Protein AF-A0A933MT71-F1 (afdb_monomer)

Structure (mmCIF, N/CA/C/O backbone):
data_AF-A0A933MT71-F1
#
_entry.id   AF-A0A933MT71-F1
#
loop_
_atom_site.group_PDB
_atom_site.id
_atom_site.type_symbol
_atom_site.label_atom_id
_atom_site.label_alt_id
_atom_site.label_comp_id
_atom_site.label_asym_id
_atom_site.label_entity_id
_atom_site.label_seq_id
_atom_site.pdbx_PDB_ins_code
_atom_site.Cartn_x
_atom_site.Cartn_y
_atom_site.Cartn_z
_atom_site.occupancy
_atom_site.B_iso_or_equiv
_atom_site.auth_seq_id
_atom_site.auth_comp_id
_atom_site.auth_asym_id
_atom_site.auth_atom_id
_atom_site.pdbx_PDB_model_num
ATOM 1 N N . MET A 1 1 ? 101.163 18.161 12.002 1.00 35.91 1 MET A N 1
ATOM 2 C CA . MET A 1 1 ? 100.565 19.383 11.403 1.00 35.91 1 MET A CA 1
ATOM 3 C C . MET A 1 1 ? 99.036 19.289 11.473 1.00 35.91 1 MET A C 1
ATOM 5 O O . MET A 1 1 ? 98.543 18.298 11.990 1.00 35.91 1 MET A O 1
ATOM 9 N N . LYS A 1 2 ? 98.313 20.329 11.024 1.00 34.84 2 LYS A N 1
ATOM 10 C CA . LYS A 1 2 ? 96.835 20.445 10.909 1.00 34.84 2 LYS A CA 1
ATOM 11 C C . LYS A 1 2 ? 96.166 19.135 10.401 1.00 34.84 2 LYS A C 1
ATOM 13 O O . LYS A 1 2 ? 96.749 18.513 9.524 1.00 34.84 2 LYS A O 1
ATOM 18 N N . LYS A 1 3 ? 94.957 18.722 10.820 1.00 33.81 3 LYS A N 1
ATOM 19 C CA . LYS A 1 3 ? 94.025 19.267 11.836 1.00 33.81 3 LYS A CA 1
ATOM 20 C C . LYS A 1 3 ? 93.025 18.181 12.312 1.00 33.81 3 LYS A C 1
ATOM 22 O O . LYS A 1 3 ? 92.525 17.412 11.502 1.00 33.81 3 LYS A O 1
ATOM 27 N N . ASN A 1 4 ? 92.693 18.218 13.603 1.00 32.16 4 ASN A N 1
ATOM 28 C CA . ASN A 1 4 ? 91.467 17.708 14.259 1.00 32.16 4 ASN A CA 1
ATOM 29 C C . ASN A 1 4 ? 90.178 18.171 13.510 1.00 32.16 4 ASN A C 1
ATOM 31 O O . ASN A 1 4 ? 90.262 19.186 12.820 1.00 32.16 4 ASN A O 1
ATOM 35 N N . PHE A 1 5 ? 88.956 17.611 13.618 1.00 31.38 5 PHE A N 1
ATOM 36 C CA . PHE A 1 5 ? 88.245 16.685 14.551 1.00 31.38 5 PHE A CA 1
ATOM 37 C C . PHE A 1 5 ? 86.868 16.308 13.880 1.00 31.38 5 PHE A C 1
ATOM 39 O O . PHE A 1 5 ? 86.574 16.911 12.853 1.00 31.38 5 PHE A O 1
ATOM 46 N N . PHE A 1 6 ? 85.940 15.425 14.319 1.00 28.47 6 PHE A N 1
ATOM 47 C CA . PHE A 1 6 ? 85.773 14.485 15.457 1.00 28.47 6 PHE A CA 1
ATOM 48 C C . PHE A 1 6 ? 84.629 13.453 15.148 1.00 28.47 6 PHE A C 1
ATOM 50 O O . PHE A 1 6 ? 83.851 13.699 14.239 1.00 28.47 6 PHE A O 1
ATOM 57 N N . LYS A 1 7 ? 84.527 12.358 15.937 1.00 29.45 7 LYS A N 1
ATOM 58 C CA . LYS A 1 7 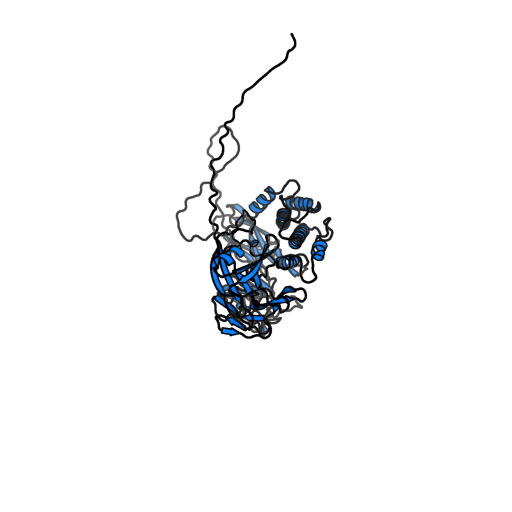? 83.334 11.686 16.567 1.00 29.45 7 LYS A CA 1
ATOM 59 C C . LYS A 1 7 ? 81.909 11.674 15.923 1.00 29.45 7 LYS A C 1
ATOM 61 O O . LYS A 1 7 ? 81.489 12.681 15.383 1.00 29.45 7 LYS A O 1
ATOM 66 N N . LEU A 1 8 ? 81.029 10.663 16.125 1.00 28.62 8 LEU A N 1
ATOM 67 C CA . LEU A 1 8 ? 81.070 9.303 16.745 1.00 28.62 8 LEU A CA 1
ATOM 68 C C . LEU A 1 8 ? 79.691 8.588 16.553 1.00 28.62 8 LEU A C 1
ATOM 70 O O . LEU A 1 8 ? 78.688 9.282 16.638 1.00 28.62 8 LEU A O 1
ATOM 74 N N . SER A 1 9 ? 79.641 7.239 16.504 1.00 27.23 9 SER A N 1
ATOM 75 C CA . SER A 1 9 ? 78.468 6.376 16.859 1.00 27.23 9 SER A CA 1
ATOM 76 C C . SER A 1 9 ? 77.195 6.419 15.969 1.00 27.23 9 SER A C 1
ATOM 78 O O . SER A 1 9 ? 76.917 7.430 15.347 1.00 27.23 9 SER A O 1
ATOM 80 N N . PHE A 1 10 ? 76.341 5.379 15.877 1.00 28.98 10 PHE A N 1
ATOM 81 C CA . PHE A 1 10 ? 76.475 3.935 16.190 1.00 28.98 10 PHE A CA 1
ATOM 82 C C . PHE A 1 10 ? 75.511 3.092 15.309 1.00 28.98 10 PHE A C 1
ATOM 84 O O . PHE A 1 10 ? 74.698 3.633 14.568 1.00 28.98 10 PHE A O 1
ATOM 91 N N . ILE A 1 11 ? 75.622 1.765 15.411 1.00 30.25 11 ILE A N 1
ATOM 92 C CA . ILE A 1 11 ? 74.902 0.707 14.668 1.00 30.25 11 ILE A CA 1
ATOM 93 C C . ILE A 1 11 ? 73.361 0.802 14.737 1.00 30.25 11 ILE A C 1
ATOM 95 O O . ILE A 1 11 ? 72.819 0.899 15.832 1.00 30.25 11 ILE A O 1
ATOM 99 N N . PHE A 1 12 ? 72.674 0.569 13.607 1.00 27.77 12 PHE A N 1
ATOM 100 C CA . PHE A 1 12 ? 71.560 -0.398 13.523 1.00 27.77 12 PHE A CA 1
ATOM 101 C C . PHE A 1 12 ? 71.438 -0.982 12.104 1.00 27.77 12 PHE A C 1
ATOM 103 O O . PHE A 1 12 ? 71.855 -0.350 11.136 1.00 27.77 12 PHE A O 1
ATOM 110 N N . ALA A 1 13 ? 70.925 -2.210 11.984 1.00 28.52 13 ALA A N 1
ATOM 111 C CA . ALA A 1 13 ? 70.846 -2.953 10.724 1.00 28.52 13 ALA A CA 1
ATOM 112 C C . ALA A 1 13 ? 69.396 -3.155 10.263 1.00 28.52 13 ALA A C 1
ATOM 114 O O . ALA A 1 13 ? 68.504 -3.344 11.089 1.00 28.52 13 ALA A O 1
ATOM 115 N N . PHE A 1 14 ? 69.184 -3.211 8.946 1.00 27.33 14 PHE A N 1
ATOM 116 C CA . PHE A 1 14 ? 67.978 -3.787 8.352 1.00 27.33 14 PHE A CA 1
ATOM 117 C C . PHE A 1 14 ? 68.327 -4.508 7.047 1.00 27.33 14 PHE A C 1
ATOM 119 O O . PHE A 1 14 ? 69.147 -4.022 6.268 1.00 27.33 14 PHE A O 1
ATOM 126 N N . VAL A 1 15 ? 67.742 -5.687 6.825 1.00 30.77 15 VAL A N 1
ATOM 127 C CA . VAL A 1 15 ? 68.032 -6.528 5.654 1.00 30.77 15 VAL A CA 1
ATOM 128 C C . VAL A 1 15 ? 67.044 -6.208 4.540 1.00 30.77 15 VAL A C 1
ATOM 130 O O . VAL A 1 15 ? 65.837 -6.345 4.719 1.00 30.77 15 VAL A O 1
ATOM 133 N N . LEU A 1 16 ? 67.561 -5.800 3.381 1.00 30.98 16 LEU A N 1
ATOM 134 C CA . LEU A 1 16 ? 66.755 -5.511 2.199 1.00 30.98 16 LEU A CA 1
ATOM 135 C C . LEU A 1 16 ? 66.522 -6.800 1.392 1.00 30.98 16 LEU A C 1
ATOM 137 O O . LEU A 1 16 ? 67.360 -7.206 0.589 1.00 30.98 16 LEU A O 1
ATOM 141 N N . PHE A 1 17 ? 65.377 -7.447 1.610 1.00 30.03 17 PHE A N 1
ATOM 142 C CA . PHE A 1 17 ? 64.847 -8.450 0.683 1.00 30.03 17 PHE A CA 1
ATOM 143 C C . PHE A 1 17 ? 64.181 -7.722 -0.491 1.00 30.03 17 PHE A C 1
ATOM 145 O O . PHE A 1 17 ? 63.262 -6.934 -0.273 1.00 30.03 17 PHE A O 1
ATOM 152 N N . PHE A 1 18 ? 64.622 -7.980 -1.724 1.00 32.50 18 PHE A N 1
ATOM 153 C CA . PHE A 1 18 ? 64.045 -7.368 -2.924 1.00 32.50 18 PHE A CA 1
ATOM 154 C C . PHE A 1 18 ? 63.363 -8.409 -3.818 1.00 32.50 18 PHE A C 1
ATOM 156 O O . PHE A 1 18 ? 63.950 -9.440 -4.130 1.00 32.50 18 PHE A O 1
ATOM 163 N N . ALA A 1 19 ? 62.141 -8.080 -4.246 1.00 28.78 19 ALA A N 1
ATOM 164 C CA . ALA A 1 19 ? 61.418 -8.640 -5.389 1.00 28.78 19 ALA A CA 1
ATOM 165 C C . ALA A 1 19 ? 61.423 -10.178 -5.559 1.00 28.78 19 ALA A C 1
ATOM 167 O O . ALA A 1 19 ? 62.106 -10.725 -6.423 1.00 28.78 19 ALA A O 1
ATOM 168 N N . ILE A 1 20 ? 60.495 -10.853 -4.871 1.00 34.38 20 ILE A N 1
ATOM 169 C CA . ILE A 1 20 ? 59.746 -11.923 -5.548 1.00 34.38 20 ILE A CA 1
ATOM 170 C C . ILE A 1 20 ? 58.736 -11.218 -6.460 1.00 34.38 20 ILE A C 1
ATOM 172 O O . ILE A 1 20 ? 57.922 -10.429 -5.978 1.00 34.38 20 ILE A O 1
ATOM 176 N N . THR A 1 21 ? 58.777 -11.481 -7.764 1.00 35.03 21 THR A N 1
ATOM 177 C CA . THR A 1 21 ? 57.764 -11.001 -8.712 1.00 35.03 21 THR A CA 1
ATOM 178 C C . THR A 1 21 ? 56.469 -11.784 -8.527 1.00 35.03 21 THR A C 1
ATOM 180 O O . THR A 1 21 ? 56.234 -12.803 -9.176 1.00 35.03 21 THR A O 1
ATOM 183 N N . GLY A 1 22 ? 55.615 -11.307 -7.621 1.00 31.67 22 GLY A N 1
ATOM 184 C CA . GLY A 1 22 ? 54.251 -11.804 -7.502 1.00 31.67 22 GLY A CA 1
ATOM 185 C C . GLY A 1 22 ? 53.495 -11.564 -8.806 1.00 31.67 22 GLY A C 1
ATOM 186 O O . GLY A 1 22 ? 53.215 -10.419 -9.155 1.00 31.67 22 GLY A O 1
ATOM 187 N N . GLN A 1 23 ? 53.156 -12.637 -9.523 1.00 36.47 23 GLN A N 1
ATOM 188 C CA . GLN A 1 23 ? 52.113 -12.562 -10.539 1.00 36.47 23 GLN A CA 1
ATOM 189 C C . GLN A 1 23 ? 50.814 -12.187 -9.825 1.00 36.47 23 GLN A C 1
ATOM 191 O O . GLN A 1 23 ? 50.338 -12.941 -8.975 1.00 36.47 23 GLN A O 1
ATOM 196 N N . ALA A 1 24 ? 50.252 -11.025 -10.160 1.00 34.22 24 ALA A N 1
ATOM 197 C CA . ALA A 1 24 ? 48.894 -10.690 -9.768 1.00 34.22 24 ALA A CA 1
ATOM 198 C C . ALA A 1 24 ? 47.964 -11.709 -10.434 1.00 34.22 24 ALA A C 1
ATOM 200 O O . ALA A 1 24 ? 47.726 -11.665 -11.641 1.00 34.22 24 ALA A O 1
ATOM 201 N N . LYS A 1 25 ? 47.498 -12.681 -9.650 1.00 31.98 25 LYS A N 1
ATOM 202 C CA . LYS A 1 25 ? 46.488 -13.633 -10.089 1.00 31.98 25 LYS A CA 1
ATOM 203 C C . LYS A 1 25 ? 45.174 -12.860 -10.159 1.00 31.98 25 LYS A C 1
ATOM 205 O O . LYS A 1 25 ? 44.552 -12.651 -9.126 1.00 31.98 25 LYS A O 1
ATOM 210 N N . ALA A 1 26 ? 44.814 -12.392 -11.352 1.00 40.19 26 ALA A N 1
ATOM 211 C CA . ALA A 1 26 ? 43.533 -11.738 -11.573 1.00 40.19 26 ALA A CA 1
ATOM 212 C C . ALA A 1 26 ? 42.413 -12.691 -11.134 1.00 40.19 26 ALA A C 1
ATOM 214 O O . ALA A 1 26 ? 42.334 -13.820 -11.633 1.00 40.19 26 ALA A O 1
ATOM 215 N N . ASP A 1 27 ? 41.586 -12.259 -10.182 1.00 41.53 27 ASP A N 1
ATOM 216 C CA . ASP A 1 27 ? 40.350 -12.973 -9.900 1.00 41.53 27 ASP A CA 1
ATOM 217 C C . ASP A 1 27 ? 39.438 -12.836 -11.116 1.00 41.53 27 ASP A C 1
ATOM 219 O O . ASP A 1 27 ? 39.326 -11.780 -11.739 1.00 41.53 27 ASP A O 1
ATOM 223 N N . THR A 1 28 ? 38.849 -13.959 -11.512 1.00 54.00 28 THR A N 1
ATOM 224 C CA . THR A 1 28 ? 38.086 -14.080 -12.757 1.00 54.00 28 THR A CA 1
ATOM 225 C C . THR A 1 28 ? 36.642 -13.670 -12.508 1.00 54.00 28 THR A C 1
ATOM 227 O O . THR A 1 28 ? 35.714 -14.465 -12.654 1.00 54.00 28 THR A O 1
ATOM 230 N N . GLU A 1 29 ? 36.463 -12.410 -12.099 1.00 73.00 29 GLU A N 1
ATOM 231 C CA . GLU A 1 29 ? 35.143 -11.798 -11.989 1.00 73.00 29 GLU A CA 1
ATOM 232 C C . GLU A 1 29 ? 34.413 -11.958 -13.326 1.00 73.00 29 GLU A C 1
ATOM 234 O O . GLU A 1 29 ? 34.903 -11.584 -14.395 1.00 73.00 29 GLU A O 1
ATOM 239 N N . THR A 1 30 ? 33.272 -12.638 -13.246 1.00 90.06 30 THR A N 1
ATOM 240 C CA . THR A 1 30 ? 32.485 -13.082 -14.390 1.00 90.06 30 THR A CA 1
ATOM 241 C C . THR A 1 30 ? 31.032 -12.752 -14.097 1.00 90.06 30 THR A C 1
ATOM 243 O O . THR A 1 30 ? 30.457 -13.293 -13.151 1.00 90.06 30 THR A O 1
ATOM 246 N N . THR A 1 31 ? 30.439 -11.878 -14.901 1.00 94.88 31 THR A N 1
ATOM 247 C CA . THR A 1 31 ? 29.079 -11.376 -14.685 1.00 94.88 31 THR A CA 1
ATOM 248 C C . THR A 1 31 ? 28.129 -11.978 -15.710 1.00 94.88 31 THR A C 1
ATOM 250 O O . THR A 1 31 ? 28.341 -11.847 -16.915 1.00 94.88 31 THR A O 1
ATOM 253 N N . THR A 1 32 ? 27.059 -12.623 -15.247 1.00 97.56 32 THR A N 1
ATOM 254 C CA . THR A 1 32 ? 25.988 -13.117 -16.120 1.00 97.56 32 THR A CA 1
ATOM 255 C C . THR A 1 32 ? 25.010 -11.985 -16.424 1.00 97.56 32 THR A C 1
ATOM 257 O O . THR A 1 32 ? 24.391 -11.443 -15.510 1.00 97.56 32 THR A O 1
ATOM 260 N N . ILE A 1 33 ? 24.849 -11.642 -17.700 1.00 97.69 33 ILE A N 1
ATOM 261 C CA . ILE A 1 33 ? 23.880 -10.643 -18.178 1.00 97.69 33 ILE A CA 1
ATOM 262 C C . ILE A 1 33 ? 23.033 -11.222 -19.312 1.00 97.69 33 ILE A C 1
ATOM 264 O O . ILE A 1 33 ? 23.428 -12.208 -19.939 1.00 97.69 33 ILE A O 1
ATOM 268 N N . ARG A 1 34 ? 21.919 -10.571 -19.659 1.00 97.50 34 ARG A N 1
ATOM 269 C CA . ARG A 1 34 ? 21.278 -10.757 -20.967 1.00 97.50 34 ARG A CA 1
ATOM 270 C C . ARG A 1 34 ? 21.766 -9.682 -21.930 1.00 97.50 34 ARG A C 1
ATOM 272 O O . ARG A 1 34 ? 21.537 -8.498 -21.699 1.00 97.50 34 ARG A O 1
ATOM 279 N N . LEU A 1 35 ? 22.373 -10.104 -23.036 1.00 97.94 35 LEU A N 1
ATOM 280 C CA . LEU A 1 35 ? 22.736 -9.224 -24.142 1.00 97.94 35 LEU A CA 1
ATOM 281 C C . LEU A 1 35 ? 21.719 -9.382 -25.279 1.00 97.94 35 LEU A C 1
ATOM 283 O O . LEU A 1 35 ? 21.374 -10.498 -25.681 1.00 97.94 35 LEU A O 1
ATOM 287 N N . GLN A 1 36 ? 21.253 -8.256 -25.809 1.00 97.94 36 GLN A N 1
ATOM 288 C CA . GLN A 1 36 ? 20.386 -8.170 -26.977 1.00 97.94 36 GLN A CA 1
ATOM 289 C C . GLN A 1 36 ? 20.997 -7.186 -27.979 1.00 97.94 36 GLN A C 1
ATOM 291 O O . GLN A 1 36 ? 21.373 -6.077 -27.615 1.00 97.94 36 GLN A O 1
ATOM 296 N N . ILE A 1 37 ? 21.102 -7.587 -29.244 1.00 97.19 37 ILE A N 1
ATOM 297 C CA . ILE A 1 37 ? 21.612 -6.762 -30.343 1.00 97.19 37 ILE A CA 1
ATOM 298 C C . ILE A 1 37 ? 20.617 -6.891 -31.490 1.00 97.19 37 ILE A C 1
ATOM 300 O O . ILE A 1 37 ? 20.457 -7.977 -32.057 1.00 97.19 37 ILE A O 1
ATOM 304 N N . LYS A 1 38 ? 19.897 -5.807 -31.780 1.00 96.06 38 LYS A N 1
ATOM 305 C CA . LYS A 1 38 ? 18.723 -5.804 -32.658 1.00 96.06 38 LYS A CA 1
ATOM 306 C C . LYS A 1 38 ? 18.765 -4.645 -33.643 1.00 96.06 38 LYS A C 1
ATOM 308 O O . LYS A 1 38 ? 19.341 -3.596 -33.383 1.00 96.06 38 LYS A O 1
ATOM 313 N N . THR A 1 39 ? 18.138 -4.868 -34.780 1.00 93.62 39 THR A N 1
ATOM 314 C CA . THR A 1 39 ? 18.010 -3.930 -35.896 1.00 93.62 39 THR A CA 1
ATOM 315 C C . THR A 1 39 ? 16.532 -3.869 -36.291 1.00 93.62 39 THR A C 1
ATOM 317 O O . THR A 1 39 ? 15.724 -4.644 -35.770 1.00 93.62 39 THR A O 1
ATOM 320 N N . ASN A 1 40 ? 16.150 -2.982 -37.209 1.00 90.50 40 ASN A N 1
ATOM 321 C CA . ASN A 1 40 ? 14.771 -2.914 -37.702 1.00 90.50 40 ASN A CA 1
ATOM 322 C C . ASN A 1 40 ? 14.319 -4.153 -38.509 1.00 90.50 40 ASN A C 1
ATOM 324 O O . ASN A 1 40 ? 13.129 -4.275 -38.794 1.00 90.50 40 ASN A O 1
ATOM 328 N N . ASP A 1 41 ? 15.237 -5.039 -38.912 1.00 90.00 41 ASP A N 1
ATOM 329 C CA . ASP A 1 41 ? 14.970 -6.210 -39.761 1.00 90.00 41 ASP A CA 1
ATOM 330 C C . ASP A 1 41 ? 15.517 -7.547 -39.210 1.00 90.00 41 ASP A C 1
ATOM 332 O O . ASP A 1 41 ? 15.070 -8.613 -39.637 1.00 90.00 41 ASP A O 1
ATOM 336 N N . ALA A 1 42 ? 16.431 -7.523 -38.234 1.00 92.38 42 ALA A N 1
ATOM 337 C CA . ALA A 1 42 ? 17.078 -8.712 -37.675 1.00 92.38 42 ALA A CA 1
ATOM 338 C C . ALA A 1 42 ? 17.374 -8.637 -36.162 1.00 92.38 42 ALA A C 1
ATOM 340 O O . ALA A 1 42 ? 17.628 -7.576 -35.586 1.00 92.38 42 ALA A O 1
ATOM 341 N N . SER A 1 43 ? 17.447 -9.810 -35.521 1.00 95.44 43 SER A N 1
ATOM 342 C CA . SER A 1 43 ? 17.962 -9.986 -34.155 1.00 95.44 43 SER A CA 1
ATOM 343 C C . SER A 1 43 ? 19.321 -10.686 -34.215 1.00 95.44 43 SER A C 1
ATOM 345 O O . SER A 1 43 ? 19.389 -11.906 -34.352 1.00 95.44 43 SER A O 1
ATOM 347 N N . LEU A 1 44 ? 20.403 -9.910 -34.131 1.00 96.25 44 LEU A N 1
ATOM 348 C CA . LEU A 1 44 ? 21.787 -10.376 -34.303 1.00 96.25 44 LEU A CA 1
ATOM 349 C C . LEU A 1 44 ? 22.295 -11.160 -33.082 1.00 96.25 44 LEU A C 1
ATOM 351 O O . LEU A 1 44 ? 23.119 -12.065 -33.211 1.00 96.25 44 LEU A O 1
ATOM 355 N N . TYR A 1 45 ? 21.790 -10.825 -31.892 1.00 97.56 45 TYR A N 1
ATOM 356 C CA . TYR A 1 45 ? 22.081 -11.512 -30.633 1.00 97.56 45 TYR A CA 1
ATOM 357 C C . TYR A 1 45 ? 20.883 -11.360 -29.680 1.00 97.56 45 TYR A C 1
ATOM 359 O O . TYR A 1 45 ? 20.334 -10.268 -29.567 1.00 97.56 45 TYR A O 1
ATOM 367 N N . ASP A 1 46 ? 20.459 -12.424 -28.995 1.00 96.62 46 ASP A N 1
ATOM 368 C CA . ASP A 1 46 ? 19.459 -12.355 -27.912 1.00 96.62 46 ASP A CA 1
ATOM 369 C C . ASP A 1 46 ? 19.583 -13.588 -27.005 1.00 96.62 46 ASP A C 1
ATOM 371 O O . ASP A 1 46 ? 18.990 -14.634 -27.274 1.00 96.62 46 ASP A O 1
ATOM 375 N N . ARG A 1 47 ? 20.430 -13.502 -25.973 1.00 96.75 47 ARG A N 1
ATOM 376 C CA . ARG A 1 47 ? 20.686 -14.594 -25.015 1.00 96.75 47 ARG A CA 1
ATOM 377 C C . ARG A 1 47 ? 21.424 -14.091 -23.779 1.00 96.75 47 ARG A C 1
ATOM 379 O O . ARG A 1 47 ? 21.929 -12.969 -23.747 1.00 96.75 47 ARG A O 1
ATOM 386 N N . GLU A 1 48 ? 21.490 -14.947 -22.772 1.00 97.75 48 GLU A N 1
ATOM 387 C CA . GLU A 1 48 ? 22.383 -14.754 -21.634 1.00 97.75 48 GLU A CA 1
ATOM 388 C C . GLU A 1 48 ? 23.839 -15.023 -22.041 1.00 97.75 48 GLU A C 1
ATOM 390 O O . GLU A 1 48 ? 24.117 -15.887 -22.878 1.00 97.75 48 GLU A O 1
ATOM 395 N N . ILE A 1 49 ? 24.758 -14.253 -21.464 1.00 97.56 49 ILE A N 1
ATOM 396 C CA . ILE A 1 49 ? 26.203 -14.340 -21.677 1.00 97.56 49 ILE A CA 1
ATOM 397 C C . ILE A 1 49 ? 26.918 -14.152 -20.333 1.00 97.56 49 ILE A C 1
ATOM 399 O O . ILE A 1 49 ? 26.564 -13.280 -19.541 1.00 97.56 49 ILE A O 1
ATOM 403 N N . ASN A 1 50 ? 27.929 -14.985 -20.087 1.00 97.12 50 ASN A N 1
ATOM 404 C CA . ASN A 1 50 ? 28.853 -14.837 -18.965 1.00 97.12 50 ASN A CA 1
ATOM 405 C C . ASN A 1 50 ? 30.032 -13.986 -19.434 1.00 97.12 50 ASN A C 1
ATOM 407 O O . ASN A 1 50 ? 30.844 -14.460 -20.226 1.00 97.12 50 ASN A O 1
ATOM 411 N N . VAL A 1 51 ? 30.092 -12.739 -18.977 1.00 97.06 51 VAL A N 1
ATOM 412 C CA . VAL A 1 51 ? 31.078 -11.748 -19.414 1.00 97.06 51 VAL A CA 1
ATOM 413 C C . VAL A 1 51 ? 32.251 -11.742 -18.444 1.00 97.06 51 VAL A C 1
ATOM 415 O O . VAL A 1 51 ? 32.061 -11.489 -17.257 1.00 97.06 51 VAL A O 1
ATOM 418 N N . THR A 1 52 ? 33.460 -12.006 -18.934 1.00 95.50 52 THR A N 1
ATOM 419 C CA . THR A 1 52 ? 34.711 -11.806 -18.181 1.00 95.50 52 THR A CA 1
ATOM 420 C C . THR A 1 52 ? 35.275 -10.409 -18.430 1.00 95.50 52 THR A C 1
ATOM 422 O O . THR A 1 52 ? 34.914 -9.760 -19.413 1.00 95.50 52 THR A O 1
ATOM 425 N N . ALA A 1 53 ? 36.202 -9.949 -17.589 1.00 93.00 53 ALA A N 1
ATOM 426 C CA . ALA A 1 53 ? 36.845 -8.651 -17.786 1.00 93.00 53 ALA A CA 1
ATOM 427 C C . ALA A 1 53 ? 37.619 -8.551 -19.120 1.00 93.00 53 ALA A C 1
ATOM 429 O O . ALA A 1 53 ? 38.212 -9.528 -19.585 1.00 93.00 53 ALA A O 1
ATOM 430 N N . CYS A 1 54 ? 37.628 -7.356 -19.710 1.00 89.88 54 CYS A N 1
ATOM 431 C CA . CYS A 1 54 ? 38.418 -6.972 -20.887 1.00 89.88 54 CYS A CA 1
ATOM 432 C C . CYS A 1 54 ? 39.177 -5.663 -20.600 1.00 89.88 54 CYS A C 1
ATOM 434 O O . CYS A 1 54 ? 39.060 -5.117 -19.504 1.00 89.88 54 CYS A O 1
ATOM 436 N N . VAL A 1 55 ? 40.000 -5.178 -21.536 1.00 85.56 55 VAL A N 1
ATOM 437 C CA . VAL A 1 55 ? 40.811 -3.960 -21.331 1.00 85.56 55 VAL A CA 1
ATOM 438 C C . VAL A 1 55 ? 39.936 -2.712 -21.449 1.00 85.56 55 VAL A C 1
ATOM 440 O O . VAL A 1 55 ? 39.159 -2.588 -22.393 1.00 85.56 55 VAL A O 1
ATOM 443 N N . ASP A 1 56 ? 40.071 -1.776 -20.507 1.00 79.62 56 ASP A N 1
ATOM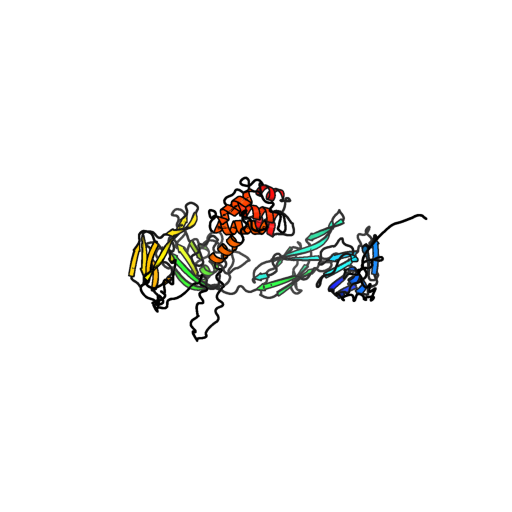 444 C CA . ASP A 1 56 ? 39.143 -0.640 -20.401 1.00 79.62 56 ASP A CA 1
ATOM 445 C C . ASP A 1 56 ? 39.274 0.387 -21.538 1.00 79.62 56 ASP A C 1
ATOM 447 O O . ASP A 1 56 ? 38.320 1.106 -21.826 1.00 79.62 56 ASP A O 1
ATOM 451 N N . SER A 1 57 ? 40.430 0.481 -22.201 1.00 78.50 57 SER A N 1
ATOM 452 C CA . SER A 1 57 ? 40.630 1.330 -23.383 1.00 78.50 57 SER A CA 1
ATOM 453 C C . SER A 1 57 ? 41.824 0.871 -24.228 1.00 78.50 57 SER A C 1
ATOM 455 O O . SER A 1 57 ? 42.589 -0.005 -23.827 1.00 78.50 57 SER A O 1
ATOM 457 N N . LEU A 1 58 ? 42.042 1.523 -25.375 1.00 70.44 58 LEU A N 1
ATOM 458 C CA . LEU A 1 58 ? 43.226 1.321 -26.224 1.00 70.44 58 LEU A CA 1
ATOM 459 C C . LEU A 1 58 ? 44.567 1.661 -25.535 1.00 70.44 58 LEU A C 1
ATOM 461 O O . LEU A 1 58 ? 45.620 1.308 -26.068 1.00 70.44 58 LEU A O 1
ATOM 465 N N . SER A 1 59 ? 44.545 2.358 -24.392 1.00 70.75 59 SER A N 1
ATOM 466 C CA . SER A 1 59 ? 45.734 2.783 -23.636 1.00 70.75 59 SER A CA 1
ATOM 467 C C . SER A 1 59 ? 45.809 2.220 -22.205 1.00 70.75 59 SER A C 1
ATOM 469 O O . SER A 1 59 ? 46.857 2.321 -21.560 1.00 70.75 59 SER A O 1
ATOM 471 N N . ALA A 1 60 ? 44.724 1.619 -21.705 1.00 73.12 60 ALA A N 1
ATOM 472 C CA . ALA A 1 60 ? 44.577 1.249 -20.304 1.00 73.12 60 ALA A CA 1
ATOM 473 C C . ALA A 1 60 ? 45.480 0.083 -19.862 1.00 73.12 60 ALA A C 1
ATOM 475 O O . ALA A 1 60 ? 45.656 -0.919 -20.555 1.00 73.12 60 ALA A O 1
ATOM 476 N N . SER A 1 61 ? 45.978 0.179 -18.627 1.00 71.44 61 SER A N 1
ATOM 477 C CA . SER A 1 61 ? 46.584 -0.935 -17.883 1.00 71.44 61 SER A CA 1
ATOM 478 C C . SER A 1 61 ? 45.593 -1.639 -16.944 1.00 71.44 61 SER A C 1
ATOM 480 O O . SER A 1 61 ? 46.005 -2.452 -16.118 1.00 71.44 61 SER A O 1
ATOM 482 N N . THR A 1 62 ? 44.312 -1.272 -17.009 1.00 79.62 62 THR A N 1
ATOM 483 C CA . THR A 1 62 ? 43.222 -1.778 -16.169 1.00 79.62 62 THR A CA 1
ATOM 484 C C . THR A 1 62 ? 42.230 -2.596 -16.993 1.00 79.62 62 THR A C 1
ATOM 486 O O . THR A 1 62 ? 42.175 -2.499 -18.223 1.00 79.62 62 THR A O 1
ATOM 489 N N . THR A 1 63 ? 41.480 -3.446 -16.294 1.00 87.88 63 THR A N 1
ATOM 490 C CA . THR A 1 63 ? 40.454 -4.308 -16.878 1.00 87.88 63 THR A CA 1
ATOM 491 C C . THR A 1 63 ? 39.227 -4.342 -15.979 1.00 87.88 63 THR A C 1
ATOM 493 O O . THR A 1 63 ? 39.367 -4.584 -14.778 1.00 87.88 63 THR A O 1
ATOM 496 N N . SER A 1 64 ? 38.038 -4.209 -16.556 1.00 90.50 64 SER A N 1
ATOM 497 C CA . SER A 1 64 ? 36.753 -4.316 -15.859 1.00 90.50 64 SER A CA 1
ATOM 498 C C . SER A 1 64 ? 35.782 -5.223 -16.614 1.00 90.50 64 SER A C 1
ATOM 500 O O . SER A 1 64 ? 35.974 -5.524 -17.792 1.00 90.50 64 SER A O 1
ATOM 502 N N . VAL A 1 65 ? 34.729 -5.688 -15.936 1.00 94.25 65 VAL A N 1
ATOM 503 C CA . VAL A 1 65 ? 33.617 -6.410 -16.571 1.00 94.25 65 VAL A CA 1
ATOM 504 C C . VAL A 1 65 ? 32.589 -5.377 -17.035 1.00 94.25 65 VAL A C 1
ATOM 506 O O . VAL A 1 65 ? 31.724 -4.974 -16.262 1.00 94.25 65 VAL A O 1
ATOM 509 N N . ASN A 1 66 ? 32.712 -4.893 -18.272 1.00 94.00 66 ASN A N 1
ATOM 510 C CA . ASN A 1 66 ? 31.921 -3.768 -18.785 1.00 94.00 66 ASN A CA 1
ATOM 511 C C . ASN A 1 66 ? 31.099 -4.112 -20.048 1.00 94.00 66 ASN A C 1
ATOM 513 O O . ASN A 1 66 ? 31.220 -5.200 -20.622 1.00 94.00 66 ASN A O 1
ATOM 517 N N . ALA A 1 67 ? 30.229 -3.193 -20.478 1.00 94.88 67 ALA A N 1
ATOM 518 C CA . ALA A 1 67 ? 29.338 -3.407 -21.623 1.00 94.88 67 ALA A CA 1
ATOM 519 C C . ALA A 1 67 ? 30.076 -3.543 -22.974 1.00 94.88 67 ALA A C 1
ATOM 521 O O . ALA A 1 67 ? 29.568 -4.221 -23.870 1.00 94.88 67 ALA A O 1
ATOM 522 N N . LEU A 1 68 ? 31.288 -2.987 -23.117 1.00 94.88 68 LEU A N 1
ATOM 523 C CA . LEU A 1 68 ? 32.164 -3.287 -24.256 1.00 94.88 68 LEU A CA 1
ATOM 524 C C . LEU A 1 68 ? 32.577 -4.763 -24.216 1.00 94.88 68 LEU A C 1
ATOM 526 O O . LEU A 1 68 ? 32.385 -5.455 -25.211 1.00 94.88 68 LEU A O 1
ATOM 530 N N . CYS A 1 69 ? 33.030 -5.286 -23.073 1.00 95.44 69 CYS A N 1
ATOM 531 C CA . CYS A 1 69 ? 33.427 -6.694 -22.943 1.00 95.44 69 CYS A CA 1
ATOM 532 C C . CYS A 1 69 ? 32.316 -7.669 -23.364 1.00 95.44 69 CYS A C 1
ATOM 534 O O . CYS A 1 69 ? 32.596 -8.690 -23.994 1.00 95.44 69 CYS A O 1
ATOM 536 N N . ALA A 1 70 ? 31.051 -7.339 -23.077 1.00 96.44 70 ALA A N 1
ATOM 537 C CA . ALA A 1 70 ? 29.896 -8.111 -23.535 1.00 96.44 70 ALA A CA 1
ATOM 538 C C . ALA A 1 70 ? 29.739 -8.107 -25.067 1.00 96.44 70 ALA A C 1
ATOM 540 O O . ALA A 1 70 ? 29.427 -9.142 -25.658 1.00 96.44 70 ALA A O 1
ATOM 541 N N . LEU A 1 71 ? 29.977 -6.963 -25.719 1.00 95.75 71 LEU A N 1
ATOM 542 C CA . LEU A 1 71 ? 29.988 -6.849 -27.177 1.00 95.75 71 LEU A CA 1
ATOM 543 C C . LEU A 1 71 ? 31.150 -7.642 -27.793 1.00 95.75 71 LEU A C 1
ATOM 545 O O . LEU A 1 71 ? 30.916 -8.389 -28.741 1.00 95.75 71 LEU A O 1
ATOM 549 N N . GLU A 1 72 ? 32.365 -7.556 -27.244 1.00 94.88 72 GLU A N 1
ATOM 550 C CA . GLU A 1 72 ? 33.519 -8.320 -27.753 1.00 94.88 72 GLU A CA 1
ATOM 551 C C . GLU A 1 72 ? 33.266 -9.835 -27.644 1.00 94.88 72 GLU A C 1
ATOM 553 O O . GLU A 1 72 ? 33.427 -10.590 -28.606 1.00 94.88 72 GLU A O 1
ATOM 558 N N . GLN A 1 73 ? 32.774 -10.280 -26.485 1.00 96.25 73 GLN A N 1
ATOM 559 C CA . GLN A 1 73 ? 32.490 -11.689 -26.190 1.00 96.25 73 GLN A CA 1
ATOM 560 C C . GLN A 1 73 ? 31.192 -12.195 -26.849 1.00 96.25 73 GLN A C 1
ATOM 562 O O . GLN A 1 73 ? 30.915 -13.396 -26.833 1.00 96.25 73 GLN A O 1
ATOM 567 N N . SER A 1 74 ? 30.424 -11.321 -27.514 1.00 96.44 74 SER A N 1
ATOM 568 C CA . SER A 1 74 ? 29.319 -11.733 -28.390 1.00 96.44 74 SER A CA 1
ATOM 569 C C . SER A 1 74 ? 29.801 -12.521 -29.619 1.00 96.44 74 SER A C 1
ATOM 571 O O . SER A 1 74 ? 29.032 -13.296 -30.194 1.00 96.44 74 SER A O 1
ATOM 573 N N . GLY A 1 75 ? 31.064 -12.331 -30.026 1.00 94.75 75 GLY A N 1
ATOM 574 C CA . GLY A 1 75 ? 31.666 -12.960 -31.205 1.00 94.75 75 GLY A CA 1
ATOM 575 C C . GLY A 1 75 ? 31.176 -12.411 -32.552 1.00 94.75 75 GLY A C 1
ATOM 576 O O . GLY A 1 75 ? 31.558 -12.939 -33.596 1.00 94.75 75 GLY A O 1
ATOM 577 N N . LEU A 1 76 ? 30.334 -11.371 -32.557 1.00 95.81 76 LEU A N 1
ATOM 578 C CA . LEU A 1 76 ? 29.963 -10.644 -33.773 1.00 95.81 76 LEU A CA 1
ATOM 579 C C . LEU A 1 76 ? 31.108 -9.722 -34.211 1.00 95.81 76 LEU A C 1
ATOM 581 O O . LEU A 1 76 ? 31.849 -9.207 -33.383 1.00 95.81 76 LEU A O 1
ATOM 585 N N . ALA A 1 77 ? 31.227 -9.456 -35.513 1.00 94.62 77 ALA A N 1
ATOM 586 C CA . ALA A 1 77 ? 32.104 -8.389 -35.993 1.00 94.62 77 ALA A CA 1
ATOM 587 C C . ALA A 1 77 ? 31.541 -7.025 -35.556 1.00 94.62 77 ALA A C 1
ATOM 589 O O . ALA A 1 77 ? 30.370 -6.743 -35.813 1.00 94.62 77 ALA A O 1
ATOM 590 N N . TYR A 1 78 ? 32.360 -6.189 -34.918 1.00 93.56 78 TYR A N 1
ATOM 591 C CA . TYR A 1 78 ? 31.983 -4.865 -34.415 1.00 93.56 78 TYR A CA 1
ATOM 592 C C . TYR A 1 78 ? 33.015 -3.803 -34.807 1.00 93.56 78 TYR A C 1
ATOM 594 O O . TYR A 1 78 ? 34.143 -4.113 -35.192 1.00 93.56 78 TYR A O 1
ATOM 602 N N . GLY A 1 79 ? 32.615 -2.539 -34.701 1.00 91.06 79 GLY A N 1
ATOM 603 C CA . GLY A 1 79 ? 33.483 -1.382 -34.882 1.00 91.06 79 GLY A CA 1
ATOM 604 C C . GLY A 1 79 ? 33.065 -0.246 -33.956 1.00 91.06 79 GLY A C 1
ATOM 605 O O . GLY A 1 79 ? 31.871 -0.006 -33.751 1.00 91.06 79 GLY A O 1
ATOM 606 N N . LEU A 1 80 ? 34.058 0.447 -33.404 1.00 90.31 80 LEU A N 1
ATOM 607 C CA . LEU A 1 80 ? 33.896 1.481 -32.383 1.00 90.31 80 LEU A CA 1
ATOM 608 C C . LEU A 1 80 ? 34.358 2.842 -32.910 1.00 90.31 80 LEU A C 1
ATOM 610 O O . LEU A 1 80 ? 35.361 2.928 -33.620 1.00 90.31 80 LEU A O 1
ATOM 614 N N . GLY A 1 81 ? 33.646 3.898 -32.526 1.00 88.44 81 GLY A N 1
ATOM 615 C CA . GLY A 1 81 ? 34.153 5.265 -32.555 1.00 88.44 81 GLY A CA 1
ATOM 616 C C . GLY A 1 81 ? 34.809 5.570 -31.211 1.00 88.44 81 GLY A C 1
ATOM 617 O O . GLY A 1 81 ? 34.153 5.454 -30.177 1.00 88.44 81 GLY A O 1
ATOM 618 N N . TRP A 1 82 ? 36.090 5.934 -31.222 1.00 86.31 82 TRP A N 1
ATOM 619 C CA . TRP A 1 82 ? 36.828 6.303 -30.013 1.00 86.31 82 TRP A CA 1
ATOM 620 C C . TRP A 1 82 ? 36.948 7.823 -29.910 1.00 86.31 82 TRP A C 1
ATOM 622 O O . TRP A 1 82 ? 37.400 8.473 -30.854 1.00 86.31 82 TRP A O 1
ATOM 632 N N . TYR A 1 83 ? 36.564 8.368 -28.758 1.00 85.06 83 TYR A N 1
ATOM 633 C CA . TYR A 1 83 ? 36.772 9.768 -28.391 1.00 85.06 83 TYR A CA 1
ATOM 634 C C . TYR A 1 83 ? 37.591 9.781 -27.100 1.00 85.06 83 TYR A C 1
ATOM 636 O O . TYR A 1 83 ? 37.088 9.406 -26.043 1.00 85.06 83 TYR A O 1
ATOM 644 N N . ASP A 1 84 ? 38.876 10.121 -27.211 1.00 86.12 84 ASP A N 1
ATOM 645 C CA . ASP A 1 84 ? 39.891 9.796 -26.202 1.00 86.12 84 ASP A CA 1
ATOM 646 C C . ASP A 1 84 ? 39.798 8.302 -25.801 1.00 86.12 84 ASP A C 1
ATOM 648 O O . ASP A 1 84 ? 39.748 7.436 -26.678 1.00 86.12 84 ASP A O 1
ATOM 652 N N . ASP A 1 85 ? 39.735 7.973 -24.508 1.00 86.94 85 ASP A N 1
ATOM 653 C CA . ASP A 1 85 ? 39.578 6.595 -24.014 1.00 86.94 85 ASP A CA 1
ATOM 654 C C . ASP A 1 85 ? 38.111 6.090 -23.995 1.00 86.94 85 ASP A C 1
ATOM 656 O O . ASP A 1 85 ? 37.830 5.035 -23.424 1.00 86.94 85 ASP A O 1
ATOM 660 N N . LEU A 1 86 ? 37.149 6.805 -24.597 1.00 89.44 86 LEU A N 1
ATOM 661 C CA . LEU A 1 86 ? 35.721 6.447 -24.579 1.00 89.44 86 LEU A CA 1
ATOM 662 C C . LEU A 1 86 ? 35.293 5.659 -25.831 1.00 89.44 86 LEU A C 1
ATOM 664 O O . LEU A 1 86 ? 35.368 6.165 -26.952 1.00 89.44 86 LEU A O 1
ATOM 668 N N . ALA A 1 87 ? 34.782 4.441 -25.627 1.00 89.56 87 ALA A N 1
ATOM 669 C CA . ALA A 1 87 ? 34.325 3.524 -26.672 1.00 89.56 87 ALA A CA 1
ATOM 670 C C . ALA A 1 87 ? 32.822 3.670 -26.981 1.00 89.56 87 ALA A C 1
ATOM 672 O O . ALA A 1 87 ? 31.969 3.148 -26.255 1.00 89.56 87 ALA A O 1
ATOM 673 N N . PHE A 1 88 ? 32.486 4.320 -28.095 1.00 89.38 88 PHE A N 1
ATOM 674 C CA . PHE A 1 88 ? 31.112 4.425 -28.595 1.00 89.38 88 PHE A CA 1
ATOM 675 C C . PHE A 1 88 ? 30.855 3.463 -29.759 1.00 89.38 88 PHE A C 1
ATOM 677 O O . PHE A 1 88 ? 31.750 3.144 -30.544 1.00 89.38 88 PHE A O 1
ATOM 684 N N . LEU A 1 89 ? 29.615 2.989 -29.885 1.00 90.25 89 LEU A N 1
ATOM 685 C CA . LEU A 1 89 ? 29.248 2.011 -30.905 1.00 90.25 89 LEU A CA 1
ATOM 686 C C . LEU A 1 89 ? 29.088 2.660 -32.285 1.00 90.25 89 LEU A C 1
ATOM 688 O O . LEU A 1 89 ? 28.370 3.647 -32.431 1.00 90.25 89 LEU A O 1
ATOM 692 N N . ASN A 1 90 ? 29.733 2.077 -33.300 1.00 87.88 90 ASN A N 1
ATOM 693 C CA . ASN A 1 90 ? 29.659 2.554 -34.684 1.00 87.88 90 ASN A CA 1
ATOM 694 C C . ASN A 1 90 ? 29.157 1.478 -35.668 1.00 87.88 90 ASN A C 1
ATOM 696 O O . ASN A 1 90 ? 28.555 1.796 -36.690 1.00 87.88 90 ASN A O 1
ATOM 700 N N . SER A 1 91 ? 29.397 0.192 -35.393 1.00 91.56 91 SER A N 1
ATOM 701 C CA . SER A 1 91 ? 28.877 -0.906 -36.220 1.00 91.56 91 SER A CA 1
ATOM 702 C C . SER A 1 91 ? 28.851 -2.242 -35.481 1.00 91.56 91 SER A C 1
ATOM 704 O O . SER A 1 91 ? 29.724 -2.499 -34.651 1.00 91.56 91 SER A O 1
ATOM 706 N N . VAL A 1 92 ? 27.890 -3.106 -35.827 1.00 93.50 92 VAL A N 1
ATOM 707 C CA . VAL A 1 92 ? 27.834 -4.521 -35.408 1.00 93.50 92 VAL A CA 1
ATOM 708 C C . VAL A 1 92 ? 27.221 -5.368 -36.524 1.00 93.50 92 VAL A C 1
ATOM 710 O O . VAL A 1 92 ? 26.278 -4.946 -37.187 1.00 93.50 92 VAL A O 1
ATOM 713 N N . GLY A 1 93 ? 27.740 -6.578 -36.743 1.00 89.31 93 GLY A N 1
ATOM 714 C CA . GLY A 1 93 ? 27.126 -7.599 -37.601 1.00 89.31 93 GLY A CA 1
ATOM 715 C C . GLY A 1 93 ? 27.009 -7.235 -39.086 1.00 89.31 93 GLY A C 1
ATOM 716 O O . GLY A 1 93 ? 26.241 -7.871 -39.798 1.00 89.31 93 GLY A O 1
ATOM 717 N N . GLY A 1 94 ? 27.748 -6.222 -39.550 1.00 86.19 94 GLY A N 1
ATOM 718 C CA . GLY A 1 94 ? 27.663 -5.687 -40.915 1.00 86.19 94 GLY A CA 1
ATOM 719 C C . GLY A 1 94 ? 26.770 -4.450 -41.071 1.00 86.19 94 GLY A C 1
ATOM 720 O O . GLY A 1 94 ? 26.795 -3.836 -42.133 1.00 86.19 94 GLY A O 1
ATOM 721 N N . TYR A 1 95 ? 26.046 -4.038 -40.026 1.00 88.25 95 TYR A N 1
ATOM 722 C CA . TYR A 1 95 ? 25.283 -2.788 -40.004 1.00 88.25 95 TYR A CA 1
ATOM 723 C C . TYR A 1 95 ? 26.233 -1.645 -39.633 1.00 88.25 95 TYR A C 1
ATOM 725 O O . TYR A 1 95 ? 26.819 -1.642 -38.545 1.00 88.25 95 TYR A O 1
ATOM 733 N N . LEU A 1 96 ? 26.447 -0.722 -40.574 1.00 82.75 96 LEU A N 1
ATOM 734 C CA . LEU A 1 96 ? 27.509 0.283 -40.531 1.00 82.75 96 LEU A CA 1
ATOM 735 C C . LEU A 1 96 ? 26.973 1.687 -40.256 1.00 82.75 96 LEU A C 1
ATOM 737 O O . LEU A 1 96 ? 26.043 2.124 -40.926 1.00 82.75 96 LEU A O 1
ATOM 741 N N . ASN A 1 97 ? 27.709 2.416 -39.414 1.00 69.25 97 ASN A N 1
ATOM 742 C CA . ASN A 1 97 ? 27.677 3.866 -39.246 1.00 69.25 97 ASN A CA 1
ATOM 743 C C . ASN A 1 97 ? 26.380 4.448 -38.654 1.00 69.25 97 ASN A C 1
ATOM 745 O O . ASN A 1 97 ? 25.271 3.991 -38.926 1.00 69.25 97 ASN A O 1
ATOM 749 N N . ASN A 1 98 ? 26.538 5.518 -37.873 1.00 67.81 98 ASN A N 1
ATOM 750 C CA . ASN A 1 98 ? 25.428 6.375 -37.464 1.00 67.81 98 ASN A CA 1
ATOM 751 C C . ASN A 1 98 ? 25.229 7.460 -38.538 1.00 67.81 98 ASN A C 1
ATOM 753 O O . ASN A 1 98 ? 26.081 8.330 -38.718 1.00 67.81 98 ASN A O 1
ATOM 757 N N . ASP A 1 99 ? 24.112 7.400 -39.257 1.00 70.50 99 ASP A N 1
ATOM 758 C CA . ASP A 1 99 ? 23.646 8.428 -40.188 1.00 70.50 99 ASP A CA 1
ATOM 759 C C . ASP A 1 99 ? 22.589 9.292 -39.485 1.00 70.50 99 ASP A C 1
ATOM 761 O O . ASP A 1 99 ? 21.383 9.037 -39.526 1.00 70.50 99 ASP A O 1
ATOM 765 N N . GLY A 1 100 ? 23.075 10.330 -38.800 1.00 65.31 100 GLY A N 1
ATOM 766 C CA . GLY A 1 100 ? 22.232 11.293 -38.095 1.00 65.31 100 GLY A CA 1
ATOM 767 C C . GLY A 1 100 ? 21.398 12.197 -39.011 1.00 65.31 100 GLY A C 1
ATOM 768 O O . GLY A 1 100 ? 20.445 12.797 -38.524 1.00 65.31 100 GLY A O 1
ATOM 769 N N . GLU A 1 101 ? 21.702 12.281 -40.313 1.00 68.12 101 GLU A N 1
ATOM 770 C CA . GLU A 1 101 ? 20.897 13.062 -41.267 1.00 68.12 101 GLU A CA 1
ATOM 771 C C . GLU A 1 101 ? 19.590 12.332 -41.603 1.00 68.12 101 GLU A C 1
ATOM 773 O O . GLU A 1 101 ? 18.536 12.963 -41.694 1.00 68.12 101 GLU A O 1
ATOM 778 N N . ASN A 1 102 ? 19.637 10.999 -41.704 1.00 70.06 102 ASN A N 1
ATOM 779 C CA . ASN A 1 102 ? 18.461 10.144 -41.900 1.00 70.06 102 ASN A CA 1
ATOM 780 C C . ASN A 1 102 ? 17.877 9.572 -40.589 1.00 70.06 102 ASN A C 1
ATOM 782 O O . ASN A 1 102 ? 16.923 8.797 -40.633 1.00 70.06 102 ASN A O 1
ATOM 786 N N . GLY A 1 103 ? 18.419 9.947 -39.423 1.00 69.50 103 GLY A N 1
ATOM 787 C CA . GLY A 1 103 ? 17.947 9.482 -38.110 1.00 69.50 103 GLY A CA 1
ATOM 788 C C . GLY A 1 103 ? 18.293 8.021 -37.785 1.00 69.50 103 GLY A C 1
ATOM 789 O O . GLY A 1 103 ? 17.683 7.429 -36.898 1.00 69.50 103 GLY A O 1
ATOM 790 N N . ILE A 1 104 ? 19.269 7.439 -38.483 1.00 81.50 104 ILE A N 1
ATOM 791 C CA . ILE A 1 104 ? 19.699 6.044 -38.356 1.00 81.50 104 ILE A CA 1
ATOM 792 C C . ILE A 1 104 ? 20.903 5.983 -37.411 1.00 81.50 104 ILE A C 1
ATOM 794 O O . ILE A 1 104 ? 22.006 6.395 -37.766 1.00 81.50 104 ILE A O 1
ATOM 798 N N . TYR A 1 105 ? 20.725 5.453 -36.203 1.00 84.38 105 TYR A N 1
ATOM 799 C CA . TYR A 1 105 ? 21.804 5.349 -35.216 1.00 84.38 105 TYR A CA 1
ATOM 800 C C . TYR A 1 105 ? 21.708 4.081 -34.363 1.00 84.38 105 TYR A C 1
ATOM 802 O O . TYR A 1 105 ? 20.648 3.462 -34.240 1.00 84.38 105 TYR A O 1
ATOM 810 N N . TRP A 1 106 ? 22.838 3.719 -33.754 1.00 89.94 106 TRP A N 1
ATOM 811 C CA . TRP A 1 106 ? 22.922 2.792 -32.630 1.00 89.94 106 TRP A CA 1
ATOM 812 C C . TRP A 1 106 ? 22.524 3.495 -31.327 1.00 89.94 106 TRP A C 1
ATOM 814 O O . TRP A 1 106 ? 23.295 4.277 -30.775 1.00 89.94 106 TRP A O 1
ATOM 824 N N . GLY A 1 107 ? 21.336 3.188 -30.811 1.00 90.88 107 GLY A N 1
ATOM 825 C CA . GLY A 1 107 ? 20.982 3.446 -29.417 1.00 90.88 107 GLY A CA 1
ATOM 826 C C . GLY A 1 107 ? 21.469 2.309 -28.517 1.00 90.88 107 GLY A C 1
ATOM 827 O O . GLY A 1 107 ? 21.494 1.148 -28.938 1.00 90.88 107 GLY A O 1
ATOM 828 N N . TRP A 1 108 ? 21.831 2.615 -27.270 1.00 92.75 108 TRP A N 1
ATOM 829 C CA . TRP A 1 108 ? 22.171 1.589 -26.284 1.00 92.75 108 TRP A CA 1
ATOM 830 C C . TRP A 1 108 ? 21.476 1.825 -24.942 1.00 92.75 108 TRP A C 1
ATOM 832 O O . TRP A 1 108 ? 21.297 2.963 -24.501 1.00 92.75 108 TRP A O 1
ATOM 842 N N . PHE A 1 109 ? 21.030 0.730 -24.327 1.00 96.06 109 PHE A N 1
ATOM 843 C CA . PHE A 1 109 ? 20.142 0.759 -23.173 1.00 96.06 109 PHE A CA 1
ATOM 844 C C . PHE A 1 109 ? 20.615 -0.197 -22.074 1.00 96.06 109 PHE A C 1
ATOM 846 O O . PHE A 1 109 ? 20.852 -1.383 -22.318 1.00 96.06 109 PHE A O 1
ATOM 853 N N . GLU A 1 110 ? 20.668 0.322 -20.851 1.00 94.81 110 GLU A N 1
ATOM 854 C CA . GLU A 1 110 ? 20.873 -0.396 -19.595 1.00 94.81 110 GLU A CA 1
ATOM 855 C C . GLU A 1 110 ? 19.504 -0.648 -18.956 1.00 94.81 110 GLU A C 1
ATOM 857 O O . GLU A 1 110 ? 18.870 0.285 -18.470 1.00 94.81 110 GLU A O 1
ATOM 862 N N . ASN A 1 111 ? 19.021 -1.893 -18.925 1.00 94.25 111 ASN A N 1
ATOM 863 C CA . ASN A 1 111 ? 17.748 -2.239 -18.276 1.00 94.25 111 ASN A CA 1
ATOM 864 C C . ASN A 1 111 ? 16.546 -1.397 -18.784 1.00 94.25 111 ASN A C 1
ATOM 866 O O . ASN A 1 111 ? 15.627 -1.089 -18.032 1.00 94.25 111 ASN A O 1
ATOM 870 N N . LEU A 1 112 ? 16.561 -1.054 -20.083 1.00 94.75 112 LEU A N 1
ATOM 871 C CA . LEU A 1 112 ? 15.662 -0.115 -20.785 1.00 94.75 112 LEU A CA 1
ATOM 872 C C . LEU A 1 112 ? 15.793 1.378 -20.408 1.00 94.75 112 LEU A C 1
ATOM 874 O O . LEU A 1 112 ? 15.025 2.199 -20.904 1.00 94.75 112 LEU A O 1
ATOM 878 N N . ASN A 1 113 ? 16.810 1.780 -19.650 1.00 93.62 113 ASN A N 1
ATOM 879 C CA . ASN A 1 113 ? 17.244 3.177 -19.586 1.00 93.62 113 ASN A CA 1
ATOM 880 C C . ASN A 1 113 ? 18.200 3.461 -20.750 1.00 93.62 113 ASN A C 1
ATOM 882 O O . ASN A 1 113 ? 19.208 2.773 -20.895 1.00 93.62 113 ASN A O 1
ATOM 886 N N . TYR A 1 114 ? 17.899 4.456 -21.588 1.00 92.81 114 TYR A N 1
ATOM 887 C CA . TYR A 1 114 ? 18.833 4.916 -22.622 1.00 92.81 114 TYR A CA 1
ATOM 888 C C . TYR A 1 114 ? 20.046 5.565 -21.952 1.00 92.81 114 TYR A C 1
ATOM 890 O O . TYR A 1 114 ? 19.869 6.461 -21.125 1.00 92.81 114 TYR A O 1
ATOM 898 N N . SER A 1 115 ? 21.256 5.123 -22.292 1.00 89.81 115 SER A N 1
ATOM 899 C CA . SER A 1 115 ? 22.470 5.557 -21.597 1.00 89.81 115 SER A CA 1
ATOM 900 C C . SER A 1 115 ? 23.334 6.490 -22.444 1.00 89.81 115 SER A C 1
ATOM 902 O O . SER A 1 115 ? 23.467 6.339 -23.657 1.00 89.81 115 SER A O 1
ATOM 904 N N . ASN A 1 116 ? 23.929 7.477 -21.775 1.00 86.06 116 ASN A N 1
ATOM 905 C CA . ASN A 1 116 ? 24.837 8.471 -22.347 1.00 86.06 116 ASN A CA 1
ATOM 906 C C . ASN A 1 116 ? 26.322 8.149 -22.099 1.00 86.06 116 ASN A C 1
ATOM 908 O O . ASN A 1 116 ? 27.191 8.893 -22.555 1.00 86.06 116 ASN A O 1
ATOM 912 N N . LEU A 1 117 ? 26.622 7.068 -21.373 1.00 90.56 117 LEU A N 1
ATOM 913 C CA . LEU A 1 117 ? 27.990 6.613 -21.142 1.00 90.56 117 LEU A CA 1
ATOM 914 C C . LEU A 1 117 ? 28.551 5.908 -22.390 1.00 90.56 117 LEU A C 1
ATOM 916 O O . LEU A 1 117 ? 27.813 5.485 -23.282 1.00 90.56 117 LEU A O 1
ATOM 920 N N . ALA A 1 118 ? 29.871 5.749 -22.436 1.00 91.38 118 ALA A N 1
ATOM 921 C CA . ALA A 1 118 ? 30.529 4.861 -23.388 1.00 91.38 118 ALA A CA 1
ATOM 922 C C . ALA A 1 118 ? 30.470 3.400 -22.904 1.00 91.38 118 ALA A C 1
ATOM 924 O O . ALA A 1 118 ? 30.407 3.142 -21.699 1.00 91.38 118 ALA A O 1
ATOM 925 N N . LEU A 1 119 ? 30.527 2.431 -23.824 1.00 93.38 119 LEU A N 1
ATOM 926 C CA . LEU A 1 119 ? 30.349 1.004 -23.503 1.00 93.38 119 LEU A CA 1
ATOM 927 C C . LEU A 1 119 ? 31.413 0.474 -22.526 1.00 93.38 119 LEU A C 1
ATOM 929 O O . LEU A 1 119 ? 31.131 -0.401 -21.710 1.00 93.38 119 LEU A O 1
ATOM 933 N N . ASN A 1 120 ? 32.624 1.029 -22.570 1.00 92.94 120 ASN A N 1
ATOM 934 C CA . ASN A 1 120 ? 33.718 0.684 -21.663 1.00 92.94 120 ASN A CA 1
ATOM 935 C C . ASN A 1 120 ? 33.610 1.329 -20.267 1.00 92.94 120 ASN A C 1
ATOM 937 O O . ASN A 1 120 ? 34.349 0.947 -19.368 1.00 92.94 120 ASN A O 1
ATOM 941 N N . GLN A 1 121 ? 32.715 2.304 -20.072 1.00 91.38 121 GLN A N 1
ATOM 942 C CA . GLN A 1 121 ? 32.533 2.997 -18.788 1.00 91.38 121 GLN A CA 1
ATOM 943 C C . GLN A 1 121 ? 31.453 2.349 -17.908 1.00 91.38 121 GLN A C 1
ATOM 945 O O . GLN A 1 121 ? 31.424 2.582 -16.700 1.00 91.38 121 GLN A O 1
ATOM 950 N N . TYR A 1 122 ? 30.559 1.540 -18.486 1.00 93.38 122 TYR A N 1
ATOM 951 C CA . TYR A 1 122 ? 29.500 0.877 -17.728 1.00 93.38 122 TYR A CA 1
ATOM 952 C C . TYR A 1 122 ? 29.937 -0.496 -17.210 1.00 93.38 122 TYR A C 1
ATOM 954 O O . TYR A 1 122 ? 29.995 -1.460 -17.975 1.00 93.38 122 TYR A O 1
ATOM 962 N N . VAL A 1 123 ? 30.204 -0.585 -15.905 1.00 93.38 123 VAL A N 1
ATOM 963 C CA . VAL A 1 123 ? 30.516 -1.842 -15.206 1.00 93.38 123 VAL A CA 1
ATOM 964 C C . VAL A 1 123 ? 29.237 -2.657 -14.984 1.00 93.38 123 VAL A C 1
ATOM 966 O O . VAL A 1 123 ? 28.293 -2.186 -14.348 1.00 93.38 123 VAL A O 1
ATOM 969 N N . LEU A 1 124 ? 29.226 -3.886 -15.502 1.00 94.88 124 LEU A N 1
ATOM 970 C CA . LEU A 1 124 ? 28.079 -4.793 -15.517 1.00 94.88 124 LEU A CA 1
ATOM 971 C C . LEU A 1 124 ? 27.817 -5.438 -14.154 1.00 94.88 124 LEU A C 1
ATOM 973 O O . LEU A 1 124 ? 28.734 -5.906 -13.475 1.00 94.88 124 LEU A O 1
ATOM 977 N N . LYS A 1 125 ? 26.535 -5.571 -13.814 1.00 95.12 125 LYS A N 1
ATOM 978 C CA . LYS A 1 125 ? 26.015 -6.262 -12.630 1.00 95.12 125 LYS A CA 1
ATOM 979 C C . LYS A 1 125 ? 25.298 -7.545 -13.050 1.00 95.12 125 LYS A C 1
ATOM 981 O O . LYS A 1 125 ? 24.785 -7.670 -14.161 1.00 95.12 125 LYS A O 1
ATOM 986 N N . SER A 1 126 ? 25.255 -8.524 -12.148 1.00 94.88 126 SER A N 1
ATOM 987 C CA . SER A 1 126 ? 24.601 -9.806 -12.437 1.00 94.88 126 SER A CA 1
ATOM 988 C C . SER A 1 126 ? 23.096 -9.608 -12.634 1.00 94.88 126 SER A C 1
ATOM 990 O O . SER A 1 126 ? 22.431 -9.031 -11.774 1.00 94.88 126 SER A O 1
ATOM 992 N N . GLY A 1 127 ? 22.568 -10.085 -13.762 1.00 94.62 127 GLY A N 1
ATOM 993 C CA . GLY A 1 127 ? 21.166 -9.927 -14.156 1.00 94.62 127 GLY A CA 1
ATOM 994 C C . GLY A 1 127 ? 20.848 -8.693 -15.012 1.00 94.62 127 GLY A C 1
ATOM 995 O O . GLY A 1 127 ? 19.685 -8.536 -15.395 1.00 94.62 127 GLY A O 1
ATOM 996 N N . ASP A 1 128 ? 21.836 -7.852 -15.352 1.00 96.69 128 ASP A N 1
ATOM 997 C CA . ASP A 1 128 ? 21.629 -6.710 -16.255 1.00 96.69 128 ASP A CA 1
ATOM 998 C C . ASP A 1 128 ? 21.097 -7.142 -17.630 1.00 96.69 128 ASP A C 1
ATOM 1000 O O . ASP A 1 128 ? 21.414 -8.213 -18.157 1.00 96.69 128 ASP A O 1
ATOM 1004 N N . LYS A 1 129 ? 20.294 -6.267 -18.240 1.00 96.69 129 LYS A N 1
ATOM 1005 C CA . LYS A 1 129 ? 19.738 -6.423 -19.588 1.00 96.69 129 LYS A CA 1
ATOM 1006 C C . LYS A 1 129 ? 20.289 -5.313 -20.474 1.00 96.69 129 LYS A C 1
ATOM 1008 O O . LYS A 1 129 ? 19.796 -4.187 -20.435 1.00 96.69 129 LYS A O 1
ATOM 1013 N N . ILE A 1 130 ? 21.310 -5.636 -21.262 1.00 97.69 130 ILE A N 1
ATOM 1014 C CA . ILE A 1 130 ? 21.946 -4.704 -22.197 1.00 97.69 130 ILE A CA 1
ATOM 1015 C C . ILE A 1 130 ? 21.310 -4.877 -23.575 1.00 97.69 130 ILE A C 1
ATOM 1017 O O . ILE A 1 130 ? 21.352 -5.968 -24.148 1.00 97.69 130 ILE A O 1
ATOM 1021 N N . LEU A 1 131 ? 20.741 -3.799 -24.114 1.00 97.75 131 LEU A N 1
ATOM 1022 C CA . LEU A 1 131 ? 20.183 -3.755 -25.465 1.00 97.75 131 LEU A CA 1
ATOM 1023 C C . LEU A 1 131 ? 20.968 -2.761 -26.326 1.00 97.75 131 LEU A C 1
ATOM 1025 O O . LEU A 1 131 ? 21.018 -1.574 -26.015 1.00 97.75 131 LEU A O 1
ATOM 1029 N N . LEU A 1 132 ? 21.526 -3.243 -27.435 1.00 96.69 132 LEU A N 1
ATOM 1030 C CA . LEU A 1 132 ? 22.061 -2.434 -28.530 1.00 96.69 132 LEU A CA 1
ATOM 1031 C C . LEU A 1 132 ? 21.033 -2.466 -29.670 1.00 96.69 132 LEU A C 1
ATOM 1033 O O . LEU A 1 132 ? 20.688 -3.548 -30.152 1.00 96.69 132 LEU A O 1
ATOM 1037 N N . ALA A 1 133 ? 20.517 -1.310 -30.082 1.00 94.88 133 ALA A N 1
ATOM 1038 C CA . ALA A 1 133 ? 19.437 -1.207 -31.062 1.00 94.88 133 ALA A CA 1
ATOM 1039 C C . ALA A 1 133 ? 19.817 -0.261 -32.211 1.00 94.88 133 ALA A C 1
ATOM 1041 O O . ALA A 1 133 ? 20.206 0.876 -31.965 1.00 94.88 133 ALA A O 1
ATOM 1042 N N . TYR A 1 134 ? 19.697 -0.722 -33.456 1.00 93.25 134 TYR A N 1
ATOM 1043 C CA . TYR A 1 134 ? 20.005 0.058 -34.660 1.00 93.25 134 TYR A CA 1
ATOM 1044 C C . TYR A 1 134 ? 18.742 0.339 -35.469 1.00 93.25 134 TYR A C 1
ATOM 1046 O O . TYR A 1 134 ? 18.053 -0.600 -35.876 1.00 93.25 134 TYR A O 1
ATOM 1054 N N . ASN A 1 135 ? 18.456 1.619 -35.726 1.00 90.44 135 ASN A N 1
ATOM 1055 C CA . ASN A 1 135 ? 17.306 2.060 -36.532 1.00 90.44 135 ASN A CA 1
ATOM 1056 C C . ASN A 1 135 ? 15.932 1.545 -36.030 1.00 90.44 135 ASN A C 1
ATOM 1058 O O . ASN A 1 135 ? 14.965 1.460 -36.784 1.00 90.44 135 ASN A O 1
ATOM 1062 N N . VAL A 1 136 ? 15.844 1.150 -34.758 1.00 92.50 136 VAL A N 1
ATOM 1063 C CA . VAL A 1 136 ? 14.634 0.608 -34.134 1.00 92.50 136 VAL A CA 1
ATOM 1064 C C . VAL A 1 136 ? 14.622 0.977 -32.655 1.00 92.50 136 VAL A C 1
ATOM 1066 O O . VAL A 1 136 ? 15.642 0.872 -31.975 1.00 92.50 136 VAL A O 1
ATOM 1069 N N . ASN A 1 137 ? 13.466 1.397 -32.146 1.00 94.88 137 ASN A N 1
ATOM 1070 C CA . ASN A 1 137 ? 13.323 1.832 -30.759 1.00 94.88 137 ASN A CA 1
ATOM 1071 C C . ASN A 1 137 ? 12.634 0.751 -29.907 1.00 94.88 137 ASN A C 1
ATOM 1073 O O . ASN A 1 137 ? 11.750 0.047 -30.404 1.00 94.88 137 ASN A O 1
ATOM 1077 N N . PRO A 1 138 ? 12.997 0.598 -28.622 1.00 96.94 138 PRO A N 1
ATOM 1078 C CA . PRO A 1 138 ? 12.274 -0.274 -27.707 1.00 96.94 138 PRO A CA 1
ATOM 1079 C C . PRO A 1 138 ? 10.946 0.327 -27.233 1.00 96.94 138 PRO A C 1
ATOM 1081 O O . PRO A 1 138 ? 10.789 1.545 -27.108 1.00 96.94 138 PRO A O 1
ATOM 1084 N N . LEU A 1 139 ? 10.007 -0.559 -26.904 1.00 97.19 139 LEU A N 1
ATOM 1085 C CA . LEU A 1 139 ? 8.938 -0.280 -25.952 1.00 97.19 139 LEU A CA 1
ATOM 1086 C C . LEU A 1 139 ? 9.412 -0.572 -24.518 1.00 97.19 139 LEU A C 1
ATOM 1088 O O . LEU A 1 139 ? 10.323 -1.372 -24.302 1.00 97.19 139 LEU A O 1
ATOM 1092 N N . ARG A 1 140 ? 8.721 -0.009 -23.527 1.00 96.44 140 ARG A N 1
ATOM 1093 C CA . ARG A 1 140 ? 8.729 -0.489 -22.137 1.00 96.44 140 ARG A CA 1
ATOM 1094 C C . ARG A 1 140 ? 7.300 -0.592 -21.610 1.00 96.44 140 ARG A C 1
ATOM 1096 O O . ARG A 1 140 ? 6.388 0.033 -22.152 1.00 96.44 140 ARG A O 1
ATOM 1103 N N . ILE A 1 141 ? 7.109 -1.405 -20.579 1.00 95.88 141 ILE A N 1
ATOM 1104 C CA . ILE A 1 141 ? 5.814 -1.620 -19.929 1.00 95.88 141 ILE A CA 1
ATOM 1105 C C . ILE A 1 141 ? 5.962 -1.549 -18.410 1.00 95.88 141 ILE A C 1
ATOM 1107 O O . ILE A 1 141 ? 6.888 -2.128 -17.834 1.00 95.88 141 ILE A O 1
ATOM 1111 N N . SER A 1 142 ? 5.027 -0.849 -17.778 1.00 95.19 142 SER A N 1
ATOM 1112 C CA . SER A 1 142 ? 4.893 -0.697 -16.330 1.00 95.19 142 SER A CA 1
ATOM 1113 C C . SER A 1 142 ? 3.442 -0.950 -15.904 1.00 95.19 142 SER A C 1
ATOM 1115 O O . SER A 1 142 ? 2.530 -0.971 -16.733 1.00 95.19 142 SER A O 1
ATOM 1117 N N . ALA A 1 143 ? 3.225 -1.168 -14.608 1.00 94.69 143 ALA A N 1
ATOM 1118 C CA . ALA A 1 143 ? 1.899 -1.284 -14.012 1.00 94.69 143 ALA A CA 1
ATOM 1119 C C . ALA A 1 143 ? 1.865 -0.526 -12.682 1.00 94.69 143 ALA A C 1
ATOM 1121 O O . ALA A 1 143 ? 2.865 -0.506 -11.967 1.00 94.69 143 ALA A O 1
ATOM 1122 N N . ASP A 1 144 ? 0.717 0.060 -12.343 1.00 92.81 144 ASP A N 1
ATOM 1123 C CA . ASP A 1 144 ? 0.491 0.697 -11.036 1.00 92.81 144 ASP A CA 1
ATOM 1124 C C . ASP A 1 144 ? 0.486 -0.309 -9.870 1.00 92.81 144 ASP A C 1
ATOM 1126 O O . ASP A 1 144 ? 0.838 0.047 -8.747 1.00 92.81 144 ASP A O 1
ATOM 1130 N N . ASN A 1 145 ? 0.132 -1.572 -10.129 1.00 88.44 145 ASN A N 1
ATOM 1131 C CA . ASN A 1 145 ? 0.224 -2.662 -9.169 1.00 88.44 145 ASN A CA 1
ATOM 1132 C C . ASN A 1 145 ? 0.384 -4.029 -9.864 1.00 88.44 145 ASN A C 1
ATOM 1134 O O . ASN A 1 145 ? -0.467 -4.452 -10.646 1.00 88.44 145 ASN A O 1
ATOM 1138 N N . THR A 1 146 ? 1.452 -4.754 -9.526 1.00 93.69 146 THR A N 1
ATOM 1139 C CA . THR A 1 146 ? 1.740 -6.117 -10.008 1.00 93.69 146 THR A CA 1
ATOM 1140 C C . THR A 1 146 ? 1.236 -7.230 -9.081 1.00 93.69 146 THR A C 1
ATOM 1142 O O . THR A 1 146 ? 1.311 -8.398 -9.455 1.00 93.69 146 THR A O 1
ATOM 1145 N N . SER A 1 147 ? 0.710 -6.903 -7.895 1.00 91.31 147 SER A N 1
ATOM 1146 C CA . SER A 1 147 ? 0.176 -7.856 -6.913 1.00 91.31 147 SER A CA 1
ATOM 1147 C C . SER A 1 147 ? -1.285 -7.532 -6.590 1.00 91.31 147 SER A C 1
ATOM 1149 O O . SER A 1 147 ? -1.605 -6.617 -5.828 1.00 91.31 147 SER A O 1
ATOM 1151 N N . LEU A 1 148 ? -2.192 -8.262 -7.233 1.00 87.62 148 LEU A N 1
ATOM 1152 C CA . LEU A 1 148 ? -3.630 -8.013 -7.236 1.00 87.62 148 LEU A CA 1
ATOM 1153 C C . LEU A 1 148 ? -4.393 -9.080 -6.448 1.00 87.62 148 LEU A C 1
ATOM 1155 O O . LEU A 1 148 ? -3.944 -10.212 -6.277 1.00 87.62 148 LEU A O 1
ATOM 1159 N N . PHE A 1 149 ? -5.621 -8.747 -6.060 1.00 84.75 149 PHE A N 1
ATOM 1160 C CA . PHE A 1 149 ? -6.638 -9.759 -5.786 1.00 84.75 149 PHE A CA 1
ATOM 1161 C C . PHE A 1 149 ? -7.460 -10.042 -7.047 1.00 84.75 149 PHE A C 1
ATOM 1163 O O . PHE A 1 149 ? -7.602 -9.173 -7.914 1.00 84.75 149 PHE A O 1
ATOM 1170 N N . VAL A 1 150 ? -8.031 -11.243 -7.156 1.00 83.31 150 VAL A N 1
ATOM 1171 C CA . VAL A 1 150 ? -8.990 -11.574 -8.222 1.00 83.31 150 VAL A CA 1
ATOM 1172 C C . VAL A 1 150 ? -10.116 -10.540 -8.238 1.00 83.31 150 VAL A C 1
ATOM 1174 O O . VAL A 1 150 ? -10.732 -10.253 -7.216 1.00 83.31 150 VAL A O 1
ATOM 1177 N N . GLY A 1 151 ? -10.373 -9.956 -9.408 1.00 75.38 151 GLY A N 1
ATOM 1178 C CA . GLY A 1 151 ? -11.367 -8.903 -9.588 1.00 75.38 151 GLY A CA 1
ATOM 1179 C C . GLY A 1 151 ? -10.891 -7.471 -9.306 1.00 75.38 151 GLY A C 1
ATOM 1180 O O . GLY A 1 151 ? -11.594 -6.544 -9.715 1.00 75.38 151 GLY A O 1
ATOM 1181 N N . ALA A 1 152 ? -9.718 -7.253 -8.701 1.00 80.00 152 ALA A N 1
ATOM 1182 C CA . ALA A 1 152 ? -9.093 -5.927 -8.644 1.00 80.00 152 ALA A CA 1
ATOM 1183 C C . ALA A 1 152 ? -8.679 -5.452 -10.054 1.00 80.00 152 ALA A C 1
ATOM 1185 O O . ALA A 1 152 ? -8.738 -6.212 -11.018 1.00 80.00 152 ALA A O 1
ATOM 1186 N N . THR A 1 153 ? -8.294 -4.184 -10.213 1.00 85.06 153 THR A N 1
ATOM 1187 C CA . THR A 1 153 ? -7.861 -3.635 -11.513 1.00 85.06 153 THR A CA 1
ATOM 1188 C C . THR A 1 153 ? -6.525 -2.919 -11.378 1.00 85.06 153 THR A C 1
ATOM 1190 O O . THR A 1 153 ? -6.378 -2.087 -10.490 1.00 85.06 153 THR A O 1
ATOM 1193 N N . SER A 1 154 ? -5.596 -3.208 -12.289 1.00 89.06 154 SER A N 1
ATOM 1194 C CA . SER A 1 154 ? -4.363 -2.445 -12.495 1.00 89.06 154 SER A CA 1
ATOM 1195 C C . SER A 1 154 ? -4.447 -1.610 -13.775 1.00 89.06 154 SER A C 1
ATOM 1197 O O . SER A 1 154 ? -5.063 -2.012 -14.768 1.00 89.06 154 SER A O 1
ATOM 1199 N N . THR A 1 155 ? -3.818 -0.440 -13.756 1.00 92.94 155 THR A N 1
ATOM 1200 C CA . THR A 1 155 ? -3.429 0.325 -14.940 1.00 92.94 155 THR A CA 1
ATOM 1201 C C . THR A 1 155 ? -2.067 -0.151 -15.428 1.00 92.94 155 THR A C 1
ATOM 1203 O O . THR A 1 155 ? -1.070 -0.015 -14.724 1.00 92.94 155 THR A O 1
ATOM 1206 N N . ILE A 1 156 ? -2.023 -0.656 -16.657 1.00 94.56 156 ILE A N 1
ATOM 1207 C CA . ILE A 1 156 ? -0.794 -1.021 -17.358 1.00 94.56 156 ILE A CA 1
ATOM 1208 C C . ILE A 1 156 ? -0.481 0.085 -18.363 1.00 94.56 156 ILE A C 1
ATOM 1210 O O . ILE A 1 156 ? -1.305 0.386 -19.229 1.00 94.56 156 ILE A O 1
ATOM 1214 N N . THR A 1 157 ? 0.710 0.665 -18.279 1.00 95.31 157 THR A N 1
ATOM 1215 C CA . THR A 1 157 ? 1.163 1.734 -19.175 1.00 95.31 157 THR A CA 1
ATOM 1216 C C . THR A 1 157 ? 2.229 1.185 -20.112 1.00 95.31 157 THR A C 1
ATOM 1218 O O . THR A 1 157 ? 3.204 0.578 -19.669 1.00 95.31 157 THR A O 1
ATOM 1221 N N . VAL A 1 158 ? 2.045 1.396 -21.416 1.00 96.25 158 VAL A N 1
ATOM 1222 C CA . VAL A 1 158 ? 3.036 1.070 -22.445 1.00 96.25 158 VAL A CA 1
ATOM 1223 C C . VAL A 1 158 ? 3.609 2.365 -22.996 1.00 96.25 158 VAL A C 1
ATOM 1225 O O . VAL A 1 158 ? 2.875 3.243 -23.453 1.00 96.25 158 VAL A O 1
ATOM 1228 N N . GLU A 1 159 ? 4.931 2.467 -22.996 1.00 96.25 159 GLU A N 1
ATOM 1229 C CA . GLU A 1 159 ? 5.661 3.616 -23.522 1.00 96.25 159 GLU A CA 1
ATOM 1230 C C . GLU A 1 159 ? 6.583 3.185 -24.662 1.00 96.25 159 GLU A C 1
ATOM 1232 O O . GLU A 1 159 ? 7.103 2.069 -24.687 1.00 96.25 159 GLU A O 1
ATOM 1237 N N . GLN A 1 160 ? 6.797 4.093 -25.605 1.00 95.44 160 GLN A N 1
ATOM 1238 C CA . GLN A 1 160 ? 7.741 3.966 -26.706 1.00 95.44 160 GLN A CA 1
ATOM 1239 C C . GLN A 1 160 ? 8.917 4.919 -26.495 1.00 95.44 160 GLN A C 1
ATOM 1241 O O . GLN A 1 160 ? 8.719 6.071 -26.098 1.00 95.44 160 GLN A O 1
ATOM 1246 N N . PHE A 1 161 ? 10.128 4.456 -26.796 1.00 95.38 161 PHE A N 1
ATOM 1247 C CA . PHE A 1 161 ? 11.301 5.320 -26.807 1.00 95.38 161 PHE A CA 1
ATOM 1248 C C . PHE A 1 161 ? 11.316 6.225 -28.047 1.00 95.38 161 PHE A C 1
ATOM 1250 O O . PHE A 1 161 ? 10.922 5.824 -29.151 1.00 95.38 161 PHE A O 1
ATOM 1257 N N . GLY A 1 162 ? 11.825 7.440 -27.870 1.00 91.12 162 GLY A N 1
ATOM 1258 C CA . GLY A 1 162 ? 12.153 8.374 -28.937 1.00 91.12 162 GLY A CA 1
ATOM 1259 C C . GLY A 1 162 ? 13.134 9.440 -28.458 1.00 91.12 162 GLY A C 1
ATOM 1260 O O . GLY A 1 162 ? 13.559 9.437 -27.303 1.00 91.12 162 GLY A O 1
ATOM 1261 N N . LEU A 1 163 ? 13.470 10.364 -29.354 1.00 87.00 163 LEU A N 1
ATOM 1262 C CA . LEU A 1 163 ? 14.205 11.581 -29.022 1.00 87.00 163 LEU A CA 1
ATOM 1263 C C . LEU A 1 163 ? 13.285 12.796 -29.198 1.00 87.00 163 LEU A C 1
ATOM 1265 O O . LEU A 1 163 ? 12.415 12.792 -30.072 1.00 87.00 163 LEU A O 1
ATOM 1269 N N . ASP A 1 164 ? 13.462 13.820 -28.366 1.00 86.44 164 ASP A N 1
ATOM 1270 C CA . ASP A 1 164 ? 12.760 15.097 -28.512 1.00 86.44 164 ASP A CA 1
ATOM 1271 C C . ASP A 1 164 ? 13.402 15.989 -29.598 1.00 86.44 164 ASP A C 1
ATOM 1273 O O . ASP A 1 164 ? 14.401 15.636 -30.227 1.00 86.44 164 ASP A O 1
ATOM 1277 N N . ALA A 1 165 ? 12.848 17.188 -29.812 1.00 86.38 165 ALA A N 1
ATOM 1278 C CA . ALA A 1 165 ? 13.393 18.161 -30.766 1.00 86.38 165 ALA A CA 1
ATOM 1279 C C . ALA A 1 165 ? 14.810 18.673 -30.410 1.00 86.38 165 ALA A C 1
ATOM 1281 O O . ALA A 1 165 ? 15.457 19.312 -31.240 1.00 86.38 165 ALA A O 1
ATOM 1282 N N . SER A 1 166 ? 15.291 18.384 -29.198 1.00 87.19 166 SER A N 1
ATOM 1283 C CA . SER A 1 166 ? 16.623 18.707 -28.678 1.00 87.19 166 SER A CA 1
ATOM 1284 C C . SER A 1 166 ? 17.570 17.494 -28.697 1.00 87.19 166 SER A C 1
ATOM 1286 O O . SER A 1 166 ? 18.660 17.577 -28.134 1.00 87.19 166 SER A O 1
ATOM 1288 N N . TRP A 1 167 ? 17.166 16.375 -29.317 1.00 80.44 167 TRP A N 1
ATOM 1289 C CA . TRP A 1 167 ? 17.849 15.069 -29.300 1.00 80.44 167 TRP A CA 1
ATOM 1290 C C . TRP A 1 167 ? 17.983 14.425 -27.903 1.00 80.44 167 TRP A C 1
ATOM 1292 O O . TRP A 1 167 ? 18.802 13.529 -27.696 1.00 80.44 167 TRP A O 1
ATOM 1302 N N . SER A 1 168 ? 17.152 14.835 -26.943 1.00 87.44 168 SER A N 1
ATOM 1303 C CA . SER A 1 168 ? 17.111 14.268 -25.591 1.00 87.44 168 SER A CA 1
ATOM 1304 C C . SER A 1 168 ? 16.278 12.981 -25.558 1.00 87.44 168 SER A C 1
ATOM 1306 O O . SER A 1 168 ? 15.213 12.939 -26.179 1.00 87.44 168 SER A O 1
ATOM 1308 N N . PRO A 1 169 ? 16.704 11.938 -24.820 1.00 89.56 169 PRO A N 1
ATOM 1309 C CA . PRO A 1 169 ? 15.956 10.689 -24.694 1.00 89.56 169 PRO A CA 1
ATOM 1310 C C . PRO A 1 169 ? 14.626 10.898 -23.964 1.00 89.56 169 PRO A C 1
ATOM 1312 O O . PRO A 1 169 ? 14.600 11.392 -22.838 1.00 89.56 169 PRO A O 1
ATOM 1315 N N . VAL A 1 170 ? 13.524 10.470 -24.583 1.00 93.88 170 VAL A N 1
ATOM 1316 C CA . VAL A 1 170 ? 12.172 10.558 -24.015 1.00 93.88 170 VAL A CA 1
ATOM 1317 C C . VAL A 1 170 ? 11.415 9.239 -24.136 1.00 93.88 170 VAL A C 1
ATOM 1319 O O . VAL A 1 170 ? 11.568 8.481 -25.095 1.00 93.88 170 VAL A O 1
ATOM 1322 N N . TRP A 1 171 ? 10.551 8.995 -23.155 1.00 94.56 171 TRP A N 1
ATOM 1323 C CA . TRP A 1 171 ? 9.552 7.933 -23.179 1.00 94.56 171 TRP A CA 1
ATOM 1324 C C . TRP A 1 171 ? 8.171 8.570 -23.313 1.00 94.56 171 TRP A C 1
ATOM 1326 O O . TRP A 1 171 ? 7.841 9.509 -22.591 1.00 94.56 171 TRP A O 1
ATOM 1336 N N . LEU A 1 172 ? 7.393 8.103 -24.289 1.00 92.06 172 LEU A N 1
ATOM 1337 C CA . LEU A 1 172 ? 6.094 8.675 -24.656 1.00 92.06 172 LEU A CA 1
ATOM 1338 C C . LEU A 1 172 ? 5.026 7.572 -24.691 1.00 92.06 172 LEU A C 1
ATOM 1340 O O . LEU A 1 172 ? 5.363 6.445 -25.060 1.00 92.06 172 LEU A O 1
ATOM 1344 N N . PRO A 1 173 ? 3.744 7.850 -24.381 1.00 91.88 173 PRO A N 1
ATOM 1345 C CA . PRO A 1 173 ? 2.681 6.846 -24.447 1.00 91.88 173 PRO A CA 1
ATOM 1346 C C . PRO A 1 173 ? 2.606 6.158 -25.817 1.00 91.88 173 PRO A C 1
ATOM 1348 O O . PRO A 1 173 ? 2.477 6.810 -26.857 1.00 91.88 173 PRO A O 1
ATOM 1351 N N . ALA A 1 174 ? 2.671 4.826 -25.830 1.00 92.94 174 ALA A N 1
ATOM 1352 C CA . ALA A 1 174 ? 2.655 4.021 -27.047 1.00 92.94 174 ALA A CA 1
ATOM 1353 C C . ALA A 1 174 ? 1.222 3.845 -27.574 1.00 92.94 174 ALA A C 1
ATOM 1355 O O . ALA A 1 174 ? 0.660 2.748 -27.558 1.00 92.94 174 ALA A O 1
ATOM 1356 N N . ALA A 1 175 ? 0.627 4.938 -28.053 1.00 90.19 175 ALA A N 1
ATOM 1357 C CA . ALA A 1 175 ? -0.662 4.922 -28.737 1.00 90.19 175 ALA A CA 1
ATOM 1358 C C . ALA A 1 175 ? -0.647 3.926 -29.913 1.00 90.19 175 ALA A C 1
ATOM 1360 O O . ALA A 1 175 ? 0.348 3.842 -30.641 1.00 90.19 175 ALA A O 1
ATOM 1361 N N . SER A 1 176 ? -1.740 3.182 -30.106 1.00 88.88 176 SER A N 1
ATOM 1362 C CA . SER A 1 176 ? -1.826 2.053 -31.057 1.00 88.88 176 SER A CA 1
ATOM 1363 C C . SER A 1 176 ? -0.718 0.998 -30.871 1.00 88.88 176 SER A C 1
ATOM 1365 O O . SER A 1 176 ? -0.098 0.549 -31.833 1.00 88.88 176 SER A O 1
ATOM 1367 N N . SER A 1 177 ? -0.432 0.641 -29.618 1.00 93.38 177 SER A N 1
ATOM 1368 C CA . SER A 1 177 ? 0.251 -0.613 -29.272 1.00 93.38 177 SER A CA 1
ATOM 1369 C C . SER A 1 177 ? -0.770 -1.753 -29.141 1.00 93.38 177 SER A C 1
ATOM 1371 O O . SER A 1 177 ? -1.981 -1.526 -29.170 1.00 93.38 177 SER A O 1
ATOM 1373 N N . THR A 1 178 ? -0.279 -2.976 -28.955 1.00 93.62 178 THR A N 1
ATOM 1374 C CA . THR A 1 178 ? -1.085 -4.128 -28.532 1.00 93.62 178 THR A CA 1
ATOM 1375 C C . THR A 1 178 ? -0.501 -4.675 -27.238 1.00 93.62 178 THR A C 1
ATOM 1377 O O . THR A 1 178 ? 0.693 -4.987 -27.182 1.00 93.62 178 THR A O 1
ATOM 1380 N N . LEU A 1 179 ? -1.325 -4.808 -26.198 1.00 94.25 179 LEU A N 1
ATOM 1381 C CA . LEU A 1 179 ? -0.941 -5.506 -24.976 1.00 94.25 179 LEU A CA 1
ATOM 1382 C C . LEU A 1 179 ? -1.155 -7.011 -25.166 1.00 94.25 179 LEU A C 1
ATOM 1384 O O . LEU A 1 179 ? -2.214 -7.451 -25.604 1.00 94.25 179 LEU A O 1
ATOM 1388 N N . MET A 1 180 ? -0.155 -7.800 -24.798 1.00 94.19 180 MET A N 1
ATOM 1389 C CA . MET A 1 180 ? -0.203 -9.256 -24.768 1.00 94.19 180 MET A CA 1
ATOM 1390 C C . MET A 1 180 ? -0.377 -9.713 -23.322 1.00 94.19 180 MET A C 1
ATOM 1392 O O . MET A 1 180 ? 0.396 -9.294 -22.464 1.00 94.19 180 MET A O 1
ATOM 1396 N N . ILE A 1 181 ? -1.338 -10.596 -23.053 1.00 90.81 181 ILE A N 1
ATOM 1397 C CA . ILE A 1 181 ? -1.568 -11.212 -21.736 1.00 90.81 181 ILE A CA 1
ATOM 1398 C C . ILE A 1 181 ? -1.579 -12.728 -21.942 1.00 90.81 181 ILE A C 1
ATOM 1400 O O . ILE A 1 181 ? -2.460 -13.242 -22.626 1.00 90.81 181 ILE A O 1
ATOM 1404 N N . ASP A 1 182 ? -0.562 -13.438 -21.443 1.00 85.25 182 ASP A N 1
ATOM 1405 C CA . ASP A 1 182 ? -0.302 -14.861 -21.754 1.00 85.25 182 ASP A CA 1
ATOM 1406 C C . ASP A 1 182 ? -0.279 -15.179 -23.274 1.00 85.25 182 ASP A C 1
ATOM 1408 O O . ASP A 1 182 ? -0.482 -16.315 -23.702 1.00 85.25 182 ASP A O 1
ATOM 1412 N N . GLY A 1 183 ? -0.026 -14.170 -24.117 1.00 79.00 183 GLY A N 1
ATOM 1413 C CA . GLY A 1 183 ? -0.060 -14.283 -25.581 1.00 79.00 183 GLY A CA 1
ATOM 1414 C C . GLY A 1 183 ? -1.423 -14.020 -26.239 1.00 79.00 183 GLY A C 1
ATOM 1415 O O . GLY A 1 183 ? -1.492 -14.046 -27.465 1.00 79.00 183 GLY A O 1
ATOM 1416 N N . VAL A 1 184 ? -2.474 -13.713 -25.472 1.00 86.06 184 VAL A N 1
ATOM 1417 C CA . VAL A 1 184 ? -3.756 -13.191 -25.981 1.00 86.06 184 VAL A CA 1
ATOM 1418 C C . VAL A 1 184 ? -3.663 -11.673 -26.156 1.00 86.06 184 VAL A C 1
ATOM 1420 O O . VAL A 1 184 ? -3.028 -10.998 -25.347 1.00 86.06 184 VAL A O 1
ATOM 1423 N N . GLU A 1 185 ? -4.278 -11.138 -27.209 1.00 89.31 185 GLU A N 1
ATOM 1424 C CA . GLU A 1 185 ? -4.207 -9.717 -27.573 1.00 89.31 185 GLU A CA 1
ATOM 1425 C C . GLU A 1 185 ? -5.314 -8.889 -26.906 1.00 89.31 185 GLU A C 1
ATOM 1427 O O . GLU A 1 185 ? -6.489 -9.254 -26.918 1.00 89.31 185 GLU A O 1
ATOM 1432 N N . ALA A 1 186 ? -4.918 -7.751 -26.334 1.00 82.06 186 ALA A N 1
ATOM 1433 C CA . ALA A 1 186 ? -5.783 -6.690 -25.844 1.00 82.06 186 ALA A CA 1
ATOM 1434 C C . ALA A 1 186 ? -5.396 -5.383 -26.553 1.00 82.06 186 ALA A C 1
ATOM 1436 O O . ALA A 1 186 ? -4.280 -4.882 -26.404 1.00 82.06 186 ALA A O 1
ATOM 1437 N N . GLU A 1 187 ? -6.314 -4.835 -27.346 1.00 67.50 187 GLU A N 1
ATOM 1438 C CA . GLU A 1 187 ? -6.101 -3.605 -28.115 1.00 67.50 187 GLU A CA 1
ATOM 1439 C C . GLU A 1 187 ? -6.489 -2.355 -27.313 1.00 67.50 187 GLU A C 1
ATOM 1441 O O . GLU A 1 187 ? -7.491 -2.346 -26.595 1.00 67.50 187 GLU A O 1
ATOM 1446 N N . ASN A 1 188 ? -5.730 -1.266 -27.475 1.00 69.44 188 ASN A N 1
ATOM 1447 C CA . ASN A 1 188 ? -6.166 0.070 -27.071 1.00 69.44 188 ASN A CA 1
ATOM 1448 C C . ASN A 1 188 ? -5.497 1.151 -27.935 1.00 69.44 188 ASN A C 1
ATOM 1450 O O . ASN A 1 188 ? -4.302 1.102 -28.224 1.00 69.44 188 ASN A O 1
ATOM 1454 N N . THR A 1 189 ? -6.251 2.186 -28.295 1.00 68.69 189 THR A N 1
ATOM 1455 C CA . THR A 1 189 ? -5.733 3.348 -29.021 1.00 68.69 189 THR A CA 1
ATOM 1456 C C . THR A 1 189 ? -4.784 4.206 -28.178 1.00 68.69 189 THR A C 1
ATOM 1458 O O . THR A 1 189 ? -3.904 4.842 -28.754 1.00 68.69 189 THR A O 1
ATOM 1461 N N . SER A 1 190 ? -4.901 4.212 -26.842 1.00 82.06 190 SER A N 1
ATOM 1462 C CA . SER A 1 190 ? -4.157 5.135 -25.960 1.00 82.06 190 SER A CA 1
ATOM 1463 C C . SER A 1 190 ? -2.772 4.667 -25.491 1.00 82.06 190 SER A C 1
ATOM 1465 O O . SER A 1 190 ? -1.983 5.496 -25.044 1.00 82.06 190 SER A O 1
ATOM 1467 N N . GLY A 1 191 ? -2.474 3.363 -25.536 1.00 84.94 191 GLY A N 1
ATOM 1468 C CA . GLY A 1 191 ? -1.294 2.784 -24.872 1.00 84.94 191 GLY A CA 1
ATOM 1469 C C . GLY A 1 191 ? -1.411 2.627 -23.343 1.00 84.94 191 GLY A C 1
ATOM 1470 O O . GLY A 1 191 ? -0.448 2.215 -22.701 1.00 84.94 191 GLY A O 1
ATOM 1471 N N . VAL A 1 192 ? -2.579 2.921 -22.754 1.00 90.50 192 VAL A N 1
ATOM 1472 C CA . VAL A 1 192 ? -2.855 2.780 -21.311 1.00 90.50 192 VAL A CA 1
ATOM 1473 C C . VAL A 1 192 ? -4.026 1.821 -21.107 1.00 90.50 192 VAL A C 1
ATOM 1475 O O . VAL A 1 192 ? -5.165 2.131 -21.451 1.00 90.50 192 VAL A O 1
ATOM 1478 N N . TYR A 1 193 ? -3.759 0.647 -20.549 1.00 90.62 193 TYR A N 1
ATOM 1479 C CA . TYR A 1 193 ? -4.688 -0.477 -20.460 1.00 90.62 193 TYR A CA 1
ATOM 1480 C C . TYR A 1 193 ? -5.211 -0.644 -19.032 1.00 90.62 193 TYR A C 1
ATOM 1482 O O . TYR A 1 193 ? -4.506 -0.368 -18.063 1.00 90.62 193 TYR A O 1
ATOM 1490 N N . LYS A 1 194 ? -6.444 -1.139 -18.886 1.00 89.50 194 LYS A N 1
ATOM 1491 C CA . LYS A 1 194 ? -6.994 -1.576 -17.596 1.00 89.50 194 LYS A CA 1
ATOM 1492 C C . LYS A 1 194 ? -7.065 -3.097 -17.587 1.00 89.50 194 LYS A C 1
ATOM 1494 O O . LYS A 1 194 ? -7.801 -3.683 -18.377 1.00 89.50 194 LYS A O 1
ATOM 1499 N N . TYR A 1 195 ? -6.292 -3.724 -16.709 1.00 89.44 195 TYR A N 1
ATOM 1500 C CA . TYR A 1 195 ? -6.220 -5.173 -16.566 1.00 89.44 195 TYR A CA 1
ATOM 1501 C C . TYR A 1 195 ? -6.885 -5.625 -15.266 1.00 89.44 195 TYR A C 1
ATOM 1503 O O . TYR A 1 195 ? -6.609 -5.078 -14.201 1.00 89.44 195 TYR A O 1
ATOM 1511 N N . LYS A 1 196 ? -7.756 -6.635 -15.359 1.00 87.94 196 LYS A N 1
ATOM 1512 C CA . LYS A 1 196 ? -8.520 -7.197 -14.240 1.00 87.94 196 LYS A CA 1
ATOM 1513 C C . LYS A 1 196 ? -8.446 -8.731 -14.281 1.00 87.94 196 LYS A C 1
ATOM 1515 O O . LYS A 1 196 ? -9.090 -9.328 -15.146 1.00 87.94 196 LYS A O 1
ATOM 1520 N N . PRO A 1 197 ? -7.674 -9.388 -13.392 1.00 87.44 197 PRO A N 1
ATOM 1521 C CA . PRO A 1 197 ? -7.586 -10.845 -13.352 1.00 87.44 197 PRO A CA 1
ATOM 1522 C C . PRO A 1 197 ? -8.926 -11.467 -12.937 1.00 87.44 197 PRO A C 1
ATOM 1524 O O . PRO A 1 197 ? -9.535 -11.054 -11.948 1.00 87.44 197 PRO A O 1
ATOM 1527 N N . LEU A 1 198 ? -9.367 -12.483 -13.683 1.00 83.62 198 LEU A N 1
ATOM 1528 C CA . LEU A 1 198 ? -10.606 -13.236 -13.425 1.00 83.62 198 LEU A CA 1
ATOM 1529 C C . LEU A 1 198 ? -10.379 -14.540 -12.637 1.00 83.62 198 LEU A C 1
ATOM 1531 O O . LEU A 1 198 ? -11.337 -15.198 -12.246 1.00 83.62 198 LEU A O 1
ATOM 1535 N N . SER A 1 199 ? -9.120 -14.910 -12.402 1.00 84.62 199 SER A N 1
ATOM 1536 C CA . SER A 1 199 ? -8.693 -16.051 -11.589 1.00 84.62 199 SER A CA 1
ATOM 1537 C C . SER A 1 199 ? -7.362 -15.730 -10.914 1.00 84.62 199 SER A C 1
ATOM 1539 O O . SER A 1 199 ? -6.643 -14.835 -11.366 1.00 84.62 199 SER A O 1
ATOM 1541 N N . ALA A 1 200 ? -7.011 -16.474 -9.867 1.00 88.56 200 ALA A N 1
ATOM 1542 C CA . ALA A 1 200 ? -5.687 -16.385 -9.260 1.00 88.56 200 ALA A CA 1
ATOM 1543 C C . ALA A 1 200 ? -4.587 -16.973 -10.170 1.00 88.56 200 ALA A C 1
ATOM 1545 O O . ALA A 1 200 ? -4.873 -17.682 -11.142 1.00 88.56 200 ALA A O 1
ATOM 1546 N N . GLY A 1 201 ? -3.331 -16.678 -9.829 1.00 91.94 201 GLY A N 1
ATOM 1547 C CA . GLY A 1 201 ? -2.125 -17.099 -10.544 1.00 91.94 201 GLY A CA 1
ATOM 1548 C C . GLY A 1 201 ? -1.295 -15.928 -11.080 1.00 91.94 201 GLY A C 1
ATOM 1549 O O . GLY A 1 201 ? -1.741 -14.782 -11.092 1.00 91.94 201 GLY A O 1
ATOM 1550 N N . GLU A 1 202 ? -0.076 -16.229 -11.523 1.00 94.75 202 GLU A N 1
ATOM 1551 C CA . GLU A 1 202 ? 0.779 -15.290 -12.258 1.00 94.75 202 GLU A CA 1
ATOM 1552 C C . GLU A 1 202 ? 0.340 -15.194 -13.729 1.00 94.75 202 GLU A C 1
ATOM 1554 O O . GLU A 1 202 ? -0.119 -16.176 -14.324 1.00 94.75 202 GLU A O 1
ATOM 1559 N N . LYS A 1 203 ? 0.481 -13.999 -14.307 1.00 93.00 203 LYS A N 1
ATOM 1560 C CA . LYS A 1 203 ? 0.267 -13.697 -15.724 1.00 93.00 203 LYS A CA 1
ATOM 1561 C C . LYS A 1 203 ? 1.435 -12.897 -16.263 1.00 93.00 203 LYS A C 1
ATOM 1563 O O . LYS A 1 203 ? 1.862 -11.927 -15.635 1.00 93.00 203 LYS A O 1
ATOM 1568 N N . ILE A 1 204 ? 1.937 -13.288 -17.432 1.00 94.19 204 ILE A N 1
ATOM 1569 C CA . ILE A 1 204 ? 3.039 -12.581 -18.086 1.00 94.19 204 ILE A CA 1
ATOM 1570 C C . ILE A 1 204 ? 2.459 -11.648 -19.139 1.00 94.19 204 ILE A C 1
ATOM 1572 O O . ILE A 1 204 ? 1.826 -12.091 -20.102 1.00 94.19 204 ILE A O 1
ATOM 1576 N N . VAL A 1 205 ? 2.702 -10.351 -18.952 1.00 95.19 205 VAL A N 1
ATOM 1577 C CA . VAL A 1 205 ? 2.284 -9.303 -19.880 1.00 95.19 205 VAL A CA 1
ATOM 1578 C C . VAL A 1 205 ? 3.485 -8.651 -20.559 1.00 95.19 205 VAL A C 1
ATOM 1580 O O . VAL A 1 205 ? 4.544 -8.474 -19.955 1.00 95.19 205 VAL A O 1
ATOM 1583 N N . TYR A 1 206 ? 3.330 -8.309 -21.833 1.00 95.75 206 TYR A N 1
ATOM 1584 C CA . TYR A 1 206 ? 4.301 -7.541 -22.618 1.00 95.75 206 TYR A CA 1
ATOM 1585 C C . TYR A 1 206 ? 3.573 -6.816 -23.753 1.00 95.75 206 TYR A C 1
ATOM 1587 O O . TYR A 1 206 ? 2.454 -7.179 -24.100 1.00 95.75 206 TYR A O 1
ATOM 1595 N N . ALA A 1 207 ? 4.182 -5.796 -24.346 1.00 95.62 207 ALA A N 1
ATOM 1596 C CA . ALA A 1 207 ? 3.588 -5.028 -25.432 1.00 95.62 207 ALA A CA 1
ATOM 1597 C C . ALA A 1 207 ? 4.302 -5.251 -26.769 1.00 95.62 207 ALA A C 1
ATOM 1599 O O . ALA A 1 207 ? 5.522 -5.437 -26.819 1.00 95.62 207 ALA A O 1
ATOM 1600 N N . LYS A 1 208 ? 3.524 -5.170 -27.851 1.00 94.50 208 LYS A N 1
ATOM 1601 C CA . LYS A 1 208 ? 3.978 -5.090 -29.245 1.00 94.50 208 LYS A CA 1
ATOM 1602 C C . LYS A 1 208 ? 3.592 -3.734 -29.844 1.00 94.50 208 LYS A C 1
ATOM 1604 O O . LYS A 1 208 ? 2.596 -3.134 -29.433 1.00 94.50 208 LYS A O 1
ATOM 1609 N N . LYS A 1 209 ? 4.333 -3.293 -30.861 1.00 93.62 209 LYS A N 1
ATOM 1610 C CA . LYS A 1 209 ? 3.933 -2.235 -31.802 1.00 93.62 209 LYS A CA 1
ATOM 1611 C C . LYS A 1 209 ? 4.766 -2.359 -33.078 1.00 93.62 209 LYS A C 1
ATOM 1613 O O . LYS A 1 209 ? 5.972 -2.585 -32.988 1.00 93.62 209 LYS A O 1
ATOM 1618 N N . ASP A 1 210 ? 4.147 -2.189 -34.243 1.00 91.75 210 ASP A N 1
ATOM 1619 C CA . ASP A 1 210 ? 4.861 -2.236 -35.523 1.00 91.75 210 ASP A CA 1
ATOM 1620 C C . ASP A 1 210 ? 5.966 -1.168 -35.581 1.00 91.75 210 ASP A C 1
ATOM 1622 O O . ASP A 1 210 ? 5.745 -0.006 -35.237 1.00 91.75 210 ASP A O 1
ATOM 1626 N N . GLY A 1 211 ? 7.168 -1.575 -36.000 1.00 92.00 211 GLY A N 1
ATOM 1627 C CA . GLY A 1 211 ? 8.357 -0.715 -36.042 1.00 92.00 211 GLY A CA 1
ATOM 1628 C C . GLY A 1 211 ? 9.114 -0.556 -34.715 1.00 92.00 211 GLY A C 1
ATOM 1629 O O . GLY A 1 211 ? 10.072 0.212 -34.672 1.00 92.00 211 GLY A O 1
ATOM 1630 N N . TYR A 1 212 ? 8.734 -1.273 -33.650 1.00 94.88 212 TYR A N 1
ATOM 1631 C CA . TYR A 1 212 ? 9.407 -1.231 -32.343 1.00 94.88 212 TYR A CA 1
ATOM 1632 C C . TYR A 1 212 ? 9.868 -2.621 -31.882 1.00 94.88 212 TYR A C 1
ATOM 1634 O O . TYR A 1 212 ? 9.295 -3.645 -32.251 1.00 94.88 212 TYR A O 1
ATOM 1642 N N . ILE A 1 213 ? 10.881 -2.664 -31.011 1.00 96.06 213 ILE A N 1
ATOM 1643 C CA . ILE A 1 213 ? 11.194 -3.877 -30.241 1.00 96.06 213 ILE A CA 1
ATOM 1644 C C . ILE A 1 213 ? 10.132 -4.020 -29.141 1.00 96.06 213 ILE A C 1
ATOM 1646 O O . ILE A 1 213 ? 9.879 -3.063 -28.406 1.00 96.06 213 ILE A O 1
ATOM 1650 N N . ASN A 1 214 ? 9.547 -5.217 -29.005 1.00 95.12 214 ASN A N 1
ATOM 1651 C CA . ASN A 1 214 ? 8.629 -5.568 -27.913 1.00 95.12 214 ASN A CA 1
ATOM 1652 C C . ASN A 1 214 ? 9.175 -5.148 -26.537 1.00 95.12 214 ASN A C 1
ATOM 1654 O O . ASN A 1 214 ? 10.388 -5.167 -26.312 1.00 95.12 214 ASN A O 1
ATOM 1658 N N . SER A 1 215 ? 8.276 -4.830 -25.604 1.00 95.75 215 SER A N 1
ATOM 1659 C CA . SER A 1 215 ? 8.668 -4.389 -24.262 1.00 95.75 215 SER A CA 1
ATOM 1660 C C . SER A 1 215 ? 9.390 -5.473 -23.455 1.00 95.75 215 SER A C 1
ATOM 1662 O O . SER A 1 215 ? 9.399 -6.656 -23.804 1.00 95.75 215 SER A O 1
ATOM 1664 N N . ASN A 1 216 ? 9.909 -5.084 -22.288 1.00 94.06 216 ASN A N 1
ATOM 1665 C CA . ASN A 1 216 ? 10.137 -6.029 -21.199 1.00 94.06 216 ASN A CA 1
ATOM 1666 C C . ASN A 1 216 ? 8.883 -6.883 -20.930 1.00 94.06 216 ASN A C 1
ATOM 1668 O O . ASN A 1 216 ? 7.757 -6.409 -21.078 1.00 94.06 216 ASN A O 1
ATOM 1672 N N . ASN A 1 217 ? 9.086 -8.116 -20.469 1.00 93.81 217 ASN A N 1
ATOM 1673 C CA . ASN A 1 217 ? 8.030 -8.858 -19.788 1.00 93.81 217 ASN A CA 1
ATOM 1674 C C . ASN A 1 217 ? 7.802 -8.244 -18.399 1.00 93.81 217 ASN A C 1
ATOM 1676 O O . ASN A 1 217 ? 8.755 -7.817 -17.738 1.00 93.81 217 ASN A O 1
ATOM 1680 N N . LEU A 1 218 ? 6.554 -8.264 -17.950 1.00 95.06 218 LEU A N 1
ATOM 1681 C CA . LEU A 1 218 ? 6.120 -7.888 -16.612 1.00 95.06 218 LEU A CA 1
ATOM 1682 C C . LEU A 1 218 ? 5.240 -9.018 -16.063 1.00 95.06 218 LEU A C 1
ATOM 1684 O O . LEU A 1 218 ? 4.332 -9.484 -16.750 1.00 95.06 218 LEU A O 1
ATOM 1688 N N . ALA A 1 219 ? 5.527 -9.479 -14.848 1.00 95.62 219 ALA A N 1
ATOM 1689 C CA . ALA A 1 219 ? 4.679 -10.437 -14.149 1.00 95.62 219 ALA A CA 1
ATOM 1690 C C . ALA A 1 219 ? 3.615 -9.679 -13.345 1.00 95.62 219 ALA A C 1
ATOM 1692 O O . ALA A 1 219 ? 3.939 -8.720 -12.642 1.00 95.62 219 ALA A O 1
ATOM 1693 N N . ILE A 1 220 ? 2.358 -10.107 -13.455 1.00 94.50 220 ILE A N 1
ATOM 1694 C CA . ILE A 1 220 ? 1.248 -9.632 -12.626 1.00 94.50 220 ILE A CA 1
ATOM 1695 C C . ILE A 1 220 ? 0.607 -10.852 -11.972 1.00 94.50 220 ILE A C 1
ATOM 1697 O O . ILE A 1 220 ? 0.101 -11.738 -12.659 1.00 94.50 220 ILE A O 1
ATOM 1701 N N . THR A 1 221 ? 0.617 -10.890 -10.645 1.00 94.88 221 THR A N 1
ATOM 1702 C CA . THR A 1 221 ? 0.123 -12.015 -9.847 1.00 94.88 221 THR A CA 1
ATOM 1703 C C . THR A 1 221 ? -1.204 -11.662 -9.198 1.00 94.88 221 THR A C 1
ATOM 1705 O O . THR A 1 221 ? -1.373 -10.565 -8.670 1.00 94.88 221 THR A O 1
ATOM 1708 N N . ALA A 1 222 ? -2.151 -12.598 -9.239 1.00 91.25 222 ALA A N 1
ATOM 1709 C CA . ALA A 1 222 ? -3.455 -12.480 -8.603 1.00 91.25 222 ALA A CA 1
ATOM 1710 C C . ALA A 1 222 ? -3.635 -13.533 -7.495 1.00 91.25 222 ALA A C 1
ATOM 1712 O O . ALA A 1 222 ? -3.421 -14.722 -7.736 1.00 91.25 222 ALA A O 1
ATOM 1713 N N . GLU A 1 223 ? -4.085 -13.123 -6.307 1.00 87.38 223 GLU A N 1
ATOM 1714 C CA . GLU A 1 223 ? -4.527 -14.022 -5.226 1.00 87.38 223 GLU A CA 1
ATOM 1715 C C . GLU A 1 223 ? -6.051 -13.985 -5.022 1.00 87.38 223 GLU A C 1
ATOM 1717 O O . GLU A 1 223 ? -6.713 -12.978 -5.277 1.00 87.38 223 GLU A O 1
ATOM 1722 N N . GLU A 1 224 ? -6.632 -15.074 -4.515 1.00 82.75 224 GLU A N 1
ATOM 1723 C CA . GLU A 1 224 ? -8.028 -15.076 -4.060 1.00 82.75 224 GLU A CA 1
ATOM 1724 C C . GLU A 1 224 ? -8.159 -14.408 -2.682 1.00 82.75 224 GLU A C 1
ATOM 1726 O O . GLU A 1 224 ? -7.334 -14.618 -1.786 1.00 82.75 224 GLU A O 1
ATOM 1731 N N . LEU A 1 225 ? -9.230 -13.635 -2.481 1.00 75.94 225 LEU A N 1
ATOM 1732 C CA . LEU A 1 225 ? -9.553 -13.045 -1.181 1.00 75.94 225 LEU A CA 1
ATOM 1733 C C . LEU A 1 225 ? -10.020 -14.132 -0.203 1.00 75.94 225 LEU A C 1
ATOM 1735 O O . LEU A 1 225 ? -11.181 -14.536 -0.182 1.00 75.94 225 LEU A O 1
ATOM 1739 N N . LYS A 1 226 ? -9.077 -14.604 0.618 1.00 82.19 226 LYS A N 1
ATOM 1740 C CA . LYS A 1 226 ? -9.280 -15.637 1.643 1.00 82.19 226 LYS A CA 1
ATOM 1741 C C . LYS A 1 226 ? -10.341 -15.193 2.659 1.00 82.19 226 LYS A C 1
ATOM 1743 O O . LYS A 1 226 ? -10.138 -14.198 3.359 1.00 82.19 226 LYS A O 1
ATOM 1748 N N . VAL A 1 227 ? -11.427 -15.970 2.736 1.00 87.25 227 VAL A N 1
ATOM 1749 C CA . VAL A 1 227 ? -12.564 -15.817 3.666 1.00 87.25 227 VAL A CA 1
ATOM 1750 C C . VAL A 1 227 ? -12.081 -15.517 5.087 1.00 87.25 227 VAL A C 1
ATOM 1752 O O . VAL A 1 227 ? -11.137 -16.147 5.568 1.00 87.25 227 VAL A O 1
ATOM 1755 N N . LYS A 1 228 ? -12.736 -14.567 5.759 1.00 91.94 228 LYS A N 1
ATOM 1756 C CA . LYS A 1 228 ? -12.451 -14.195 7.153 1.00 91.94 228 LYS A CA 1
ATOM 1757 C C . LYS A 1 228 ? -13.571 -14.699 8.048 1.00 91.94 228 LYS A C 1
ATOM 1759 O O . LYS A 1 228 ? -14.725 -14.389 7.779 1.00 91.94 228 LYS A O 1
ATOM 1764 N N . THR A 1 229 ? -13.260 -15.401 9.131 1.00 97.00 229 THR A N 1
ATOM 1765 C CA . THR A 1 229 ? -14.237 -15.603 10.211 1.00 97.00 229 THR A CA 1
ATOM 1766 C C . THR A 1 229 ? -14.085 -14.473 11.222 1.00 97.00 229 THR A C 1
ATOM 1768 O O . THR A 1 229 ? -12.979 -14.260 11.718 1.00 97.00 229 THR A O 1
ATOM 1771 N N . ILE A 1 230 ? -15.167 -13.762 11.536 1.00 97.75 230 ILE A N 1
ATOM 1772 C CA . ILE A 1 230 ? -15.205 -12.699 12.555 1.00 97.75 230 ILE A CA 1
ATOM 1773 C C . ILE A 1 230 ? -16.338 -12.953 13.553 1.00 97.75 230 ILE A C 1
ATOM 1775 O O . ILE A 1 230 ? -17.296 -13.654 13.224 1.00 97.75 230 ILE A O 1
ATOM 1779 N N . ARG A 1 231 ? -16.283 -12.334 14.736 1.00 97.69 231 ARG A N 1
ATOM 1780 C CA . ARG A 1 231 ? -17.458 -12.167 15.603 1.00 97.69 231 ARG A CA 1
ATOM 1781 C C . ARG A 1 231 ? -18.165 -10.876 15.208 1.00 97.69 231 ARG A C 1
ATOM 1783 O O . ARG A 1 231 ? -17.586 -9.810 15.380 1.00 97.69 231 ARG A O 1
ATOM 1790 N N . LEU A 1 232 ? -19.403 -10.958 14.727 1.00 98.19 232 LEU A N 1
ATOM 1791 C CA . LEU A 1 232 ? -20.249 -9.786 14.494 1.00 98.19 232 LEU A CA 1
ATOM 1792 C C . LEU A 1 232 ? -21.249 -9.640 15.649 1.00 98.19 232 LEU A C 1
ATOM 1794 O O . LEU A 1 232 ? -21.952 -10.589 16.003 1.00 98.19 232 LEU A O 1
ATOM 1798 N N . GLN A 1 233 ? -21.324 -8.438 16.212 1.00 97.44 233 GLN A N 1
ATOM 1799 C CA . GLN A 1 233 ? -22.329 -8.019 17.184 1.00 97.44 233 GLN A CA 1
ATOM 1800 C C . GLN A 1 233 ? -23.007 -6.737 16.703 1.00 97.44 233 GLN A C 1
ATOM 1802 O O . GLN A 1 233 ? -22.325 -5.799 16.301 1.00 97.44 233 GLN A O 1
ATOM 1807 N N . ILE A 1 234 ? -24.335 -6.666 16.776 1.00 95.88 234 ILE A N 1
ATOM 1808 C CA . ILE A 1 234 ? -25.107 -5.454 16.477 1.00 95.88 234 ILE A CA 1
ATOM 1809 C C . ILE A 1 234 ? -26.109 -5.227 17.609 1.00 95.88 234 ILE A C 1
ATOM 1811 O O . ILE A 1 234 ? -26.983 -6.065 17.836 1.00 95.88 234 ILE A O 1
ATOM 1815 N N . LYS A 1 235 ? -25.971 -4.111 18.334 1.00 95.12 235 LYS A N 1
ATOM 1816 C CA . LYS A 1 235 ? -26.718 -3.827 19.572 1.00 95.12 235 LYS A CA 1
ATOM 1817 C C . LYS A 1 235 ? -27.345 -2.432 19.545 1.00 95.12 235 LYS A C 1
ATOM 1819 O O . LYS A 1 235 ? -26.686 -1.444 19.236 1.00 95.12 235 LYS A O 1
ATOM 1824 N N . THR A 1 236 ? -28.621 -2.342 19.888 1.00 92.25 236 THR A N 1
ATOM 1825 C CA . THR A 1 236 ? -29.332 -1.078 20.121 1.00 92.25 236 THR A CA 1
ATOM 1826 C C . THR A 1 236 ? -29.420 -0.815 21.628 1.00 92.25 236 THR A C 1
ATOM 1828 O O . THR A 1 236 ? -29.003 -1.643 22.438 1.00 92.25 236 THR A O 1
ATOM 1831 N N . HIS A 1 237 ? -29.995 0.319 22.032 1.00 86.50 237 HIS A N 1
ATOM 1832 C CA . HIS A 1 237 ? -30.261 0.627 23.447 1.00 86.50 237 HIS A CA 1
ATOM 1833 C C . HIS A 1 237 ? -31.204 -0.359 24.175 1.00 86.50 237 HIS A C 1
ATOM 1835 O O . HIS A 1 237 ? -31.320 -0.308 25.398 1.00 86.50 237 HIS A O 1
ATOM 1841 N N . ASP A 1 238 ? -31.889 -1.226 23.426 1.00 81.50 238 ASP A N 1
ATOM 1842 C CA . ASP A 1 238 ? -33.004 -2.065 23.871 1.00 81.50 238 ASP A CA 1
ATOM 1843 C C . ASP A 1 238 ? -32.898 -3.542 23.436 1.00 81.50 238 ASP A C 1
ATOM 1845 O O . ASP A 1 238 ? -33.497 -4.404 24.080 1.00 81.50 238 ASP A O 1
ATOM 1849 N N . VAL A 1 239 ? -32.153 -3.863 22.367 1.00 89.00 239 VAL A N 1
ATOM 1850 C CA . VAL A 1 239 ? -32.128 -5.195 21.735 1.00 89.00 239 VAL A CA 1
ATOM 1851 C C . VAL A 1 239 ? -30.727 -5.545 21.205 1.00 89.00 239 VAL A C 1
ATOM 1853 O O . VAL A 1 239 ? -30.031 -4.716 20.624 1.00 89.00 239 VAL A O 1
ATOM 1856 N N . SER A 1 240 ? -30.321 -6.813 21.333 1.00 92.88 240 SER A N 1
ATOM 1857 C CA . SER A 1 240 ? -29.220 -7.370 20.530 1.00 92.88 240 SER A CA 1
ATOM 1858 C C . SER A 1 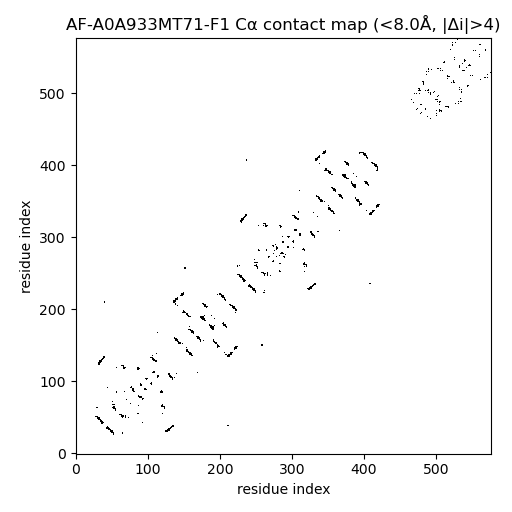240 ? -29.797 -7.925 19.226 1.00 92.88 240 SER A C 1
ATOM 1860 O O . SER A 1 240 ? -30.541 -8.906 19.252 1.00 92.88 240 SER A O 1
ATOM 1862 N N . LEU A 1 241 ? -29.513 -7.270 18.098 1.00 93.19 241 LEU A N 1
ATOM 1863 C CA . LEU A 1 241 ? -30.052 -7.621 16.776 1.00 93.19 241 LEU A CA 1
ATOM 1864 C C . LEU A 1 241 ? -29.293 -8.788 16.129 1.00 93.19 241 LEU A C 1
ATOM 1866 O O . LEU A 1 241 ? -29.875 -9.556 15.365 1.00 93.19 241 LEU A O 1
ATOM 1870 N N . TYR A 1 242 ? -28.000 -8.920 16.432 1.00 95.94 242 TYR A N 1
ATOM 1871 C CA . TYR A 1 242 ? -27.138 -10.005 15.961 1.00 95.94 242 TYR A CA 1
ATOM 1872 C C . TYR A 1 242 ? -25.971 -10.201 16.938 1.00 95.94 242 TYR A C 1
ATOM 1874 O O . TYR A 1 242 ? -25.414 -9.220 17.426 1.00 95.94 242 TYR A O 1
ATOM 1882 N N . ASP A 1 243 ? -25.590 -11.448 17.228 1.00 96.19 243 ASP A N 1
ATOM 1883 C CA . ASP A 1 243 ? -24.441 -11.775 18.088 1.00 96.19 243 ASP A CA 1
ATOM 1884 C C . ASP A 1 243 ? -23.919 -13.188 17.757 1.00 96.19 243 ASP A C 1
ATOM 1886 O O . ASP A 1 243 ? -24.262 -14.173 18.418 1.00 96.19 243 ASP A O 1
ATOM 1890 N N . ALA A 1 244 ? -23.146 -13.314 16.674 1.00 97.19 244 ALA A N 1
ATOM 1891 C CA . ALA A 1 244 ? -22.673 -14.606 16.168 1.00 97.19 244 ALA A CA 1
ATOM 1892 C C . ALA A 1 244 ? -21.358 -14.505 15.381 1.00 97.19 244 ALA A C 1
ATOM 1894 O O . ALA A 1 244 ? -20.971 -13.442 14.893 1.00 97.19 244 ALA A O 1
ATOM 1895 N N . ASP A 1 245 ? -20.686 -15.646 15.233 1.00 98.00 245 ASP A N 1
ATOM 1896 C CA . ASP A 1 245 ? -19.531 -15.788 14.349 1.00 98.00 245 ASP A CA 1
ATOM 1897 C C . ASP A 1 245 ? -20.026 -15.879 12.897 1.00 98.00 245 ASP A C 1
ATOM 1899 O O . ASP A 1 245 ? -20.987 -16.595 12.609 1.00 98.00 245 ASP A O 1
ATOM 1903 N N . ILE A 1 246 ? -19.378 -15.169 11.973 1.00 97.25 246 ILE A N 1
ATOM 1904 C CA . ILE A 1 246 ? -19.729 -15.156 10.549 1.00 97.25 246 ILE A CA 1
ATOM 1905 C C . ILE A 1 246 ?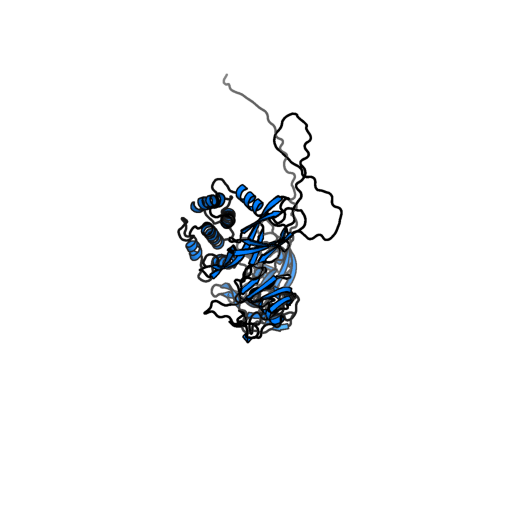 -18.484 -15.316 9.675 1.00 97.25 246 ILE A C 1
ATOM 1907 O O . ILE A 1 246 ? -17.453 -14.687 9.911 1.00 97.25 246 ILE A O 1
ATOM 1911 N N . ALA A 1 247 ? -18.594 -16.172 8.656 1.00 96.25 247 ALA A N 1
ATOM 1912 C CA . ALA A 1 247 ? -17.601 -16.334 7.602 1.00 96.25 247 ALA A CA 1
ATOM 1913 C C . ALA A 1 247 ? -17.910 -15.350 6.463 1.00 96.25 247 ALA A C 1
ATOM 1915 O O . ALA A 1 247 ? -18.911 -15.497 5.765 1.00 96.25 247 ALA A O 1
ATOM 1916 N N . VAL A 1 248 ? -17.056 -14.344 6.294 1.00 95.69 248 VAL A N 1
ATOM 1917 C CA . VAL A 1 248 ? -17.243 -13.218 5.375 1.00 95.69 248 VAL A CA 1
ATOM 1918 C C . VAL A 1 248 ? -16.403 -13.422 4.116 1.00 95.69 248 VAL A C 1
ATOM 1920 O O . VAL A 1 248 ? -15.177 -13.565 4.170 1.00 95.69 248 VAL A O 1
ATOM 1923 N N . THR A 1 249 ? -17.084 -13.436 2.974 1.00 92.19 249 THR A N 1
ATOM 1924 C CA . THR A 1 249 ? -16.507 -13.418 1.621 1.00 92.19 249 THR A CA 1
ATOM 1925 C C . THR A 1 249 ? -16.364 -11.982 1.107 1.00 92.19 249 THR A C 1
ATOM 1927 O O . THR A 1 249 ? -16.888 -11.043 1.711 1.00 92.19 249 THR A O 1
ATOM 1930 N N . ALA A 1 250 ? -15.643 -11.782 0.003 1.00 88.81 250 ALA A N 1
ATOM 1931 C CA . ALA A 1 250 ? -15.474 -10.449 -0.571 1.00 88.81 250 ALA A CA 1
ATOM 1932 C C . ALA A 1 250 ? -16.770 -9.918 -1.208 1.00 88.81 250 ALA A C 1
ATOM 1934 O O . ALA A 1 250 ? -17.527 -10.680 -1.808 1.00 88.81 250 ALA A O 1
ATOM 1935 N N . CYS A 1 251 ? -16.994 -8.609 -1.118 1.00 85.94 251 CYS A N 1
ATOM 1936 C CA . CYS A 1 251 ? -18.114 -7.913 -1.752 1.00 85.94 251 CYS A CA 1
ATOM 1937 C C . CYS A 1 251 ? -17.656 -6.574 -2.370 1.00 85.94 251 CYS A C 1
ATOM 1939 O O . CYS A 1 251 ? -16.549 -6.121 -2.068 1.00 85.94 251 CYS A O 1
ATOM 1941 N N . PRO A 1 252 ? -18.460 -5.938 -3.247 1.00 83.38 252 PRO A N 1
ATOM 1942 C CA . PRO A 1 252 ? -18.107 -4.656 -3.854 1.00 83.38 252 PRO A CA 1
ATOM 1943 C C . PRO A 1 252 ? -17.880 -3.541 -2.825 1.00 83.38 252 PRO A C 1
ATOM 1945 O O . PRO A 1 252 ? -18.665 -3.373 -1.894 1.00 83.38 252 PRO A O 1
ATOM 1948 N N . ASP A 1 253 ? -16.836 -2.735 -3.031 1.00 81.25 253 ASP A N 1
ATOM 1949 C CA . ASP A 1 253 ? -16.416 -1.685 -2.077 1.00 81.25 253 ASP A CA 1
ATOM 1950 C C . ASP A 1 253 ? -17.388 -0.491 -1.978 1.00 81.25 253 ASP A C 1
ATOM 1952 O O . ASP A 1 253 ? -17.250 0.378 -1.119 1.00 81.25 253 ASP A O 1
ATOM 1956 N N . SER A 1 254 ? -18.358 -0.419 -2.885 1.00 81.19 254 SER A N 1
ATOM 1957 C CA . SER A 1 254 ? -19.470 0.532 -2.912 1.00 81.19 254 SER A CA 1
ATOM 1958 C C . SER A 1 254 ? -20.480 0.078 -3.970 1.00 81.19 254 SER A C 1
ATOM 1960 O O . SER A 1 254 ? -20.216 -0.852 -4.745 1.00 81.19 254 SER A O 1
ATOM 1962 N N . ASP A 1 255 ? -21.647 0.716 -4.022 1.00 78.56 255 ASP A N 1
ATOM 1963 C CA . ASP A 1 255 ? -22.666 0.373 -5.014 1.00 78.56 255 ASP A CA 1
ATOM 1964 C C . ASP A 1 255 ? -22.186 0.707 -6.435 1.00 78.56 255 ASP A C 1
ATOM 1966 O O . ASP A 1 255 ? -21.905 1.855 -6.774 1.00 78.56 255 ASP A O 1
ATOM 1970 N N . GLY A 1 256 ? -22.074 -0.327 -7.273 1.00 75.31 256 GLY A N 1
ATOM 1971 C CA . GLY A 1 256 ? -21.508 -0.222 -8.621 1.00 75.31 256 GLY A CA 1
ATOM 1972 C C . GLY A 1 256 ? -19.976 -0.272 -8.691 1.00 75.31 256 GLY A C 1
ATOM 1973 O O . GLY A 1 256 ? -19.434 -0.111 -9.785 1.00 75.31 256 GLY A O 1
ATOM 1974 N N . SER A 1 257 ? -19.266 -0.518 -7.580 1.00 76.25 257 SER A N 1
ATOM 1975 C CA . SER A 1 257 ? -17.804 -0.653 -7.604 1.00 76.25 257 SER A CA 1
ATOM 1976 C C . SER A 1 257 ? -17.338 -1.822 -8.476 1.00 76.25 257 SER A C 1
ATOM 1978 O O . SER A 1 257 ? -17.908 -2.915 -8.462 1.00 76.25 257 SER A O 1
ATOM 1980 N N . THR A 1 258 ? -16.243 -1.606 -9.208 1.00 71.50 258 THR A N 1
ATOM 1981 C CA . THR A 1 258 ? -15.538 -2.658 -9.949 1.00 71.50 258 THR A CA 1
ATOM 1982 C C . THR A 1 258 ? -14.493 -3.392 -9.109 1.00 71.50 258 THR A C 1
ATOM 1984 O O . THR A 1 258 ? -13.957 -4.390 -9.588 1.00 71.50 258 THR A O 1
ATOM 1987 N N . THR A 1 259 ? -14.177 -2.913 -7.906 1.00 71.19 259 THR A N 1
ATOM 1988 C CA . THR A 1 259 ? -13.258 -3.550 -6.950 1.00 71.19 259 THR A CA 1
ATOM 1989 C C . THR A 1 259 ? -14.035 -4.196 -5.801 1.00 71.19 259 THR A C 1
ATOM 1991 O O . THR A 1 259 ? -15.244 -3.993 -5.648 1.00 71.19 259 THR A O 1
ATOM 1994 N N . SER A 1 260 ? -13.378 -5.073 -5.045 1.00 82.62 260 SER A N 1
ATOM 1995 C CA . SER A 1 260 ? -14.003 -5.797 -3.939 1.00 82.62 260 SER A CA 1
ATOM 1996 C C . SER A 1 260 ? -12.982 -6.124 -2.858 1.00 82.62 260 SER A C 1
ATOM 1998 O O . SER A 1 260 ? -11.846 -6.494 -3.157 1.00 82.62 260 SER A O 1
ATOM 2000 N N . THR A 1 261 ? -13.419 -6.048 -1.609 1.00 87.88 261 THR A N 1
ATOM 2001 C CA . THR A 1 261 ? -12.644 -6.340 -0.399 1.00 87.88 261 THR A CA 1
ATOM 2002 C C . THR A 1 261 ? -13.486 -7.185 0.555 1.00 87.88 261 THR A C 1
ATOM 2004 O O . THR A 1 261 ? -14.656 -7.461 0.296 1.00 87.88 261 THR A O 1
ATOM 2007 N N . ILE A 1 262 ? -12.896 -7.642 1.662 1.00 92.19 262 I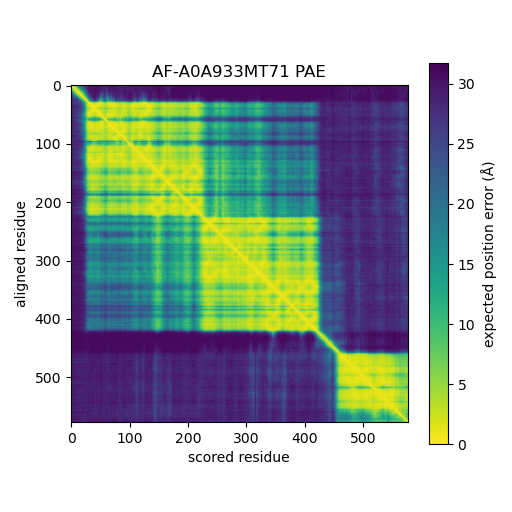LE A N 1
ATOM 2008 C CA . ILE A 1 262 ? -13.645 -8.236 2.775 1.00 92.19 262 ILE A CA 1
ATOM 2009 C C . ILE A 1 262 ? -13.714 -7.164 3.863 1.00 92.19 262 ILE A C 1
ATOM 2011 O O . ILE A 1 262 ? -12.745 -6.986 4.595 1.00 92.19 262 ILE A O 1
ATOM 2015 N N . ASN A 1 263 ? -14.812 -6.408 3.915 1.00 93.44 263 ASN A N 1
ATOM 2016 C CA . ASN A 1 263 ? -14.963 -5.215 4.758 1.00 93.44 263 ASN A CA 1
ATOM 2017 C C . ASN A 1 263 ? -16.195 -5.293 5.689 1.00 93.44 263 ASN A C 1
ATOM 2019 O O . ASN A 1 263 ? -16.960 -6.260 5.636 1.00 93.44 263 ASN A O 1
ATOM 2023 N N . VAL A 1 264 ? -16.391 -4.285 6.551 1.00 95.06 264 VAL A N 1
ATOM 2024 C CA . VAL A 1 264 ? -17.500 -4.239 7.531 1.00 95.06 264 VAL A CA 1
ATOM 2025 C C . VAL A 1 264 ? -18.867 -4.338 6.848 1.00 95.06 264 VAL A C 1
ATOM 2027 O O . VAL A 1 264 ? -19.718 -5.096 7.316 1.00 95.06 264 VAL A O 1
ATOM 2030 N N . ARG A 1 265 ? -19.071 -3.662 5.706 1.00 93.69 265 ARG A N 1
ATOM 2031 C CA . ARG A 1 265 ? -20.307 -3.805 4.916 1.00 93.69 265 ARG A CA 1
ATOM 2032 C C . ARG A 1 265 ? -20.527 -5.249 4.471 1.00 93.69 265 ARG A C 1
ATOM 2034 O O . ARG A 1 265 ? -21.625 -5.771 4.656 1.00 93.69 265 ARG A O 1
ATOM 2041 N N . CYS A 1 266 ? -19.492 -5.914 3.957 1.00 93.81 266 CYS A N 1
ATOM 2042 C CA . CYS A 1 266 ? -19.596 -7.304 3.516 1.00 93.81 266 CYS A CA 1
ATOM 2043 C C . CYS A 1 266 ? -20.093 -8.234 4.631 1.00 93.81 266 CYS A C 1
ATOM 2045 O O . CYS A 1 266 ? -20.876 -9.136 4.348 1.00 93.81 266 CYS A O 1
ATOM 2047 N N . ALA A 1 267 ? -19.694 -8.004 5.887 1.00 95.75 267 ALA A N 1
ATOM 2048 C CA . ALA A 1 267 ? -20.180 -8.783 7.026 1.00 95.75 267 ALA A CA 1
ATOM 2049 C C . ALA A 1 267 ? -21.667 -8.534 7.337 1.00 95.75 267 ALA A C 1
ATOM 2051 O O . ALA A 1 267 ? -22.395 -9.481 7.620 1.00 95.75 267 ALA A O 1
ATOM 2052 N N . ILE A 1 268 ? -22.125 -7.281 7.271 1.00 94.62 268 ILE A N 1
ATOM 2053 C CA . ILE A 1 268 ? -23.504 -6.890 7.613 1.00 94.62 268 ILE A CA 1
ATOM 2054 C C . ILE A 1 268 ? -24.488 -7.353 6.524 1.00 94.62 268 ILE 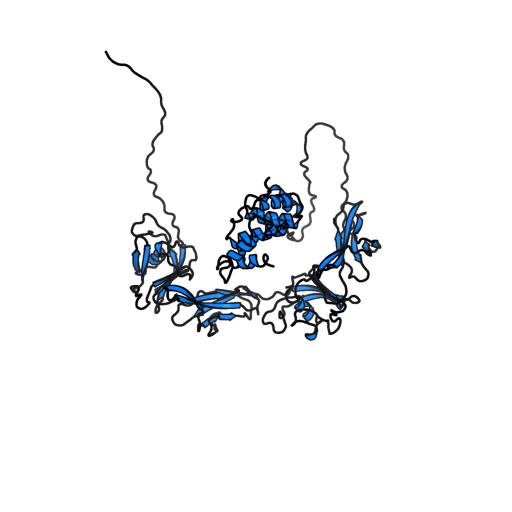A C 1
ATOM 2056 O O . ILE A 1 268 ? -25.511 -7.968 6.838 1.00 94.62 268 ILE A O 1
ATOM 2060 N N . ASP A 1 269 ? -24.131 -7.157 5.250 1.00 93.12 269 ASP A N 1
ATOM 2061 C CA . ASP A 1 269 ? -24.923 -7.629 4.109 1.00 93.12 269 ASP A CA 1
ATOM 2062 C C . ASP A 1 269 ? -24.979 -9.175 4.078 1.00 93.12 269 ASP A C 1
ATOM 2064 O O . ASP A 1 269 ? -26.049 -9.754 3.884 1.00 93.12 269 ASP A O 1
ATOM 2068 N N . GLN A 1 270 ? -23.866 -9.879 4.350 1.00 94.31 270 GLN A N 1
ATOM 2069 C CA . GLN A 1 270 ? -23.837 -11.358 4.380 1.00 94.31 270 GLN A CA 1
ATOM 2070 C C . GLN A 1 270 ? -24.490 -11.967 5.629 1.00 94.31 270 GLN A C 1
ATOM 2072 O O . GLN A 1 270 ? -24.953 -13.106 5.572 1.00 94.31 270 GLN A O 1
ATOM 2077 N N . ALA A 1 271 ? -24.614 -11.214 6.726 1.00 94.75 271 ALA A N 1
ATOM 2078 C CA . ALA A 1 271 ? -25.478 -11.580 7.850 1.00 94.75 271 ALA A CA 1
ATOM 2079 C C . ALA A 1 271 ? -26.980 -11.479 7.497 1.00 94.75 271 ALA A C 1
ATOM 2081 O O . ALA A 1 271 ? -27.834 -11.870 8.297 1.00 94.75 271 ALA A O 1
ATOM 2082 N N . GLY A 1 272 ? -27.322 -10.966 6.306 1.00 92.38 272 GLY A N 1
ATOM 2083 C CA . GLY A 1 272 ? -28.696 -10.809 5.839 1.00 92.38 272 GLY A CA 1
ATOM 2084 C C . GLY A 1 272 ? -29.467 -9.769 6.645 1.00 92.38 272 GLY A C 1
ATOM 2085 O O . GLY A 1 272 ? -30.667 -9.943 6.877 1.00 92.38 272 GLY A O 1
ATOM 2086 N N . LEU A 1 273 ? -28.780 -8.733 7.139 1.00 88.62 273 LEU A N 1
ATOM 2087 C CA . LEU A 1 273 ? -29.344 -7.716 8.030 1.00 88.62 273 LEU A CA 1
ATOM 2088 C C . LEU A 1 273 ? -29.796 -6.450 7.295 1.00 88.62 273 LEU A C 1
ATOM 2090 O O . LEU A 1 273 ? -30.669 -5.760 7.804 1.00 88.62 273 LEU A O 1
ATOM 2094 N N . THR A 1 274 ? -29.273 -6.190 6.103 1.00 90.50 274 THR A N 1
ATOM 2095 C CA . THR A 1 274 ? -29.442 -4.937 5.356 1.00 90.50 274 THR A CA 1
ATOM 2096 C C . THR A 1 274 ? -29.984 -5.169 3.948 1.00 90.50 274 THR A C 1
ATOM 2098 O O . THR A 1 274 ? -29.597 -6.119 3.268 1.00 90.50 274 THR A O 1
ATOM 2101 N N . ASP A 1 275 ? -30.848 -4.262 3.497 1.00 86.88 275 ASP A N 1
ATOM 2102 C CA . ASP A 1 275 ? -31.200 -4.074 2.085 1.00 86.88 275 ASP A CA 1
ATOM 2103 C C . ASP A 1 275 ? -30.407 -2.880 1.498 1.00 86.88 275 ASP A C 1
ATOM 2105 O O . ASP A 1 275 ? -29.913 -2.042 2.253 1.00 86.88 275 ASP A O 1
ATOM 2109 N N . PRO A 1 276 ? -30.294 -2.704 0.165 1.00 84.25 276 PRO A N 1
ATOM 2110 C CA . PRO A 1 276 ? -29.554 -1.574 -0.418 1.00 84.25 276 PRO A CA 1
ATOM 2111 C C . PRO A 1 276 ? -30.037 -0.181 0.031 1.00 84.25 276 PRO A C 1
ATOM 2113 O O . PRO A 1 276 ? -29.262 0.769 0.027 1.00 84.25 276 PRO A O 1
ATOM 2116 N N . SER A 1 277 ? -31.300 -0.051 0.449 1.00 87.88 277 SER A N 1
ATOM 2117 C CA . SER A 1 277 ? -31.867 1.186 1.007 1.00 87.88 277 SER A CA 1
ATOM 2118 C C . SER A 1 277 ? -31.441 1.496 2.447 1.00 87.88 277 SER A C 1
ATOM 2120 O O . SER A 1 277 ? -31.709 2.597 2.921 1.00 87.88 277 SER A O 1
ATOM 2122 N N . ASP A 1 278 ? -30.804 0.554 3.148 1.00 91.62 278 ASP A N 1
ATOM 2123 C CA . ASP A 1 278 ? -30.266 0.766 4.497 1.00 91.62 278 ASP A CA 1
ATOM 2124 C C . ASP A 1 278 ? -28.914 1.491 4.508 1.00 91.62 278 ASP A C 1
ATOM 2126 O O . ASP A 1 278 ? -28.438 1.903 5.569 1.00 91.62 278 ASP A O 1
ATOM 2130 N N . TRP A 1 279 ? -28.298 1.672 3.338 1.00 91.38 279 TRP A N 1
ATOM 2131 C CA . TRP A 1 279 ? -27.000 2.313 3.180 1.00 91.38 279 TRP A CA 1
ATOM 2132 C C . TRP A 1 279 ? -27.125 3.753 2.668 1.00 91.38 279 TRP A C 1
ATOM 2134 O O . TRP A 1 279 ? -27.824 4.041 1.698 1.00 91.38 279 TRP A O 1
ATOM 2144 N N . ALA A 1 280 ? -26.381 4.667 3.287 1.00 88.06 280 ALA A N 1
ATOM 2145 C CA . ALA A 1 280 ? -26.202 6.036 2.820 1.00 88.06 280 ALA A CA 1
ATOM 2146 C C . ALA A 1 280 ? -24.916 6.191 1.986 1.00 88.06 280 ALA A C 1
ATOM 2148 O O . ALA A 1 280 ? -24.022 5.339 1.995 1.00 88.06 280 ALA A O 1
ATOM 2149 N N . TYR A 1 281 ? -24.831 7.315 1.264 1.00 85.00 281 TYR A N 1
ATOM 2150 C CA . TYR A 1 281 ? -23.644 7.754 0.516 1.00 85.00 281 TYR A CA 1
ATOM 2151 C C . TYR A 1 281 ? -23.043 6.670 -0.411 1.00 85.00 281 TYR A C 1
ATOM 2153 O O . TYR A 1 281 ? -21.830 6.470 -0.452 1.00 85.00 281 TYR A O 1
ATOM 2161 N N . GLY A 1 282 ? -23.901 5.961 -1.159 1.00 79.06 282 GLY A N 1
ATOM 2162 C CA . GLY A 1 282 ? -23.488 4.981 -2.177 1.00 79.06 282 GLY A CA 1
ATOM 2163 C C . GLY A 1 282 ? -22.969 3.649 -1.626 1.00 79.06 282 GLY A C 1
ATOM 2164 O O . GLY A 1 282 ? -22.045 3.072 -2.202 1.00 79.06 282 GLY A O 1
ATOM 2165 N N . GLY A 1 283 ? -23.511 3.183 -0.497 1.00 79.62 283 GLY A N 1
ATOM 2166 C CA . GLY A 1 283 ? -23.119 1.901 0.094 1.00 79.62 283 GLY A CA 1
ATOM 2167 C C . GLY A 1 283 ? -21.993 1.996 1.127 1.00 79.62 283 GLY A C 1
ATOM 2168 O O . GLY A 1 283 ? -21.336 0.992 1.368 1.00 79.62 283 GLY A O 1
ATOM 2169 N N . THR A 1 284 ? -21.707 3.179 1.689 1.00 85.31 284 THR A N 1
ATOM 2170 C CA . THR A 1 284 ? -20.478 3.423 2.482 1.00 85.31 284 THR A CA 1
ATOM 2171 C C . THR A 1 284 ? -20.711 3.601 3.986 1.00 85.31 284 THR A C 1
ATOM 2173 O O . THR A 1 284 ? -19.848 3.228 4.786 1.00 85.31 284 THR A O 1
ATOM 2176 N N . PHE A 1 285 ? -21.880 4.112 4.387 1.00 88.81 285 PHE A N 1
ATOM 2177 C CA . PHE A 1 285 ? -22.273 4.296 5.790 1.00 88.81 285 PHE A CA 1
ATOM 2178 C C . PHE A 1 285 ? -23.637 3.661 6.063 1.00 88.81 285 PHE A C 1
ATOM 2180 O O . PHE A 1 285 ? -24.568 3.836 5.276 1.00 88.81 285 PHE A O 1
ATOM 2187 N N . LEU A 1 286 ? -23.769 2.955 7.186 1.00 92.88 286 LEU A N 1
ATOM 2188 C CA . LEU A 1 286 ? -25.038 2.367 7.607 1.00 92.88 286 LEU A CA 1
ATOM 2189 C C . LEU A 1 286 ? -25.999 3.462 8.094 1.00 92.88 286 LEU A C 1
ATOM 2191 O O . LEU A 1 286 ? -25.666 4.244 8.986 1.00 92.88 286 LEU A O 1
ATOM 2195 N N . ASN A 1 287 ? -27.192 3.517 7.507 1.00 92.62 287 ASN A N 1
ATOM 2196 C CA . ASN A 1 287 ? -28.257 4.435 7.901 1.00 92.62 287 ASN A CA 1
ATOM 2197 C C . ASN A 1 287 ? -29.310 3.745 8.774 1.00 92.62 287 ASN A C 1
ATOM 2199 O O . ASN A 1 287 ? -29.768 4.347 9.739 1.00 92.62 287 ASN A O 1
ATOM 2203 N N . SER A 1 288 ? -29.695 2.516 8.435 1.00 93.69 288 SER A N 1
ATOM 2204 C CA . SER A 1 288 ? -30.754 1.738 9.094 1.00 93.69 288 SER A CA 1
ATOM 2205 C C . SER A 1 288 ? -30.458 0.234 9.019 1.00 93.69 288 SER A C 1
ATOM 2207 O O . SER A 1 288 ? -29.448 -0.172 8.458 1.00 93.69 288 SER A O 1
ATOM 2209 N N . ILE A 1 289 ? -31.315 -0.602 9.605 1.00 92.19 289 ILE A N 1
ATOM 2210 C CA . ILE A 1 289 ? -31.304 -2.064 9.445 1.00 92.19 289 ILE A CA 1
ATOM 2211 C C . ILE A 1 289 ? -32.742 -2.505 9.149 1.00 92.19 289 ILE A C 1
ATOM 2213 O O . ILE A 1 289 ? -33.621 -2.391 10.006 1.00 92.19 289 ILE A O 1
ATOM 2217 N N . LYS A 1 290 ? -33.002 -2.978 7.925 1.00 86.56 290 LYS A N 1
ATOM 2218 C CA . LYS A 1 290 ? -34.332 -3.324 7.379 1.00 86.56 290 LYS A CA 1
ATOM 2219 C C . LYS A 1 290 ? -35.347 -2.184 7.483 1.00 86.56 290 LYS A C 1
ATOM 2221 O O . LYS A 1 290 ? -36.516 -2.401 7.804 1.00 86.56 290 LYS A O 1
ATOM 2226 N N . GLY A 1 291 ? -34.886 -0.950 7.277 1.00 82.88 291 GLY A N 1
ATOM 2227 C CA . GLY A 1 291 ? -35.675 0.272 7.451 1.00 82.88 291 GLY A CA 1
ATOM 2228 C C . GLY A 1 291 ? -36.021 0.627 8.906 1.00 82.88 291 GLY A C 1
ATOM 2229 O O . GLY A 1 291 ? -36.739 1.600 9.134 1.00 82.88 291 GLY A O 1
ATOM 2230 N N . LEU A 1 292 ? -35.522 -0.125 9.894 1.00 86.31 292 LEU A N 1
ATOM 2231 C CA . LEU A 1 292 ? -35.604 0.204 11.320 1.00 86.31 292 LEU A CA 1
ATOM 2232 C C . LEU A 1 292 ? -34.320 0.906 11.779 1.00 86.31 292 LEU A C 1
ATOM 2234 O O . LEU A 1 292 ? -33.284 0.800 11.128 1.00 86.31 292 LEU A O 1
ATOM 2238 N N . TYR A 1 293 ? -34.374 1.597 12.922 1.00 90.44 293 TYR A N 1
ATOM 2239 C CA . TYR A 1 293 ? -33.203 2.246 13.534 1.00 90.44 293 TYR A CA 1
ATOM 2240 C C . TYR A 1 293 ? -32.464 3.186 12.559 1.00 90.44 293 TYR A C 1
ATOM 2242 O O . TYR A 1 293 ? -31.251 3.099 12.375 1.00 90.44 293 TYR A O 1
ATOM 2250 N N . ALA A 1 294 ? -33.221 4.066 11.895 1.00 92.31 294 ALA A N 1
ATOM 2251 C CA . ALA A 1 294 ? -32.664 5.096 11.024 1.00 92.31 294 ALA A CA 1
ATOM 2252 C C . ALA A 1 294 ? -31.863 6.136 11.830 1.00 92.31 294 ALA A C 1
ATOM 2254 O O . ALA A 1 294 ? -32.277 6.518 12.929 1.00 92.31 294 ALA A O 1
ATOM 2255 N N . SER A 1 295 ? -30.740 6.609 11.289 1.00 91.38 295 SER A N 1
ATOM 2256 C CA . SER A 1 295 ? -29.953 7.701 11.875 1.00 91.38 295 SER A CA 1
ATOM 2257 C C . SER A 1 295 ? -30.764 9.006 11.937 1.00 91.38 295 SER A C 1
ATOM 2259 O O . SER A 1 295 ? -31.225 9.518 10.917 1.00 91.38 295 SER A O 1
ATOM 2261 N N . ASP A 1 296 ? -30.902 9.566 13.138 1.00 90.25 296 ASP A N 1
ATOM 2262 C CA . ASP A 1 296 ? -31.532 10.856 13.417 1.00 90.25 296 ASP A CA 1
ATOM 2263 C C . ASP A 1 296 ? -30.470 11.864 13.880 1.00 90.25 296 ASP A C 1
ATOM 2265 O O . ASP A 1 296 ? -30.154 12.013 15.065 1.00 90.25 296 ASP A O 1
ATOM 2269 N N . TYR A 1 297 ? -29.938 12.598 12.905 1.00 84.44 297 TYR A N 1
ATOM 2270 C CA . TYR A 1 297 ? -28.947 13.653 13.110 1.00 84.44 297 TYR A CA 1
ATOM 2271 C C . TYR A 1 297 ? -29.483 14.884 13.867 1.00 84.44 297 TYR A C 1
ATOM 2273 O O . TYR A 1 297 ? -28.684 15.710 14.296 1.00 84.44 297 TYR A O 1
ATOM 2281 N N . VAL A 1 298 ? -30.802 15.031 14.057 1.00 89.50 298 VAL A N 1
ATOM 2282 C CA . VAL A 1 298 ? -31.380 16.121 14.868 1.00 89.50 298 VAL A CA 1
ATOM 2283 C C . VAL A 1 298 ? -31.268 15.789 16.356 1.00 89.50 298 VAL A C 1
ATOM 2285 O O . VAL A 1 298 ? -30.974 16.668 17.164 1.00 89.50 298 VAL A O 1
ATOM 2288 N N . ASN A 1 299 ? -31.448 14.515 16.711 1.00 86.25 299 ASN A N 1
ATOM 2289 C CA . ASN A 1 299 ? -31.329 14.021 18.085 1.00 86.25 299 ASN A CA 1
ATOM 2290 C C . ASN A 1 299 ? -29.947 13.415 18.413 1.00 86.25 299 ASN A C 1
ATOM 2292 O O . ASN A 1 299 ? -29.754 12.909 19.515 1.00 86.25 299 ASN A O 1
ATOM 2296 N N . ASN A 1 300 ? -28.972 13.512 17.497 1.00 85.50 300 ASN A N 1
ATOM 2297 C CA . ASN A 1 300 ? -27.631 12.910 17.594 1.00 85.50 300 ASN A CA 1
ATOM 2298 C C . ASN A 1 300 ? -27.651 11.378 17.766 1.00 85.50 300 ASN A C 1
ATOM 2300 O O . ASN A 1 300 ? -26.818 10.810 18.468 1.00 85.50 300 ASN A O 1
ATOM 2304 N N . ILE A 1 301 ? -28.597 10.705 17.108 1.00 89.56 301 ILE A N 1
ATOM 2305 C CA . ILE A 1 301 ? -28.715 9.246 17.098 1.00 89.56 301 ILE A CA 1
ATOM 2306 C C . ILE A 1 301 ? -28.171 8.720 15.769 1.00 89.56 301 ILE A C 1
ATOM 2308 O O . ILE A 1 301 ? -28.683 9.059 14.706 1.00 89.56 301 ILE A O 1
ATOM 2312 N N . TYR A 1 302 ? -27.144 7.878 15.811 1.00 89.19 302 TYR A N 1
ATOM 2313 C CA . TYR A 1 302 ? -26.512 7.315 14.617 1.00 89.19 302 TYR A CA 1
ATOM 2314 C C . TYR A 1 302 ? -25.870 5.957 14.911 1.00 89.19 302 TYR A C 1
ATOM 2316 O O . TYR A 1 302 ? -25.667 5.571 16.067 1.00 89.19 302 TYR A O 1
ATOM 2324 N N . TRP A 1 303 ? -25.550 5.236 13.838 1.00 93.44 303 TRP A N 1
ATOM 2325 C CA . TRP A 1 303 ? -24.772 4.005 13.891 1.00 93.44 303 TRP A CA 1
ATOM 2326 C C . TRP A 1 303 ? -23.294 4.291 14.167 1.00 93.44 303 TRP A C 1
ATOM 2328 O O . TRP A 1 303 ? -22.642 5.029 13.432 1.00 93.44 303 TRP A O 1
ATOM 2338 N N . ASN A 1 304 ? -22.768 3.663 15.214 1.00 93.88 304 ASN A N 1
ATOM 2339 C CA . ASN A 1 304 ? -21.348 3.610 15.547 1.00 93.88 304 ASN A CA 1
ATOM 2340 C C . ASN A 1 304 ? -20.824 2.201 15.233 1.00 93.88 304 ASN A C 1
ATOM 2342 O O . ASN A 1 304 ? -21.595 1.236 15.250 1.00 93.88 304 ASN A O 1
ATOM 2346 N N . TRP A 1 305 ? -19.522 2.056 14.986 1.00 96.06 305 TRP A N 1
ATOM 2347 C CA . TRP A 1 305 ? -18.890 0.743 14.850 1.00 96.06 305 TRP A CA 1
ATOM 2348 C C . TRP A 1 305 ? -17.501 0.707 15.491 1.00 96.06 305 TRP A C 1
ATOM 2350 O O . TRP A 1 305 ? -16.832 1.732 15.606 1.00 96.06 305 TRP A O 1
ATOM 2360 N N . PHE A 1 306 ? -17.093 -0.479 15.940 1.00 97.44 306 PHE A N 1
ATOM 2361 C CA . PHE A 1 306 ? -15.862 -0.712 16.688 1.00 97.44 306 PHE A CA 1
ATOM 2362 C C . PHE 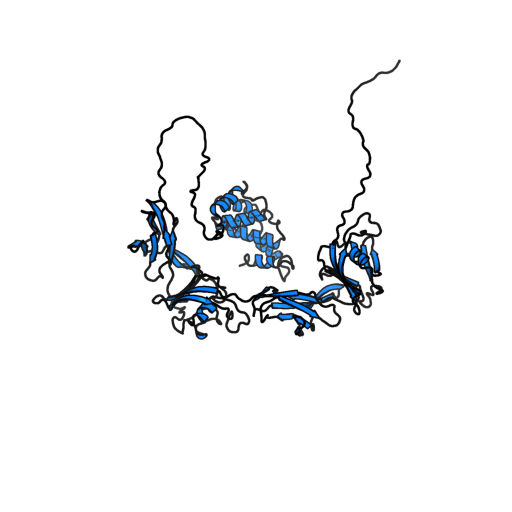A 1 306 ? -15.178 -2.002 16.218 1.00 97.44 306 PHE A C 1
ATOM 2364 O O . PHE A 1 306 ? -15.827 -3.047 16.122 1.00 97.44 306 PHE A O 1
ATOM 2371 N N . SER A 1 307 ? -13.865 -1.942 15.994 1.00 96.75 307 SER A N 1
ATOM 2372 C CA . SER A 1 307 ? -12.996 -3.097 15.744 1.00 96.75 307 SER A CA 1
ATOM 2373 C C . SER A 1 307 ? -12.233 -3.432 17.022 1.00 96.75 307 SER A C 1
ATOM 2375 O O . SER A 1 307 ? -11.386 -2.669 17.473 1.00 96.75 307 SER A O 1
ATOM 2377 N N . ASN A 1 308 ? -12.540 -4.573 17.638 1.00 95.62 308 ASN A N 1
ATOM 2378 C CA . ASN A 1 308 ? -11.956 -5.032 18.904 1.00 95.62 308 ASN A CA 1
ATOM 2379 C C . ASN A 1 308 ? -12.073 -3.982 20.035 1.00 95.62 308 ASN A C 1
ATOM 2381 O O . ASN A 1 308 ? -11.145 -3.795 20.815 1.00 95.62 308 ASN A O 1
ATOM 2385 N N . LEU A 1 309 ? -13.230 -3.307 20.092 1.00 95.00 309 LEU A N 1
ATOM 2386 C CA . LEU A 1 309 ? -13.549 -2.127 20.916 1.00 95.00 309 LEU A CA 1
ATOM 2387 C C . LEU A 1 309 ? -12.798 -0.820 20.588 1.00 95.00 309 LEU A C 1
ATOM 2389 O O . LEU A 1 309 ? -13.138 0.204 21.173 1.00 95.00 309 LEU A O 1
ATOM 2393 N N . GLU A 1 310 ? -11.893 -0.773 19.610 1.00 94.94 310 GLU A N 1
ATOM 2394 C CA . GLU A 1 310 ? -11.393 0.508 19.087 1.00 94.94 310 GLU A CA 1
ATOM 2395 C C . GLU A 1 310 ? -12.385 1.122 18.089 1.00 94.94 310 GLU A C 1
ATOM 2397 O O . GLU A 1 310 ? -12.967 0.422 17.260 1.00 94.94 310 GLU A O 1
ATOM 2402 N N . TYR A 1 311 ? -12.618 2.434 18.184 1.00 95.19 311 TYR A N 1
ATOM 2403 C CA . TYR A 1 311 ? -13.674 3.117 17.428 1.00 95.19 311 TYR A CA 1
ATOM 2404 C C . TYR A 1 311 ? -13.343 3.281 15.938 1.00 95.19 311 TYR A C 1
ATOM 2406 O O . TYR A 1 311 ? -12.261 3.735 15.560 1.00 95.19 311 TYR A O 1
ATOM 2414 N N . GLY A 1 312 ? -14.322 2.977 15.088 1.00 93.94 312 GLY A N 1
ATOM 2415 C CA . GLY A 1 312 ? -14.230 3.055 13.639 1.00 93.94 312 GLY A CA 1
ATOM 2416 C C . GLY A 1 312 ? -14.240 4.480 13.087 1.00 93.94 312 GLY A C 1
ATOM 2417 O O . GLY A 1 312 ? -15.297 5.049 12.828 1.00 93.94 312 GLY A O 1
ATOM 2418 N N . GLN A 1 313 ? -13.055 5.041 12.838 1.00 89.56 313 GLN A N 1
ATOM 2419 C CA . GLN A 1 313 ? -12.879 6.393 12.277 1.00 89.56 313 GLN A CA 1
ATOM 2420 C C . GLN A 1 313 ? -13.054 6.486 10.744 1.00 89.56 313 GLN A C 1
ATOM 2422 O O . GLN A 1 313 ? -12.948 7.574 10.183 1.00 89.56 313 GLN A O 1
ATOM 2427 N N . VAL A 1 314 ? -13.305 5.368 10.052 1.00 91.00 314 VAL A N 1
ATOM 2428 C CA . VAL A 1 314 ? -13.421 5.290 8.580 1.00 91.00 314 VAL A CA 1
ATOM 2429 C C . VAL A 1 314 ? -14.789 4.757 8.140 1.00 91.00 314 VAL A C 1
ATOM 2431 O O . VAL A 1 314 ? -15.558 4.235 8.952 1.00 91.00 314 VAL A O 1
ATOM 2434 N N . ALA A 1 315 ? -15.110 4.873 6.847 1.00 91.06 315 ALA A N 1
ATOM 2435 C CA . ALA A 1 315 ? -16.326 4.277 6.294 1.00 91.06 315 ALA A CA 1
ATOM 2436 C C . ALA A 1 315 ? -16.283 2.740 6.397 1.00 91.06 315 ALA A C 1
ATOM 2438 O O . ALA A 1 315 ? -15.218 2.124 6.318 1.00 91.06 315 ALA A O 1
ATOM 2439 N N . MET A 1 316 ? -17.448 2.097 6.512 1.00 92.44 316 MET A N 1
ATOM 2440 C CA . MET A 1 316 ? -17.542 0.640 6.710 1.00 92.44 316 MET A CA 1
ATOM 2441 C C . MET A 1 316 ? -16.970 -0.168 5.533 1.00 92.44 316 MET A C 1
ATOM 2443 O O . MET A 1 316 ? -16.559 -1.315 5.696 1.00 92.44 316 MET A O 1
ATOM 2447 N N . THR A 1 317 ? -16.895 0.425 4.344 1.00 90.50 317 THR A N 1
ATOM 2448 C CA . THR A 1 317 ? -16.274 -0.206 3.175 1.00 90.50 317 THR A CA 1
ATOM 2449 C C . THR A 1 317 ? -14.755 -0.032 3.101 1.00 90.50 317 THR A C 1
ATOM 2451 O O . THR A 1 317 ? -14.104 -0.742 2.341 1.00 90.50 317 THR A O 1
ATOM 2454 N N . GLN A 1 318 ? -14.171 0.869 3.899 1.00 89.81 318 GLN A N 1
ATOM 2455 C CA . GLN A 1 318 ? -12.726 1.131 3.933 1.00 89.81 318 GLN A CA 1
ATOM 2456 C C . GLN A 1 318 ? -11.982 0.245 4.944 1.00 89.81 318 GLN A C 1
ATOM 2458 O O . GLN A 1 318 ? -10.788 -0.003 4.781 1.00 89.81 318 GLN A O 1
ATOM 2463 N N . HIS A 1 319 ? -12.666 -0.248 5.982 1.00 93.25 319 HIS A N 1
ATOM 2464 C CA . HIS A 1 319 ? -12.068 -1.144 6.974 1.00 93.25 319 HIS A CA 1
ATOM 2465 C C . HIS A 1 319 ? -12.050 -2.594 6.484 1.00 93.25 319 HIS A C 1
ATOM 2467 O O . HIS A 1 319 ? -13.088 -3.258 6.445 1.00 93.25 319 HIS A O 1
ATOM 2473 N N . VAL A 1 320 ? -10.863 -3.087 6.123 1.00 92.00 320 VAL A N 1
ATOM 2474 C CA . VAL A 1 320 ? -10.643 -4.472 5.681 1.00 92.00 320 VAL A CA 1
ATOM 2475 C C . VAL A 1 320 ? -10.490 -5.397 6.891 1.00 92.00 320 VAL A C 1
ATOM 2477 O O . VAL A 1 320 ? -9.598 -5.215 7.715 1.00 92.00 320 VAL A O 1
ATOM 2480 N N . LEU A 1 321 ? -11.335 -6.424 6.961 1.00 93.94 321 LEU A N 1
ATOM 2481 C CA . LEU A 1 321 ? -11.480 -7.303 8.118 1.00 93.94 321 LEU A CA 1
ATOM 2482 C C . LEU A 1 321 ? -10.288 -8.253 8.320 1.00 93.94 321 LEU A C 1
ATOM 2484 O O . LEU A 1 321 ? -9.830 -8.955 7.405 1.00 93.94 321 LEU A O 1
ATOM 2488 N N . ALA A 1 322 ? -9.841 -8.345 9.569 1.00 92.44 322 ALA A N 1
ATOM 2489 C CA . ALA A 1 322 ? -8.922 -9.364 10.048 1.00 92.44 322 ALA A CA 1
ATOM 2490 C C . ALA A 1 322 ? -9.664 -10.676 10.371 1.00 92.44 322 ALA A C 1
ATOM 2492 O O . ALA A 1 322 ? -10.873 -10.712 10.582 1.00 92.44 322 ALA A O 1
ATOM 2493 N N . ASN A 1 323 ? -8.939 -11.797 10.406 1.00 93.12 323 ASN A N 1
ATOM 2494 C CA . ASN A 1 323 ? -9.526 -13.079 10.806 1.00 93.12 323 ASN A CA 1
ATOM 2495 C C . ASN A 1 323 ? -9.465 -13.234 12.333 1.00 93.12 323 ASN A C 1
ATOM 2497 O O . ASN A 1 323 ? -8.387 -13.108 12.910 1.00 93.12 323 ASN A O 1
ATOM 2501 N N . GLY A 1 324 ? -10.591 -13.563 12.963 1.00 93.56 324 GLY A N 1
ATOM 2502 C CA . GLY A 1 324 ? -10.760 -13.585 14.420 1.00 93.56 324 GLY A CA 1
ATOM 2503 C C . GLY A 1 324 ? -11.124 -12.224 15.026 1.00 93.56 324 GLY A C 1
ATOM 2504 O O . GLY A 1 324 ? -11.131 -12.091 16.246 1.00 93.56 324 GLY A O 1
ATOM 2505 N N . GLU A 1 325 ? -11.412 -11.220 14.195 1.00 96.88 325 GLU A N 1
ATOM 2506 C CA . GLU A 1 325 ? -11.793 -9.875 14.629 1.00 96.88 325 GLU A CA 1
ATOM 2507 C C . GLU A 1 325 ? -13.138 -9.861 15.373 1.00 96.88 325 GLU A C 1
ATOM 2509 O O . GLU A 1 325 ? -14.073 -10.571 14.992 1.00 96.88 325 GLU A O 1
ATOM 2514 N N . LYS A 1 326 ? -13.254 -9.022 16.409 1.00 97.44 326 LYS A N 1
ATOM 2515 C CA . LYS A 1 326 ? -14.534 -8.674 17.040 1.00 97.44 326 LYS A CA 1
ATOM 2516 C C . LYS A 1 326 ? -15.055 -7.362 16.457 1.00 97.44 326 LYS A C 1
ATOM 2518 O O . LYS A 1 326 ? -14.473 -6.313 16.705 1.00 97.44 326 LYS A O 1
ATOM 2523 N N . LEU A 1 327 ? -16.159 -7.412 15.725 1.00 98.06 327 LEU A N 1
ATOM 2524 C CA . LEU A 1 327 ? -16.823 -6.255 15.134 1.00 98.06 327 LEU A CA 1
ATOM 2525 C C . LEU A 1 327 ? -18.124 -5.972 15.893 1.00 98.06 327 LEU A C 1
ATOM 2527 O O . LEU A 1 327 ? -19.049 -6.784 15.862 1.00 98.06 327 LEU A O 1
ATOM 2531 N N . LEU A 1 328 ? -18.201 -4.819 16.559 1.00 97.75 328 LEU A N 1
ATOM 2532 C CA . LEU A 1 328 ? -19.393 -4.360 17.277 1.00 97.75 328 LEU A CA 1
ATOM 2533 C C . LEU A 1 328 ? -19.982 -3.133 16.577 1.00 97.75 328 LEU A C 1
ATOM 2535 O O . LEU A 1 328 ? -19.295 -2.129 16.426 1.00 97.75 328 LEU A O 1
ATOM 2539 N N . LEU A 1 329 ? -21.259 -3.186 16.206 1.00 97.06 329 LEU A N 1
ATOM 2540 C CA . LEU A 1 329 ? -22.049 -2.023 15.802 1.00 97.06 329 LEU A CA 1
ATOM 2541 C C . LEU A 1 329 ? -23.009 -1.627 16.923 1.00 97.06 329 LEU A C 1
ATOM 2543 O O . LEU A 1 329 ? -23.628 -2.497 17.546 1.00 97.06 329 LEU A O 1
ATOM 2547 N N . THR A 1 330 ? -23.172 -0.321 17.144 1.00 95.88 330 THR A N 1
ATOM 2548 C CA . THR A 1 330 ? -24.101 0.203 18.153 1.00 95.88 330 THR A CA 1
ATOM 2549 C C . THR A 1 330 ? -25.008 1.309 17.617 1.00 95.88 330 THR A C 1
ATOM 2551 O O . THR A 1 330 ? -24.592 2.130 16.800 1.00 95.88 330 THR A O 1
ATOM 2554 N N . TYR A 1 331 ? -26.256 1.339 18.093 1.00 94.75 331 TYR A N 1
ATOM 2555 C CA . TYR A 1 331 ? -27.239 2.381 17.780 1.00 94.75 331 TYR A CA 1
ATOM 2556 C C . TYR A 1 331 ? -27.874 2.928 19.060 1.00 94.75 331 TYR A C 1
ATOM 2558 O O . TYR A 1 331 ? -28.463 2.177 19.842 1.00 94.75 331 TYR A O 1
ATOM 2566 N N . ASN A 1 332 ? -27.760 4.244 19.260 1.00 92.50 332 ASN A N 1
ATOM 2567 C CA . ASN A 1 332 ? -28.226 4.964 20.453 1.00 92.50 332 ASN A CA 1
ATOM 2568 C C . ASN A 1 332 ? -27.703 4.403 21.798 1.00 92.50 332 ASN A C 1
ATOM 2570 O O . ASN A 1 332 ? -28.352 4.546 22.833 1.00 92.50 332 ASN A O 1
ATOM 2574 N N . VAL A 1 333 ? -26.559 3.714 21.790 1.00 93.56 333 VAL A N 1
ATOM 2575 C CA . VAL A 1 333 ? -25.964 3.089 22.977 1.00 93.56 333 VAL A CA 1
ATOM 2576 C C . VAL A 1 333 ? -24.446 3.025 22.834 1.00 93.56 333 VAL A C 1
ATOM 2578 O O . VAL A 1 333 ? -23.934 2.749 21.747 1.00 93.56 333 VAL A O 1
ATOM 2581 N N . ASN A 1 334 ? -23.727 3.253 23.931 1.00 94.94 334 ASN A N 1
ATOM 2582 C CA . ASN A 1 334 ? -22.265 3.234 23.953 1.00 94.94 334 ASN A CA 1
ATOM 2583 C C . ASN A 1 334 ? -21.750 1.987 24.695 1.00 94.94 334 ASN A C 1
ATOM 2585 O O . ASN A 1 334 ? -22.344 1.595 25.706 1.00 94.94 334 ASN A O 1
ATOM 2589 N N . PRO A 1 335 ? -20.656 1.357 24.230 1.00 97.06 335 PRO A N 1
ATOM 2590 C CA . PRO A 1 335 ? -20.021 0.264 24.952 1.00 97.06 335 PRO A CA 1
ATOM 2591 C C . PRO A 1 335 ? -19.254 0.743 26.188 1.00 97.06 335 PRO A C 1
ATOM 2593 O O . PRO A 1 335 ? -18.749 1.870 26.242 1.00 97.06 335 PRO A O 1
ATOM 2596 N N . LEU A 1 336 ? -19.130 -0.161 27.158 1.00 97.25 336 LEU A N 1
ATOM 2597 C CA . LEU A 1 336 ? -18.122 -0.098 28.208 1.00 97.25 336 LEU A CA 1
ATOM 2598 C C . LEU A 1 336 ? -16.874 -0.893 27.795 1.00 97.25 336 LEU A C 1
ATOM 2600 O O . LEU A 1 336 ? -16.981 -1.950 27.173 1.00 97.25 336 LEU A O 1
ATOM 2604 N N . ARG A 1 337 ? -15.694 -0.440 28.222 1.00 96.44 337 ARG A N 1
ATOM 2605 C CA . ARG A 1 337 ? -14.472 -1.259 28.265 1.00 96.44 337 ARG A CA 1
ATOM 2606 C C . ARG A 1 337 ? -13.947 -1.312 29.693 1.00 96.44 337 ARG A C 1
ATOM 2608 O O . ARG A 1 337 ? -14.094 -0.352 30.446 1.00 96.44 337 ARG A O 1
ATOM 2615 N N . ILE A 1 338 ? -13.331 -2.428 30.056 1.00 96.50 338 ILE A N 1
ATOM 2616 C CA . ILE A 1 338 ? -12.755 -2.649 31.382 1.00 96.50 338 ILE A CA 1
ATOM 2617 C C . ILE A 1 338 ? -11.260 -2.935 31.254 1.00 96.50 338 ILE A C 1
ATOM 2619 O O . ILE A 1 338 ? -10.816 -3.598 30.316 1.00 96.50 338 ILE A O 1
ATOM 2623 N N . SER A 1 339 ? -10.477 -2.438 32.202 1.00 95.75 339 SER A N 1
ATOM 2624 C CA . SER A 1 339 ? -9.052 -2.729 32.328 1.00 95.75 339 SER A CA 1
ATOM 2625 C C . SER A 1 339 ? -8.670 -2.888 33.797 1.00 95.75 339 SER A C 1
ATOM 2627 O O . SER A 1 339 ? -9.368 -2.408 34.690 1.00 95.75 339 SER A O 1
ATOM 2629 N N . ALA A 1 340 ? -7.553 -3.563 34.055 1.00 95.25 340 ALA A N 1
ATOM 2630 C CA . ALA A 1 340 ? -6.929 -3.616 35.370 1.00 95.25 340 ALA A CA 1
ATOM 2631 C C . ALA A 1 340 ? -5.432 -3.334 35.226 1.00 95.25 340 ALA A C 1
ATOM 2633 O O . ALA A 1 340 ? -4.810 -3.801 34.269 1.00 95.25 340 ALA A O 1
ATOM 2634 N N . ASP A 1 341 ? -4.854 -2.600 36.176 1.00 95.69 341 ASP A N 1
ATOM 2635 C CA . ASP A 1 341 ? -3.405 -2.359 36.237 1.00 95.69 341 ASP A CA 1
ATOM 2636 C C . ASP A 1 341 ? -2.603 -3.663 36.413 1.00 95.69 341 ASP A C 1
ATOM 2638 O O . ASP A 1 341 ? -1.502 -3.805 35.879 1.00 95.69 341 ASP A O 1
ATOM 2642 N N . ASN A 1 342 ? -3.184 -4.639 37.113 1.00 92.50 342 ASN A N 1
ATOM 2643 C CA . ASN A 1 342 ? -2.609 -5.947 37.353 1.00 92.50 342 ASN A CA 1
ATOM 2644 C C . ASN A 1 342 ? -3.683 -7.051 37.374 1.00 92.50 342 ASN A C 1
ATOM 2646 O O . ASN A 1 342 ? -4.491 -7.138 38.298 1.00 92.50 342 ASN A O 1
ATOM 2650 N N . ILE A 1 343 ? -3.649 -7.947 36.383 1.00 95.31 343 ILE A N 1
ATOM 2651 C CA . ILE A 1 343 ? -4.504 -9.151 36.315 1.00 95.31 343 ILE A CA 1
ATOM 2652 C C . ILE A 1 343 ? -3.912 -10.374 37.043 1.00 95.31 343 ILE A C 1
ATOM 2654 O O . ILE A 1 343 ? -4.563 -11.414 37.130 1.00 95.31 343 ILE A O 1
ATOM 2658 N N . ALA A 1 344 ? -2.692 -10.266 37.577 1.00 95.00 344 ALA A N 1
ATOM 2659 C CA . ALA A 1 344 ? -2.026 -11.307 38.360 1.00 95.00 344 ALA A CA 1
ATOM 2660 C C . ALA A 1 344 ? -1.379 -10.744 39.652 1.00 95.00 344 ALA A C 1
ATOM 2662 O O . ALA A 1 344 ? -0.160 -10.845 39.831 1.00 95.00 344 ALA A O 1
ATOM 2663 N N . PRO A 1 345 ? -2.164 -10.115 40.552 1.00 94.56 345 PRO A N 1
ATOM 2664 C CA . PRO A 1 345 ? -1.677 -9.623 41.841 1.00 94.56 345 PRO A CA 1
ATOM 2665 C C . PRO A 1 345 ? -1.223 -10.771 42.748 1.00 94.56 345 PRO A C 1
ATOM 2667 O O . PRO A 1 345 ? -1.668 -11.906 42.604 1.00 94.56 345 PRO A O 1
ATOM 2670 N N . TYR A 1 346 ? -0.380 -10.485 43.739 1.00 92.31 346 TYR A N 1
ATOM 2671 C CA . TYR A 1 346 ? -0.195 -11.421 44.852 1.00 92.31 346 TYR A CA 1
ATOM 2672 C C . TYR A 1 346 ? -1.457 -11.469 45.724 1.00 92.31 346 TYR A C 1
ATOM 2674 O O . TYR A 1 346 ? -2.207 -10.494 45.793 1.00 92.31 346 TYR A O 1
ATOM 2682 N N . VAL A 1 347 ? -1.691 -12.578 46.426 1.00 91.00 347 VAL A N 1
ATOM 2683 C CA . VAL A 1 347 ? -2.793 -12.671 47.398 1.00 91.00 347 VAL A CA 1
ATOM 2684 C C . VAL A 1 347 ? -2.664 -11.561 48.455 1.00 91.00 347 VAL A C 1
ATOM 2686 O O . VAL A 1 347 ? -1.592 -11.349 49.017 1.00 91.00 347 VAL A O 1
ATOM 2689 N N . ASN A 1 348 ? -3.767 -10.862 48.732 1.00 89.25 348 ASN A N 1
ATOM 2690 C CA . ASN A 1 348 ? -3.878 -9.635 49.538 1.00 89.25 348 ASN A CA 1
ATOM 2691 C C . ASN A 1 348 ? -3.228 -8.363 48.952 1.00 89.25 348 ASN A C 1
ATOM 2693 O O . ASN A 1 348 ? -3.219 -7.338 49.633 1.00 89.25 348 ASN A O 1
ATOM 2697 N N . ALA A 1 349 ? -2.723 -8.377 47.715 1.00 89.25 349 ALA A N 1
ATOM 2698 C CA . ALA A 1 349 ? -2.392 -7.145 46.999 1.00 89.25 349 ALA A CA 1
ATOM 2699 C C . ALA A 1 349 ? -3.638 -6.554 46.313 1.00 89.25 349 ALA A C 1
ATOM 2701 O O . ALA A 1 349 ? -4.559 -7.282 45.927 1.00 89.25 349 ALA A O 1
ATOM 2702 N N . THR A 1 350 ? -3.644 -5.229 46.156 1.00 90.62 350 THR A N 1
ATOM 2703 C CA . THR A 1 350 ? -4.683 -4.486 45.433 1.00 90.62 350 THR A CA 1
ATOM 2704 C C . THR A 1 350 ? -4.339 -4.387 43.947 1.00 90.62 350 THR A C 1
ATOM 2706 O O . THR A 1 350 ? -3.199 -4.073 43.603 1.00 90.62 350 THR A O 1
ATOM 2709 N N . SER A 1 351 ? -5.338 -4.584 43.090 1.00 91.88 351 SER A N 1
ATOM 2710 C CA . SER A 1 351 ? -5.354 -4.143 41.693 1.00 91.88 351 SER A CA 1
ATOM 2711 C C . SER A 1 351 ? -6.351 -2.994 41.530 1.00 91.88 351 SER A C 1
ATOM 2713 O O . SER A 1 351 ? -7.459 -3.048 42.071 1.00 91.88 351 SER A O 1
ATOM 2715 N N . THR A 1 352 ? -5.991 -1.981 40.751 1.00 94.81 352 THR A N 1
ATOM 2716 C CA . THR A 1 352 ? -6.901 -0.921 40.306 1.00 94.81 352 THR A CA 1
ATOM 2717 C C . THR A 1 352 ? -7.634 -1.389 39.054 1.00 94.81 352 THR A C 1
ATOM 2719 O O . THR A 1 352 ? -7.011 -1.626 38.017 1.00 94.81 352 THR A O 1
ATOM 2722 N N . ILE A 1 353 ? -8.959 -1.501 39.124 1.00 95.94 353 ILE A N 1
ATOM 2723 C CA . ILE A 1 353 ? -9.820 -1.821 37.981 1.00 95.94 353 ILE A CA 1
ATOM 2724 C C . ILE A 1 353 ? -10.476 -0.530 37.494 1.00 95.94 353 ILE A C 1
ATOM 2726 O O . ILE A 1 353 ? -11.167 0.150 38.253 1.00 95.94 353 ILE A O 1
ATOM 2730 N N . THR A 1 354 ? -10.269 -0.193 36.225 1.00 96.50 354 THR A N 1
ATOM 2731 C CA . THR A 1 354 ? -10.864 0.984 35.584 1.00 96.50 354 THR A CA 1
ATOM 2732 C C . THR A 1 354 ? -11.932 0.529 34.599 1.00 96.50 354 THR A C 1
ATOM 2734 O O . THR A 1 354 ? -11.651 -0.240 33.679 1.00 96.50 354 THR A O 1
ATOM 2737 N N . LEU A 1 355 ? -13.159 1.011 34.793 1.00 97.62 355 LEU A N 1
ATOM 2738 C CA . LEU A 1 355 ? -14.271 0.840 33.868 1.00 97.62 355 LEU A CA 1
ATOM 2739 C C . LEU A 1 355 ? -14.503 2.168 33.145 1.00 97.62 355 LEU A C 1
ATOM 2741 O O . LEU A 1 355 ? -14.699 3.205 33.782 1.00 97.62 355 LEU A O 1
ATOM 2745 N N . GLU A 1 356 ? -14.489 2.146 31.818 1.00 97.44 356 GLU A N 1
ATOM 2746 C CA . GLU A 1 356 ? -14.662 3.327 30.972 1.00 97.44 356 GLU A CA 1
ATOM 2747 C C . GLU A 1 356 ? -15.879 3.162 30.065 1.00 97.44 356 GLU A C 1
ATOM 2749 O O . GLU A 1 356 ? -16.144 2.077 29.552 1.00 97.44 356 GLU A O 1
ATOM 2754 N N . GLN A 1 357 ? -16.594 4.257 29.827 1.00 96.06 357 GLN A N 1
ATOM 2755 C CA . GLN A 1 357 ? -17.626 4.362 28.800 1.00 96.06 357 GLN A CA 1
ATOM 2756 C C . GLN A 1 357 ? -17.067 5.069 27.565 1.00 96.06 357 GLN A C 1
ATOM 2758 O O . GLN A 1 357 ? -16.298 6.029 27.686 1.00 96.06 357 GLN A O 1
ATOM 2763 N N . PHE A 1 358 ? -17.493 4.633 26.383 1.00 96.19 358 PHE A N 1
ATOM 2764 C CA . PHE A 1 358 ? -17.233 5.375 25.157 1.00 96.19 358 PHE A CA 1
ATOM 2765 C C . PHE A 1 358 ? -18.030 6.689 25.124 1.00 96.19 358 PHE A C 1
ATOM 2767 O O . PHE A 1 358 ? -19.140 6.786 25.660 1.00 96.19 358 PHE A O 1
ATOM 2774 N N . GLY A 1 359 ? -17.489 7.694 24.443 1.00 92.56 359 GLY A N 1
ATOM 2775 C CA . GLY A 1 359 ? -18.187 8.907 24.036 1.00 92.56 359 GLY A CA 1
ATOM 2776 C C . GLY A 1 359 ? -17.406 9.657 22.959 1.00 92.56 359 GLY A C 1
ATOM 2777 O O . GLY A 1 359 ? -16.306 9.257 22.584 1.00 92.56 359 GLY A O 1
ATOM 2778 N N . LEU A 1 360 ? -17.970 10.764 22.482 1.00 89.31 360 LEU A N 1
ATOM 2779 C CA . LEU A 1 360 ? -17.241 11.730 21.663 1.00 89.31 360 LEU A CA 1
ATOM 2780 C C . LEU A 1 360 ? -16.931 12.982 22.490 1.00 89.31 360 LEU A C 1
ATOM 2782 O O . LEU A 1 360 ? -17.727 13.368 23.350 1.00 89.31 360 LEU A O 1
ATOM 2786 N N . ASP A 1 361 ? -15.786 13.610 22.231 1.00 89.88 361 ASP A N 1
ATOM 2787 C CA . ASP A 1 361 ? -15.436 14.896 22.832 1.00 89.88 361 ASP A CA 1
ATOM 2788 C C . ASP A 1 361 ? -16.167 16.078 22.156 1.00 89.88 361 ASP A C 1
ATOM 2790 O O . ASP A 1 361 ? -16.932 15.919 21.202 1.00 89.88 361 ASP A O 1
ATOM 2794 N N . ALA A 1 362 ? -15.928 17.300 22.642 1.00 88.12 362 ALA A N 1
ATOM 2795 C CA . ALA A 1 362 ? -16.544 18.516 22.096 1.00 88.12 362 ALA A CA 1
ATOM 2796 C C . ALA A 1 362 ? -16.140 18.844 20.637 1.00 88.12 362 ALA A C 1
ATOM 2798 O O . ALA A 1 362 ? -16.746 19.722 20.022 1.00 88.12 362 ALA A O 1
ATOM 2799 N N . SER A 1 363 ? -15.139 18.148 20.097 1.00 89.75 363 SER A N 1
ATOM 2800 C CA . SER A 1 363 ? -14.635 18.242 18.723 1.00 89.75 363 SER A CA 1
ATOM 2801 C C . SER A 1 363 ? -14.987 16.998 17.888 1.00 89.75 363 SER A C 1
ATOM 2803 O O . SER A 1 363 ? -14.483 16.860 16.777 1.00 89.75 363 SER A O 1
ATOM 2805 N N . TRP A 1 364 ? -15.862 16.120 18.398 1.00 83.12 364 TRP A N 1
ATOM 2806 C CA . TRP A 1 364 ? -16.276 14.842 17.799 1.00 83.12 364 TRP A CA 1
ATOM 2807 C C . TRP A 1 364 ? -15.177 13.765 17.707 1.00 83.12 364 TRP A C 1
ATOM 2809 O O . TRP A 1 364 ? -15.356 12.763 17.013 1.00 83.12 364 TRP A O 1
ATOM 2819 N N . ASN A 1 365 ? -14.069 13.903 18.444 1.00 89.44 365 ASN A N 1
ATOM 2820 C CA . ASN A 1 365 ? -13.063 12.843 18.539 1.00 89.44 365 ASN A CA 1
ATOM 2821 C C . ASN A 1 365 ? -13.576 11.687 19.417 1.00 89.44 365 ASN A C 1
ATOM 2823 O O . ASN A 1 365 ? -14.172 11.952 20.465 1.00 89.44 365 ASN A O 1
ATOM 2827 N N . PRO A 1 366 ? -13.302 10.416 19.067 1.00 92.31 366 PRO A N 1
ATOM 2828 C CA . PRO A 1 366 ? -13.596 9.282 19.937 1.00 92.31 366 PRO A CA 1
ATOM 2829 C C . PRO A 1 366 ? -12.765 9.336 21.219 1.00 92.31 366 PRO A C 1
ATOM 2831 O O . PRO A 1 366 ? -11.542 9.478 21.179 1.00 92.31 366 PRO A O 1
ATOM 2834 N N . ALA A 1 367 ? -13.433 9.180 22.358 1.00 94.25 367 ALA A N 1
ATOM 2835 C CA . ALA A 1 367 ? -12.823 9.245 23.674 1.00 94.25 367 ALA A CA 1
ATOM 2836 C C . ALA A 1 367 ? -13.414 8.191 24.619 1.00 94.25 367 ALA A C 1
ATOM 2838 O O . ALA A 1 367 ? -14.570 7.778 24.507 1.00 94.25 367 ALA A O 1
ATOM 2839 N N . TRP A 1 368 ? -12.600 7.779 25.584 1.00 95.19 368 TRP A N 1
ATOM 2840 C CA . TRP A 1 368 ? -13.000 6.895 26.669 1.00 95.19 368 TRP A CA 1
ATOM 2841 C C . TRP A 1 368 ? -12.931 7.669 27.982 1.00 95.19 368 TRP A C 1
ATOM 2843 O O . TRP A 1 368 ? -11.951 8.361 28.261 1.00 95.19 368 TRP A O 1
ATOM 2853 N N . TYR A 1 369 ? -14.006 7.590 28.762 1.00 94.12 369 TYR A N 1
ATOM 2854 C CA . TYR A 1 369 ? -14.177 8.346 30.000 1.00 94.12 369 TYR A CA 1
ATOM 2855 C C . TYR A 1 369 ? -14.460 7.388 31.157 1.00 94.12 369 TYR A C 1
ATOM 2857 O O . TYR A 1 369 ? -15.248 6.460 30.959 1.00 94.12 369 TYR A O 1
ATOM 2865 N N . PRO A 1 370 ? -13.917 7.609 32.371 1.00 94.75 370 PRO A N 1
ATOM 2866 C CA . PRO A 1 370 ? -14.274 6.815 33.543 1.00 94.75 370 PRO A CA 1
ATOM 2867 C C . PRO A 1 370 ? -15.794 6.734 33.713 1.00 94.75 370 PRO A C 1
ATOM 2869 O O . PRO A 1 370 ? -16.493 7.752 33.689 1.00 94.75 370 PRO A O 1
ATOM 2872 N N . ALA A 1 371 ? -16.317 5.518 33.854 1.00 94.81 371 ALA A N 1
ATOM 2873 C CA . ALA A 1 371 ? -17.744 5.239 33.907 1.00 94.81 371 ALA A CA 1
ATOM 2874 C C . ALA A 1 371 ? -18.325 5.628 35.278 1.00 94.81 371 ALA A C 1
ATOM 2876 O O . ALA A 1 371 ? -18.751 4.782 36.054 1.00 94.81 371 ALA A O 1
ATOM 2877 N N . ALA A 1 372 ? -18.350 6.919 35.604 1.00 91.69 372 ALA A N 1
ATOM 2878 C CA . ALA A 1 372 ? -18.912 7.429 36.851 1.00 91.69 372 ALA A CA 1
ATOM 2879 C C . ALA A 1 372 ? -20.355 6.931 37.069 1.00 91.69 372 ALA A C 1
ATOM 2881 O O . ALA A 1 372 ? -21.162 6.974 36.138 1.00 91.69 372 ALA A O 1
ATOM 2882 N N . SER A 1 373 ? -20.688 6.487 38.287 1.00 92.50 373 SER A N 1
ATOM 2883 C CA . SER A 1 373 ? -21.954 5.798 38.613 1.00 92.50 373 SER A CA 1
ATOM 2884 C C . SER A 1 373 ? -22.186 4.554 37.741 1.00 92.50 373 SER A C 1
ATOM 2886 O O . SER A 1 373 ? -23.080 4.515 36.893 1.00 92.50 373 SER A O 1
ATOM 2888 N N . SER A 1 374 ? -21.331 3.553 37.942 1.00 94.88 374 SER A N 1
ATOM 2889 C CA . SER A 1 374 ? -21.397 2.217 37.333 1.00 94.88 374 SER A CA 1
ATOM 2890 C C . SER A 1 374 ? -21.232 1.132 38.400 1.00 94.88 374 SER A C 1
ATOM 2892 O O . SER A 1 374 ? -20.975 1.437 39.572 1.00 94.88 374 SER A O 1
ATOM 2894 N N . SER A 1 375 ? -21.333 -0.131 37.989 1.00 95.56 375 SER A N 1
ATOM 2895 C CA . SER A 1 375 ? -21.080 -1.292 38.842 1.00 95.56 375 SER A CA 1
ATOM 2896 C C . SER A 1 375 ? -20.007 -2.207 38.253 1.00 95.56 375 SER A C 1
ATOM 2898 O O . SER A 1 375 ? -19.953 -2.395 37.038 1.00 95.56 375 SER A O 1
ATOM 2900 N N . LEU A 1 376 ? -19.222 -2.868 39.107 1.00 95.50 376 LEU A N 1
ATOM 2901 C CA . LEU A 1 376 ? -18.530 -4.111 38.748 1.00 95.50 376 LEU A CA 1
ATOM 2902 C C . LEU A 1 376 ? -19.315 -5.319 39.254 1.00 95.50 376 LEU A C 1
ATOM 2904 O O . LEU A 1 376 ? -19.817 -5.313 40.376 1.00 95.50 376 LEU A O 1
ATOM 2908 N N . ILE A 1 377 ? -19.353 -6.375 38.446 1.00 94.88 377 ILE A N 1
ATOM 2909 C CA . ILE A 1 377 ? -19.813 -7.706 38.834 1.00 94.88 377 ILE A CA 1
ATOM 2910 C C . ILE A 1 377 ? -18.578 -8.568 39.088 1.00 94.88 377 ILE A C 1
ATOM 2912 O O . ILE A 1 377 ? -17.910 -8.990 38.148 1.00 94.88 377 ILE A O 1
ATOM 2916 N N . ILE A 1 378 ? -18.269 -8.829 40.358 1.00 91.25 378 ILE A N 1
ATOM 2917 C CA . ILE A 1 378 ? -17.107 -9.614 40.796 1.00 91.25 378 ILE A CA 1
ATOM 2918 C C . ILE A 1 378 ? -17.607 -10.956 41.327 1.00 91.25 378 ILE A C 1
ATOM 2920 O O . ILE A 1 378 ? -18.319 -10.999 42.329 1.00 91.25 378 ILE A O 1
ATOM 2924 N N . ALA A 1 379 ? -17.281 -12.060 40.643 1.00 83.00 379 ALA A N 1
ATOM 2925 C CA . ALA A 1 379 ? -17.780 -13.404 40.981 1.00 83.00 379 ALA A CA 1
ATOM 2926 C C . ALA A 1 379 ? -19.320 -13.490 41.165 1.00 83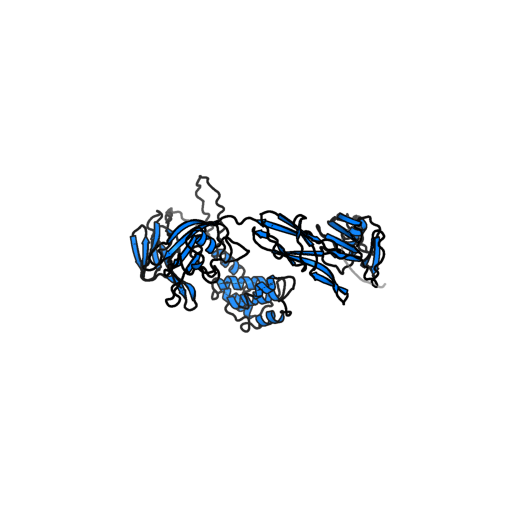.00 379 ALA A C 1
ATOM 2928 O O . ALA A 1 379 ? -19.824 -14.307 41.937 1.00 83.00 379 ALA A O 1
ATOM 2929 N N . GLY A 1 380 ? -20.075 -12.635 40.464 1.00 82.31 380 GLY A N 1
ATOM 2930 C CA . GLY A 1 380 ? -21.538 -12.546 40.557 1.00 82.31 380 GLY A CA 1
ATOM 2931 C C . GLY A 1 380 ? -22.083 -11.617 41.652 1.00 82.31 380 GLY A C 1
ATOM 2932 O O . GLY A 1 380 ? -23.300 -11.483 41.752 1.00 82.31 380 GLY A O 1
ATOM 2933 N N . GLN A 1 381 ? -21.232 -10.961 42.450 1.00 87.38 381 GLN A N 1
ATOM 2934 C CA . GLN A 1 381 ? -21.639 -9.892 43.372 1.00 87.38 381 GLN A CA 1
ATOM 2935 C C . GLN A 1 381 ? -21.473 -8.519 42.719 1.00 87.38 381 GLN A C 1
ATOM 2937 O O . GLN A 1 381 ? -20.463 -8.265 42.068 1.00 87.38 381 GLN A O 1
ATOM 2942 N N . GLU A 1 382 ? -22.453 -7.637 42.906 1.00 93.38 382 GLU A N 1
ATOM 2943 C CA . GLU A 1 382 ? -22.455 -6.289 42.335 1.00 93.38 382 GLU A CA 1
ATOM 2944 C C . GLU A 1 382 ? -21.890 -5.254 43.320 1.00 93.38 382 GLU A C 1
ATOM 2946 O O . GLU A 1 382 ? -22.260 -5.236 44.495 1.00 93.38 382 GLU A O 1
ATOM 2951 N N . ILE A 1 383 ? -20.980 -4.404 42.837 1.00 91.81 383 ILE A N 1
ATOM 2952 C CA . ILE A 1 383 ? -20.320 -3.339 43.601 1.00 91.81 383 ILE A CA 1
ATOM 2953 C C . ILE A 1 383 ? -20.443 -2.029 42.817 1.00 91.81 383 ILE A C 1
ATOM 2955 O O . ILE A 1 383 ? -19.814 -1.876 41.771 1.00 91.81 383 ILE A O 1
ATOM 2959 N N . GLU A 1 384 ? -21.231 -1.082 43.324 1.00 89.19 384 GLU A N 1
ATOM 2960 C CA . GLU A 1 384 ? -21.408 0.255 42.737 1.00 89.19 384 GLU A CA 1
ATOM 2961 C C . GLU A 1 384 ? -20.231 1.197 43.056 1.00 89.19 384 GLU A C 1
ATOM 2963 O O . GLU A 1 384 ? -19.624 1.114 44.126 1.00 89.19 384 GLU A O 1
ATOM 2968 N N . ASN A 1 385 ? -19.929 2.144 42.159 1.00 84.62 385 ASN A N 1
ATOM 2969 C CA . ASN A 1 385 ? -18.947 3.202 42.410 1.00 84.62 385 ASN A CA 1
ATOM 2970 C C . ASN A 1 385 ? -19.252 4.495 41.633 1.00 84.62 385 ASN A C 1
ATOM 2972 O O . ASN A 1 385 ? -19.606 4.489 40.452 1.00 84.62 385 ASN A O 1
ATOM 2976 N N . ILE A 1 386 ? -19.053 5.634 42.298 1.00 82.25 386 ILE A N 1
ATOM 2977 C CA . ILE A 1 386 ? -19.270 6.971 41.738 1.00 82.25 386 ILE A CA 1
ATOM 2978 C C . ILE A 1 386 ? -18.198 7.406 40.726 1.00 82.25 386 ILE A C 1
ATOM 2980 O O . ILE A 1 386 ? -18.489 8.284 39.922 1.00 82.25 386 ILE A O 1
ATOM 2984 N N . SER A 1 387 ? -16.992 6.821 40.730 1.00 88.31 387 SER A N 1
ATOM 2985 C CA . SER A 1 387 ? -15.862 7.269 39.891 1.00 88.31 387 SER A CA 1
ATOM 2986 C C . SER A 1 387 ? -15.636 6.455 38.610 1.00 88.31 387 SER A C 1
ATOM 2988 O O . SER A 1 387 ? -15.027 6.969 37.675 1.00 88.31 387 SER A O 1
ATOM 2990 N N . GLY A 1 388 ? -16.081 5.194 38.567 1.00 89.50 388 GLY A N 1
ATOM 2991 C CA . GLY A 1 388 ? -15.660 4.215 37.551 1.00 89.50 388 GLY A CA 1
ATOM 2992 C C . GLY A 1 388 ? -14.263 3.605 37.787 1.00 89.50 388 GLY A C 1
ATOM 2993 O O . GLY A 1 388 ? -13.798 2.822 36.963 1.00 89.50 388 GLY A O 1
ATOM 2994 N N . VAL A 1 389 ? -13.595 3.934 38.901 1.00 93.19 389 VAL A N 1
ATOM 2995 C CA . VAL A 1 389 ? -12.271 3.408 39.287 1.00 93.19 389 VAL A CA 1
ATOM 2996 C C . VAL A 1 389 ? -12.376 2.687 40.628 1.00 93.19 389 VAL A C 1
ATOM 2998 O O . VAL A 1 389 ? -12.732 3.300 41.637 1.00 93.19 389 VAL A O 1
ATOM 3001 N N . TYR A 1 390 ? -12.068 1.394 40.636 1.00 92.38 390 TYR A N 1
ATOM 3002 C CA . TYR A 1 390 ? -12.318 0.459 41.731 1.00 92.38 390 TYR A CA 1
ATOM 3003 C C . TYR A 1 390 ? -11.012 -0.131 42.268 1.00 92.38 390 TYR A C 1
ATOM 3005 O O . TYR A 1 390 ? -10.123 -0.482 41.496 1.00 92.38 390 TYR A O 1
ATOM 3013 N N . GLU A 1 391 ? -10.929 -0.325 43.582 1.00 92.50 391 GLU A N 1
ATOM 3014 C CA . GLU A 1 391 ? -9.875 -1.126 44.210 1.00 92.50 391 GLU A CA 1
ATOM 3015 C C . GLU A 1 391 ? -10.374 -2.564 44.409 1.00 92.50 391 GLU A C 1
ATOM 3017 O O . GLU A 1 391 ? -11.412 -2.789 45.034 1.00 92.50 391 GLU A O 1
ATOM 3022 N N . TYR A 1 392 ? -9.637 -3.546 43.890 1.00 92.06 392 TYR A N 1
ATOM 3023 C CA . TYR A 1 392 ? -9.913 -4.970 44.073 1.00 92.06 392 TYR A CA 1
ATOM 3024 C C . TYR A 1 392 ? -8.758 -5.643 44.817 1.00 92.06 392 TYR A C 1
ATOM 3026 O O . TYR A 1 392 ? -7.627 -5.633 44.341 1.00 92.06 392 TYR A O 1
ATOM 3034 N N . ILE A 1 393 ? -9.035 -6.254 45.971 1.00 90.75 393 ILE A N 1
ATOM 3035 C CA . ILE A 1 393 ? -8.044 -7.014 46.746 1.00 90.75 393 ILE A CA 1
ATOM 3036 C C . ILE A 1 393 ? -8.253 -8.503 46.474 1.00 90.75 393 ILE A C 1
ATOM 3038 O O . ILE A 1 393 ? -9.300 -9.062 46.803 1.00 90.75 393 ILE A O 1
ATOM 3042 N N . ALA A 1 394 ? -7.250 -9.160 45.894 1.00 89.25 394 ALA A N 1
ATOM 3043 C CA . ALA A 1 394 ? -7.359 -10.565 45.521 1.00 89.25 394 ALA A CA 1
ATOM 3044 C C . ALA A 1 394 ? -7.112 -11.484 46.733 1.00 89.25 394 ALA A C 1
ATOM 3046 O O . ALA A 1 394 ? -5.978 -11.670 47.169 1.00 89.25 394 ALA A O 1
ATOM 3047 N N . THR A 1 395 ? -8.168 -12.069 47.303 1.00 88.81 395 THR A N 1
ATOM 3048 C CA . THR A 1 395 ? -8.085 -12.852 48.555 1.00 88.81 395 THR A CA 1
ATOM 3049 C C . THR A 1 395 ? -7.704 -14.327 48.372 1.00 88.81 395 THR A C 1
ATOM 3051 O O . THR A 1 395 ? -7.486 -15.023 49.360 1.00 88.81 395 THR A O 1
ATOM 3054 N N . ALA A 1 396 ? -7.652 -14.830 47.136 1.00 89.75 396 ALA A N 1
ATOM 3055 C CA . ALA A 1 396 ? -7.315 -16.217 46.810 1.00 89.75 396 ALA A CA 1
ATOM 3056 C C . ALA A 1 396 ? -6.736 -16.332 45.389 1.00 89.75 396 ALA A C 1
ATOM 3058 O O . ALA A 1 396 ? -6.937 -15.449 44.561 1.00 89.75 396 ALA A O 1
ATOM 3059 N N . THR A 1 397 ? -6.058 -17.445 45.100 1.00 91.12 397 THR A N 1
ATOM 3060 C CA . THR A 1 397 ? -5.441 -17.755 43.793 1.00 91.12 397 THR A CA 1
ATOM 3061 C C . THR A 1 397 ? -6.410 -18.312 42.746 1.00 91.12 397 THR A C 1
ATOM 3063 O O . THR A 1 397 ? -6.029 -18.509 41.593 1.00 91.12 397 THR A O 1
ATOM 3066 N N . ALA A 1 398 ? -7.668 -18.566 43.116 1.00 91.88 398 ALA A N 1
ATOM 3067 C CA . ALA A 1 398 ? -8.700 -18.979 42.169 1.00 91.88 398 ALA A CA 1
ATOM 3068 C C . ALA A 1 398 ? -8.980 -17.852 41.149 1.00 91.88 398 ALA A C 1
ATOM 3070 O O . ALA A 1 398 ? -9.104 -16.700 41.567 1.00 91.88 398 ALA A O 1
ATOM 3071 N N . PRO A 1 399 ? -9.117 -18.150 39.841 1.00 94.06 399 PRO A N 1
ATOM 3072 C CA . PRO A 1 399 ? -9.472 -17.144 38.844 1.00 94.06 399 PRO A CA 1
ATOM 3073 C C . PRO A 1 399 ? -10.829 -16.493 39.142 1.00 94.06 399 PRO A C 1
ATOM 3075 O O . PRO A 1 399 ? -11.840 -17.185 39.279 1.00 94.06 399 PRO A O 1
ATOM 3078 N N . VAL A 1 400 ? -10.857 -15.163 39.210 1.00 93.25 400 VAL A N 1
ATOM 3079 C CA . VAL A 1 400 ? -12.066 -14.361 39.426 1.00 93.25 400 VAL A CA 1
ATOM 3080 C C . VAL A 1 400 ? -12.420 -13.623 38.141 1.00 93.25 400 VAL A C 1
ATOM 3082 O O . VAL A 1 400 ? -11.649 -12.803 37.644 1.00 93.25 400 VAL A O 1
ATOM 3085 N N . LEU A 1 401 ? -13.608 -13.927 37.624 1.00 94.69 401 LEU A N 1
ATOM 3086 C CA . LEU A 1 401 ? -14.232 -13.258 36.487 1.00 94.69 401 LEU A CA 1
ATOM 3087 C C . LEU A 1 401 ? -14.859 -11.938 36.957 1.00 94.69 401 LEU A C 1
ATOM 3089 O O . LEU A 1 401 ? -15.608 -11.917 37.942 1.00 94.69 401 LEU A O 1
ATOM 3093 N N . ILE A 1 402 ? -14.527 -10.853 36.254 1.00 96.00 402 ILE A N 1
ATOM 3094 C CA . ILE A 1 402 ? -15.000 -9.492 36.513 1.00 96.00 402 ILE A CA 1
ATOM 3095 C C . ILE A 1 402 ? -15.443 -8.843 35.200 1.00 96.00 402 ILE A C 1
ATOM 3097 O O . ILE A 1 402 ? -14.701 -8.852 34.221 1.00 96.00 402 ILE A O 1
ATOM 3101 N N . TYR A 1 403 ? -16.622 -8.225 35.195 1.00 97.31 403 TYR A N 1
ATOM 3102 C CA . TYR A 1 403 ? -17.078 -7.340 34.118 1.00 97.31 403 TYR A CA 1
ATOM 3103 C C . TYR A 1 403 ? -17.853 -6.152 34.697 1.00 97.31 403 TYR A C 1
ATOM 3105 O O . TYR A 1 403 ? -18.279 -6.185 35.853 1.00 97.31 403 TYR A O 1
ATOM 3113 N N . GLY A 1 404 ? -17.999 -5.082 33.920 1.00 96.31 404 GLY A N 1
ATOM 3114 C CA . GLY A 1 404 ? -18.662 -3.854 34.342 1.00 96.31 404 GLY A CA 1
ATOM 3115 C C . GLY A 1 404 ? -20.024 -3.639 33.693 1.00 96.31 404 GLY A C 1
ATOM 3116 O O . GLY A 1 404 ? -20.232 -3.990 32.531 1.00 96.31 404 GLY A O 1
ATOM 3117 N N . LYS A 1 405 ? -20.925 -3.005 34.446 1.00 95.38 405 LYS A N 1
ATOM 3118 C CA . LYS A 1 405 ? -22.278 -2.623 34.030 1.00 95.38 405 LYS A CA 1
ATOM 3119 C C . LYS A 1 405 ? -22.521 -1.138 34.220 1.00 95.38 405 LYS A C 1
ATOM 3121 O O . LYS A 1 405 ? -22.035 -0.532 35.175 1.00 95.38 405 LYS A O 1
ATOM 3126 N N . LYS A 1 406 ? -23.362 -0.562 33.363 1.00 94.50 406 LYS A N 1
ATOM 3127 C CA . LYS A 1 406 ? -23.931 0.773 33.565 1.00 94.50 406 LYS A CA 1
ATOM 3128 C C . LYS A 1 406 ? -25.267 0.895 32.842 1.00 94.50 406 LYS A C 1
ATOM 3130 O O . LYS A 1 406 ? -25.388 0.514 31.683 1.00 94.50 406 LYS A O 1
ATOM 3135 N N . SER A 1 407 ? -26.267 1.460 33.518 1.00 91.50 407 SER A N 1
ATOM 3136 C CA . SER A 1 407 ? -27.580 1.715 32.917 1.00 91.50 407 SER A CA 1
ATOM 3137 C C . SER A 1 407 ? -27.446 2.626 31.690 1.00 91.50 407 SER A C 1
ATOM 3139 O O . SER A 1 407 ? -26.919 3.732 31.801 1.00 91.50 407 SER A O 1
ATOM 3141 N N . GLY A 1 408 ? -27.948 2.175 30.536 1.00 90.00 408 GLY A N 1
ATOM 3142 C CA . GLY A 1 408 ? -27.830 2.890 29.258 1.00 90.00 408 GLY A CA 1
ATOM 3143 C C . GLY A 1 408 ? -26.516 2.657 28.498 1.00 90.00 408 GLY A C 1
ATOM 3144 O O . GLY A 1 408 ? -26.241 3.375 27.540 1.00 90.00 408 GLY A O 1
ATOM 3145 N N . CYS A 1 409 ? -25.706 1.672 28.896 1.00 94.06 409 CYS A N 1
ATOM 3146 C CA . CYS A 1 409 ? -24.510 1.240 28.170 1.00 94.06 409 CYS A CA 1
ATOM 3147 C C . CYS A 1 409 ? -24.579 -0.263 27.852 1.00 94.06 409 CYS A C 1
ATOM 3149 O O . CYS A 1 409 ? -25.356 -0.997 28.462 1.00 94.06 409 CYS A O 1
ATOM 3151 N N . ILE A 1 410 ? -23.749 -0.732 26.917 1.00 95.12 410 ILE A N 1
ATOM 3152 C CA . ILE A 1 410 ? -23.497 -2.171 26.748 1.00 95.12 410 ILE A CA 1
ATOM 3153 C C . ILE A 1 410 ? -22.466 -2.588 27.805 1.00 95.12 410 ILE A C 1
ATOM 3155 O O . ILE A 1 410 ? -21.408 -1.960 27.891 1.00 95.12 410 ILE A O 1
ATOM 3159 N N . ASP A 1 411 ? -22.774 -3.635 28.576 1.00 95.00 411 ASP A N 1
ATOM 3160 C CA . ASP A 1 411 ? -21.862 -4.269 29.542 1.00 95.00 411 ASP A CA 1
ATOM 3161 C C . ASP A 1 411 ? -20.480 -4.558 28.919 1.00 95.00 411 ASP A C 1
ATOM 3163 O O . ASP A 1 411 ? -20.375 -4.874 27.729 1.00 95.00 411 ASP A O 1
ATOM 3167 N N . SER A 1 412 ? -19.410 -4.443 29.714 1.00 96.00 412 SER A N 1
ATOM 3168 C CA . SER A 1 412 ? -18.043 -4.648 29.215 1.00 96.00 412 SER A CA 1
ATOM 3169 C C . SER A 1 412 ? -17.759 -6.112 28.875 1.00 96.00 412 SER A C 1
ATOM 3171 O O . SER A 1 412 ? -18.449 -7.022 29.335 1.00 96.00 412 SER A O 1
ATOM 3173 N N . GLU A 1 413 ? -16.658 -6.362 28.160 1.00 93.31 413 GLU A N 1
ATOM 3174 C CA . GLU A 1 413 ? -16.074 -7.708 28.143 1.00 93.31 413 GLU A CA 1
ATOM 3175 C C . GLU A 1 413 ? -15.651 -8.154 29.554 1.00 93.31 413 GLU A C 1
ATOM 3177 O O . GLU A 1 413 ? -15.479 -7.337 30.465 1.00 93.31 413 GLU A O 1
ATOM 3182 N N . GLU A 1 414 ? -15.476 -9.462 29.723 1.00 94.62 414 GLU A N 1
ATOM 3183 C CA . GLU A 1 414 ? -15.005 -10.082 30.959 1.00 94.62 414 GLU A CA 1
ATOM 3184 C C . GLU A 1 414 ? -13.469 -10.066 31.019 1.00 94.62 414 GLU A C 1
ATOM 3186 O O . GLU A 1 414 ? -12.792 -10.503 30.086 1.00 94.62 414 GLU A O 1
ATOM 3191 N N . ILE A 1 415 ? -12.910 -9.627 32.147 1.00 95.50 415 ILE A N 1
ATOM 3192 C CA . ILE A 1 415 ? -11.507 -9.858 32.509 1.00 95.50 415 ILE A CA 1
ATOM 3193 C C . ILE A 1 415 ? -11.418 -10.915 33.609 1.00 95.50 415 ILE A C 1
ATOM 3195 O O . ILE A 1 415 ? -12.319 -11.068 34.434 1.00 95.50 415 ILE A O 1
ATOM 3199 N N . ILE A 1 416 ? -10.305 -11.647 33.628 1.00 95.19 416 ILE A N 1
ATOM 3200 C CA . ILE A 1 416 ? -10.030 -12.679 34.628 1.00 95.19 416 ILE A CA 1
ATOM 3201 C C . ILE A 1 416 ? -8.799 -12.253 35.423 1.00 95.19 416 ILE A C 1
ATOM 3203 O O . ILE A 1 416 ? -7.708 -12.147 34.863 1.00 95.19 416 ILE A O 1
ATOM 3207 N N . ILE A 1 417 ? -8.967 -12.040 36.728 1.00 93.88 417 ILE A N 1
ATOM 3208 C CA . ILE A 1 417 ? -7.860 -11.792 37.658 1.00 93.88 417 ILE A CA 1
ATOM 3209 C C . ILE A 1 417 ? -7.522 -13.108 38.364 1.00 93.88 417 ILE A C 1
ATOM 3211 O O . ILE A 1 417 ? -8.406 -13.769 38.902 1.00 93.88 417 ILE A O 1
ATOM 3215 N N . THR A 1 418 ? -6.252 -13.519 38.344 1.00 95.12 418 THR A N 1
ATOM 3216 C CA . THR A 1 418 ? -5.788 -14.785 38.947 1.00 95.12 418 THR A CA 1
ATOM 3217 C C . THR A 1 418 ? -4.593 -14.513 39.849 1.00 95.12 418 THR A C 1
ATOM 3219 O O . THR A 1 418 ? -3.510 -14.196 39.356 1.00 95.12 418 THR A O 1
ATOM 3222 N N . ALA A 1 419 ? -4.780 -14.599 41.167 1.00 93.94 419 ALA A N 1
ATOM 3223 C CA . ALA A 1 419 ? -3.736 -14.194 42.104 1.00 93.94 419 ALA A CA 1
ATOM 3224 C C . ALA A 1 419 ? -2.582 -15.205 42.209 1.00 93.94 419 ALA A C 1
ATOM 3226 O O . ALA A 1 419 ? -2.760 -16.407 42.012 1.00 93.94 419 ALA A O 1
ATOM 3227 N N . GLN A 1 420 ? -1.407 -14.710 42.592 1.00 92.31 420 GLN A N 1
ATOM 3228 C CA . GLN A 1 420 ? -0.202 -15.493 42.866 1.00 92.31 420 GLN A CA 1
ATOM 3229 C C . GLN A 1 420 ? 0.007 -15.654 44.379 1.00 92.31 420 GLN A C 1
ATOM 3231 O O . GLN A 1 420 ? -0.244 -14.726 45.151 1.00 92.31 420 GLN A O 1
ATOM 3236 N N . GLU A 1 421 ? 0.485 -16.816 44.828 1.00 89.00 421 GLU A N 1
ATOM 3237 C CA . GLU A 1 421 ? 0.826 -17.008 46.244 1.00 89.00 421 GLU A CA 1
ATOM 3238 C C . GLU A 1 421 ? 2.016 -16.128 46.650 1.00 89.00 421 GLU A C 1
ATOM 3240 O O . GLU A 1 421 ? 2.973 -15.957 45.893 1.00 89.00 421 GLU A O 1
ATOM 3245 N N . ILE A 1 422 ? 1.980 -15.587 47.871 1.00 75.38 422 ILE A N 1
ATOM 3246 C CA . ILE A 1 422 ? 3.159 -14.959 48.470 1.00 75.38 422 ILE A CA 1
ATOM 3247 C C . ILE A 1 422 ? 4.132 -16.082 48.837 1.00 75.38 422 ILE A C 1
ATOM 3249 O O . ILE A 1 422 ? 3.840 -16.887 49.722 1.00 75.38 422 ILE A O 1
ATOM 3253 N N . ALA A 1 423 ? 5.294 -16.122 48.184 1.00 64.50 423 ALA A N 1
ATOM 3254 C CA . ALA A 1 423 ? 6.353 -17.062 48.533 1.00 64.50 423 ALA A CA 1
ATOM 3255 C C . ALA A 1 423 ? 6.783 -16.870 50.000 1.00 64.50 423 ALA A C 1
ATOM 3257 O O . ALA A 1 423 ? 7.129 -15.763 50.419 1.00 64.50 423 ALA A O 1
ATOM 3258 N N . GLY A 1 424 ? 6.746 -17.953 50.781 1.00 48.19 424 GLY A N 1
ATOM 3259 C CA . GLY A 1 424 ? 7.127 -17.940 52.192 1.00 48.19 424 GLY A CA 1
ATOM 3260 C C . GLY A 1 424 ? 8.592 -17.542 52.376 1.00 48.19 424 GLY A C 1
ATOM 3261 O O . GLY A 1 424 ? 9.480 -18.105 51.740 1.00 48.19 424 GLY A O 1
ATOM 3262 N N . ASN A 1 425 ? 8.845 -16.564 53.245 1.00 39.53 425 ASN A N 1
ATOM 3263 C CA . ASN A 1 425 ? 10.194 -16.087 53.532 1.00 39.53 425 ASN A CA 1
ATOM 3264 C C . ASN A 1 425 ? 10.789 -16.895 54.699 1.00 39.53 425 ASN A C 1
ATOM 3266 O O . ASN A 1 425 ? 10.589 -16.544 55.867 1.00 39.53 425 ASN A O 1
ATOM 3270 N N . ASP A 1 426 ? 11.469 -18.000 54.383 1.00 37.69 426 ASP A N 1
ATOM 3271 C CA . ASP A 1 426 ? 12.075 -18.895 55.376 1.00 37.69 426 ASP A CA 1
ATOM 3272 C C . ASP A 1 426 ? 13.195 -18.190 56.160 1.00 37.69 426 ASP A C 1
ATOM 3274 O O . ASP A 1 426 ? 14.274 -17.886 55.649 1.00 37.69 426 ASP A O 1
ATOM 3278 N N . ASN A 1 427 ? 12.930 -17.932 57.443 1.00 40.56 427 ASN A N 1
ATOM 3279 C CA . ASN A 1 427 ? 13.877 -17.303 58.359 1.00 40.56 427 ASN A CA 1
ATOM 3280 C C . ASN A 1 427 ? 14.822 -18.350 58.973 1.00 40.56 427 ASN A C 1
ATOM 3282 O O . ASN A 1 427 ? 14.583 -18.806 60.093 1.00 40.56 427 ASN A O 1
ATOM 3286 N N . GLU A 1 428 ? 15.931 -18.671 58.304 1.00 36.72 428 GLU A N 1
ATOM 3287 C CA . GLU A 1 428 ? 17.073 -19.318 58.967 1.00 36.72 428 GLU A CA 1
ATOM 3288 C C . GLU A 1 428 ? 18.218 -18.337 59.247 1.00 36.72 428 GLU A C 1
ATOM 3290 O O . GLU A 1 428 ? 18.663 -17.565 58.397 1.00 36.72 428 GLU A O 1
ATOM 3295 N N . ASN A 1 429 ? 18.714 -18.381 60.485 1.00 34.97 429 ASN A N 1
ATOM 3296 C CA . ASN A 1 429 ? 19.852 -17.585 60.922 1.00 34.97 429 ASN A CA 1
ATOM 3297 C C . ASN A 1 429 ? 21.152 -18.123 60.317 1.00 34.97 429 ASN A C 1
ATOM 3299 O O . ASN A 1 429 ? 21.553 -19.242 60.637 1.00 34.97 429 ASN A O 1
ATOM 3303 N N . ASN A 1 430 ? 21.929 -17.266 59.652 1.00 29.91 430 ASN A N 1
ATOM 3304 C CA . ASN A 1 430 ? 23.372 -17.317 59.870 1.00 29.91 430 ASN A CA 1
ATOM 3305 C C . ASN A 1 430 ? 24.043 -15.946 59.748 1.00 29.91 430 ASN A C 1
ATOM 3307 O O . ASN A 1 430 ? 23.708 -15.140 58.885 1.00 29.91 430 ASN A O 1
ATOM 3311 N N . SER A 1 431 ? 25.005 -15.687 60.632 1.00 31.36 431 SER A N 1
ATOM 3312 C CA . SER A 1 431 ? 25.712 -14.413 60.734 1.00 31.36 431 SER A CA 1
ATOM 3313 C C . SER A 1 431 ? 27.196 -14.612 60.460 1.00 31.36 431 SER A C 1
ATOM 3315 O O . SER A 1 431 ? 27.895 -15.214 61.276 1.00 31.36 431 SER A O 1
ATOM 3317 N N . SER A 1 432 ? 27.696 -14.075 59.342 1.00 30.55 432 SER A N 1
ATOM 3318 C CA . SER A 1 432 ? 28.937 -13.275 59.335 1.00 30.55 432 SER A CA 1
ATOM 3319 C C . SER A 1 432 ? 29.338 -12.733 57.949 1.00 30.55 432 SER A C 1
ATOM 3321 O O . SER A 1 432 ? 29.243 -13.412 56.936 1.00 30.55 432 SER A O 1
ATOM 3323 N N . ASN A 1 433 ? 29.899 -11.518 57.977 1.00 26.50 433 ASN A N 1
ATOM 3324 C CA . ASN A 1 433 ? 30.891 -10.944 57.051 1.00 26.50 433 ASN A CA 1
ATOM 3325 C C . ASN A 1 433 ? 30.529 -10.651 55.574 1.00 26.50 433 ASN A C 1
ATOM 3327 O O . ASN A 1 433 ? 30.711 -11.468 54.682 1.00 26.50 433 ASN A O 1
ATOM 3331 N N . ASN A 1 434 ? 30.245 -9.365 55.331 1.00 30.77 434 ASN A N 1
ATOM 3332 C CA . ASN A 1 434 ? 30.803 -8.518 54.261 1.00 30.77 434 ASN A CA 1
ATOM 3333 C C . ASN A 1 434 ? 31.029 -9.123 52.854 1.00 30.77 434 ASN A C 1
ATOM 3335 O O . ASN A 1 434 ? 32.123 -9.604 52.558 1.00 30.77 434 ASN A O 1
ATOM 3339 N N . ASN A 1 435 ? 30.123 -8.833 51.911 1.00 27.33 435 ASN A N 1
ATOM 3340 C CA . ASN A 1 435 ? 30.365 -7.751 50.935 1.00 27.33 435 ASN A CA 1
ATOM 3341 C C . ASN A 1 435 ? 29.118 -7.413 50.087 1.00 27.33 435 ASN A C 1
ATOM 3343 O O . ASN A 1 435 ? 28.042 -7.967 50.288 1.00 27.33 435 ASN A O 1
ATOM 3347 N N . GLN A 1 436 ? 29.248 -6.406 49.217 1.00 31.48 436 GLN A N 1
ATOM 3348 C CA . GLN A 1 436 ? 28.144 -5.698 48.558 1.00 31.48 436 GLN A CA 1
ATOM 3349 C C . GLN A 1 436 ? 27.436 -6.459 47.419 1.00 31.48 436 GLN A C 1
ATOM 3351 O O . GLN A 1 436 ? 28.067 -7.133 46.614 1.00 31.48 436 GLN A O 1
ATOM 3356 N N . SER A 1 437 ? 26.155 -6.106 47.258 1.00 27.75 437 SER A N 1
ATOM 3357 C CA . SER A 1 437 ? 25.388 -6.044 46.000 1.00 27.75 437 SER A CA 1
ATOM 3358 C C . SER A 1 437 ? 24.990 -7.358 45.310 1.00 27.75 437 SER A C 1
ATOM 3360 O O . SER A 1 437 ? 25.743 -7.980 44.569 1.00 27.75 437 SER A O 1
ATOM 3362 N N . SER A 1 438 ? 23.709 -7.683 45.473 1.00 30.61 438 SER A N 1
ATOM 3363 C CA . SER A 1 438 ? 22.948 -8.775 44.861 1.00 30.61 438 SER A CA 1
ATOM 3364 C C . SER A 1 438 ? 23.145 -8.990 43.350 1.00 30.61 438 SER A C 1
ATOM 3366 O O . SER A 1 438 ? 22.798 -8.128 42.543 1.00 30.61 438 SER A O 1
ATOM 3368 N N . GLY A 1 439 ? 23.532 -10.214 42.981 1.00 28.16 439 GLY A N 1
ATOM 3369 C CA . GLY A 1 439 ? 23.257 -10.837 41.680 1.00 28.16 439 GLY A CA 1
ATOM 3370 C C . GLY A 1 439 ? 22.341 -12.050 41.871 1.00 28.16 439 GLY A C 1
ATOM 3371 O O . GLY A 1 439 ? 22.814 -13.183 41.886 1.00 28.16 439 GLY A O 1
ATOM 3372 N N . GLY A 1 440 ? 21.049 -11.813 42.119 1.00 28.44 440 GLY A N 1
ATOM 3373 C CA . GLY A 1 440 ? 20.091 -12.856 42.509 1.00 28.44 440 GLY A CA 1
ATOM 3374 C C . GLY A 1 440 ? 19.632 -13.724 41.336 1.00 28.44 440 GLY A C 1
ATOM 3375 O O . GLY A 1 440 ? 18.778 -13.309 40.559 1.00 28.44 440 GLY A O 1
ATOM 3376 N N . SER A 1 441 ? 20.175 -14.938 41.228 1.00 28.73 441 SER A N 1
ATOM 3377 C CA . SER A 1 441 ? 19.686 -15.956 40.289 1.00 28.73 441 SER A CA 1
ATOM 3378 C C . SER A 1 441 ? 18.340 -16.521 40.754 1.00 28.73 441 SER A C 1
ATOM 3380 O O . SER A 1 441 ? 18.230 -16.973 41.894 1.00 28.73 441 SER A O 1
ATOM 3382 N N . VAL A 1 442 ? 17.334 -16.538 39.874 1.00 25.61 442 VAL A N 1
ATOM 3383 C CA . VAL A 1 442 ? 16.043 -17.201 40.123 1.00 25.61 442 VAL A CA 1
ATOM 3384 C C . VAL A 1 442 ? 16.023 -18.537 39.386 1.00 25.61 442 VAL A C 1
ATOM 3386 O O . VAL A 1 442 ? 16.165 -18.592 38.165 1.00 25.61 442 VAL A O 1
ATOM 3389 N N . ILE A 1 443 ? 15.846 -19.621 40.140 1.00 27.16 443 ILE A N 1
ATOM 3390 C CA . ILE A 1 443 ? 15.755 -20.981 39.605 1.00 27.16 443 ILE A CA 1
ATOM 3391 C C . ILE A 1 443 ? 14.330 -21.216 39.089 1.00 27.16 443 ILE A C 1
ATOM 3393 O O . ILE A 1 443 ? 13.361 -21.056 39.827 1.00 27.16 443 ILE A O 1
ATOM 3397 N N . LEU A 1 444 ? 14.206 -21.618 37.823 1.00 27.06 444 LEU A N 1
ATOM 3398 C CA . LEU A 1 444 ? 12.931 -22.002 37.212 1.00 27.06 444 LEU A CA 1
ATOM 3399 C C . LEU A 1 444 ? 12.422 -23.342 37.782 1.00 27.06 444 LEU A C 1
ATOM 3401 O O . LEU A 1 444 ? 13.184 -24.315 37.793 1.00 27.06 444 LEU A O 1
ATOM 3405 N N . PRO A 1 445 ? 11.137 -23.452 38.172 1.00 29.89 445 PRO A N 1
ATOM 3406 C CA . PRO A 1 445 ? 10.503 -24.742 38.423 1.00 29.89 445 PRO A CA 1
ATOM 3407 C C . PRO A 1 445 ? 10.482 -25.592 37.147 1.00 29.89 445 PRO A C 1
ATOM 3409 O O . PRO A 1 445 ? 10.141 -25.109 36.067 1.00 29.89 445 PRO A O 1
ATOM 3412 N N . THR A 1 446 ? 10.813 -26.878 37.259 1.00 29.17 446 THR A N 1
ATOM 3413 C CA . THR A 1 446 ? 10.741 -27.819 36.132 1.00 29.17 446 THR A CA 1
ATOM 3414 C C . THR A 1 446 ? 9.343 -28.426 36.029 1.00 29.17 446 THR A C 1
ATOM 3416 O O . THR A 1 446 ? 8.995 -29.339 36.773 1.00 29.17 446 THR A O 1
ATOM 3419 N N . ALA A 1 447 ? 8.545 -27.947 35.073 1.00 26.95 447 ALA A N 1
ATOM 3420 C CA . ALA A 1 447 ? 7.253 -28.533 34.721 1.00 26.95 447 ALA A CA 1
ATOM 3421 C C . ALA A 1 447 ? 7.378 -29.376 33.440 1.00 26.95 447 ALA A C 1
ATOM 3423 O O . ALA A 1 447 ? 7.696 -28.863 32.368 1.00 26.95 447 ALA A O 1
ATOM 3424 N N . THR A 1 448 ? 7.137 -30.684 33.545 1.00 32.84 448 THR A N 1
ATOM 3425 C CA . THR A 1 448 ? 7.133 -31.613 32.403 1.00 32.84 448 THR A CA 1
ATOM 3426 C C . THR A 1 448 ? 5.718 -31.773 31.848 1.00 32.84 448 THR A C 1
ATOM 3428 O O . THR A 1 448 ? 4.854 -32.362 32.488 1.00 32.84 448 THR A O 1
ATOM 3431 N N . GLY A 1 449 ? 5.483 -31.279 30.631 1.00 27.17 449 GLY A N 1
ATOM 3432 C CA . GLY A 1 449 ? 4.215 -31.442 29.914 1.00 27.17 449 GLY A CA 1
ATOM 3433 C C . GLY A 1 449 ? 4.261 -30.733 28.563 1.00 27.17 449 GLY A C 1
ATOM 3434 O O . GLY A 1 449 ? 4.405 -29.517 28.513 1.00 27.17 449 GLY A O 1
ATOM 3435 N N . GLY A 1 450 ? 4.205 -31.488 27.463 1.00 29.59 450 GLY A N 1
ATOM 3436 C CA . GLY A 1 450 ? 4.334 -30.942 26.109 1.00 29.59 450 GLY A CA 1
ATOM 3437 C C . GLY A 1 450 ? 2.988 -30.725 25.417 1.00 29.59 450 GLY A C 1
ATOM 3438 O O . GLY A 1 450 ? 2.122 -31.594 25.469 1.00 29.59 450 GLY A O 1
ATOM 3439 N N . GLY A 1 451 ? 2.844 -29.604 24.708 1.00 28.75 451 GLY A N 1
ATOM 3440 C CA . GLY A 1 451 ? 1.697 -29.330 23.842 1.00 28.75 451 GLY A CA 1
ATOM 3441 C C . GLY A 1 451 ? 1.770 -27.934 23.224 1.00 28.75 451 GLY A C 1
ATOM 3442 O O . GLY A 1 451 ? 1.764 -26.957 23.956 1.00 28.75 451 GLY A O 1
ATOM 3443 N N . ALA A 1 452 ? 1.833 -27.870 21.888 1.00 29.08 452 ALA A N 1
ATOM 3444 C CA . ALA A 1 452 ? 1.804 -26.660 21.053 1.00 29.08 452 ALA A CA 1
ATOM 3445 C C . ALA A 1 452 ? 2.780 -25.517 21.425 1.00 29.08 452 ALA A C 1
ATOM 3447 O O . ALA A 1 452 ? 2.525 -24.696 22.303 1.00 29.08 452 ALA A O 1
ATOM 3448 N N . THR A 1 453 ? 3.844 -25.358 20.633 1.00 27.28 453 THR A N 1
ATOM 3449 C CA . THR A 1 453 ? 4.592 -24.095 20.544 1.00 27.28 453 THR A CA 1
ATOM 3450 C C . THR A 1 453 ? 3.719 -23.011 19.907 1.00 27.28 453 THR A C 1
ATOM 3452 O O . THR A 1 453 ? 3.803 -22.736 18.710 1.00 27.28 453 THR A O 1
ATOM 3455 N N . ILE A 1 454 ? 2.898 -22.349 20.724 1.00 31.08 454 ILE A N 1
ATOM 3456 C CA . ILE A 1 454 ? 2.456 -20.992 20.407 1.00 31.08 454 ILE A CA 1
ATOM 3457 C C . ILE A 1 454 ? 3.732 -20.151 20.357 1.00 31.08 454 ILE A C 1
ATOM 3459 O O . ILE A 1 454 ? 4.426 -20.011 21.367 1.00 31.08 454 ILE A O 1
ATOM 3463 N N . VAL A 1 455 ? 4.069 -19.609 19.186 1.00 34.09 455 VAL A N 1
ATOM 3464 C CA . VAL A 1 455 ? 5.121 -18.595 19.093 1.00 34.09 455 VAL A CA 1
ATOM 3465 C C . VAL A 1 455 ? 4.582 -17.364 19.805 1.00 34.09 455 VAL A C 1
ATOM 3467 O O . VAL A 1 455 ? 3.797 -16.606 19.239 1.00 34.09 455 VAL A O 1
ATOM 3470 N N . SER A 1 456 ? 4.962 -17.208 21.075 1.00 39.97 456 SER A N 1
ATOM 3471 C CA . SER A 1 456 ? 4.685 -16.003 21.846 1.00 39.97 456 SER A CA 1
ATOM 3472 C C . SER A 1 456 ? 5.177 -14.816 21.036 1.00 39.97 456 SER A C 1
ATOM 3474 O O . SER A 1 456 ? 6.386 -14.643 20.871 1.00 39.97 456 SER A O 1
ATOM 3476 N N . LEU A 1 457 ? 4.244 -13.999 20.543 1.00 41.19 457 LEU A N 1
ATOM 3477 C CA . LEU A 1 457 ? 4.578 -12.721 19.937 1.00 41.19 457 LEU A CA 1
ATOM 3478 C C . LEU A 1 457 ? 5.452 -11.974 20.951 1.00 41.19 457 LEU A C 1
ATOM 3480 O O . LEU A 1 457 ? 5.060 -11.841 22.114 1.00 41.19 457 LEU A O 1
ATOM 3484 N N . LEU A 1 458 ? 6.656 -11.560 20.550 1.00 41.41 458 LEU A N 1
ATOM 3485 C CA . LEU A 1 458 ? 7.552 -10.818 21.433 1.00 41.41 458 LEU A CA 1
ATOM 3486 C C . LEU A 1 458 ? 6.903 -9.466 21.731 1.00 41.41 458 LEU A C 1
ATOM 3488 O O . LEU A 1 458 ? 7.056 -8.511 20.972 1.00 41.41 458 LEU A O 1
ATOM 3492 N N . LYS A 1 459 ? 6.149 -9.397 22.836 1.00 59.78 459 LYS A N 1
ATOM 3493 C CA . LYS A 1 459 ? 5.643 -8.140 23.379 1.00 59.78 459 LYS A CA 1
ATOM 3494 C C . LYS A 1 459 ? 6.854 -7.262 23.663 1.00 59.78 459 LYS A C 1
ATOM 3496 O O . LYS A 1 459 ? 7.632 -7.550 24.571 1.00 59.78 459 LYS A O 1
ATOM 3501 N N . VAL A 1 460 ? 7.017 -6.223 22.848 1.00 71.94 460 VAL A N 1
ATOM 3502 C CA . VAL A 1 460 ? 8.046 -5.208 23.050 1.00 71.94 460 VAL A CA 1
ATOM 3503 C C . VAL A 1 460 ? 7.780 -4.572 24.406 1.00 71.94 460 VAL A C 1
ATOM 3505 O O . VAL A 1 460 ? 6.738 -3.955 24.623 1.00 71.94 460 VAL A O 1
ATOM 3508 N N . ASP A 1 461 ? 8.712 -4.768 25.331 1.00 84.06 461 ASP A N 1
ATOM 3509 C CA . ASP A 1 461 ? 8.671 -4.137 26.639 1.00 84.06 461 ASP A CA 1
ATOM 3510 C C . ASP A 1 461 ? 8.928 -2.640 26.449 1.00 84.06 461 ASP A C 1
ATOM 3512 O O . ASP A 1 461 ? 10.068 -2.198 26.288 1.00 84.06 461 ASP A O 1
ATOM 3516 N N . LEU A 1 462 ? 7.836 -1.874 26.389 1.00 79.62 462 LEU A N 1
ATOM 3517 C CA . LEU A 1 462 ? 7.865 -0.443 26.110 1.00 79.62 462 LEU A CA 1
ATOM 3518 C C . LEU A 1 462 ? 8.688 0.317 27.160 1.00 79.62 462 LEU A C 1
ATOM 3520 O O . LEU A 1 462 ? 9.416 1.236 26.798 1.00 79.62 462 LEU A O 1
ATOM 3524 N N . GLY A 1 463 ? 8.650 -0.115 28.426 1.00 84.00 463 GLY A N 1
ATOM 3525 C CA . GLY A 1 463 ? 9.488 0.437 29.492 1.00 84.00 463 GLY A CA 1
ATOM 3526 C C . GLY A 1 463 ? 10.971 0.256 29.181 1.00 84.00 463 GLY A C 1
ATOM 3527 O O . GLY A 1 463 ? 11.700 1.238 29.074 1.00 84.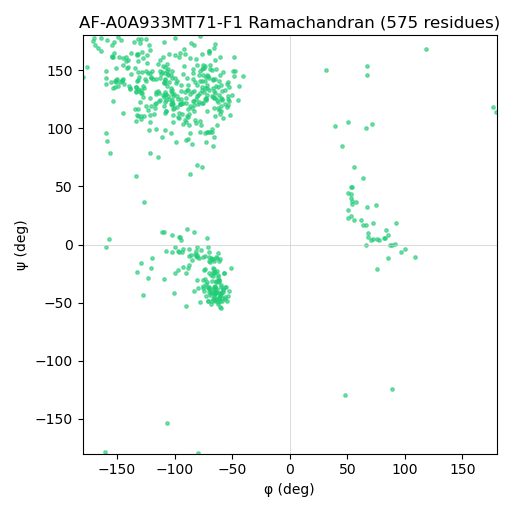00 463 GLY A O 1
ATOM 3528 N N . LYS A 1 464 ? 11.408 -0.980 28.903 1.00 87.31 464 LYS A N 1
ATOM 3529 C CA . LYS A 1 464 ? 12.805 -1.263 28.522 1.00 87.31 464 LYS A CA 1
ATOM 3530 C C . LYS A 1 464 ? 13.225 -0.576 27.217 1.00 87.31 464 LYS A C 1
ATOM 3532 O O . LYS A 1 464 ? 14.392 -0.215 27.080 1.00 87.31 464 LYS A O 1
ATOM 3537 N N . ALA A 1 465 ? 12.310 -0.380 26.266 1.00 86.19 465 ALA A N 1
ATOM 3538 C CA . ALA A 1 465 ? 12.580 0.361 25.033 1.00 86.19 465 ALA A CA 1
ATOM 3539 C C . ALA A 1 465 ? 12.804 1.863 25.299 1.00 86.19 465 ALA A C 1
ATOM 3541 O O . ALA A 1 465 ? 13.738 2.452 24.750 1.00 86.19 465 ALA A O 1
ATOM 3542 N N . ILE A 1 466 ? 12.003 2.466 26.185 1.00 87.12 466 ILE A N 1
ATOM 3543 C CA . ILE A 1 466 ? 12.167 3.855 26.638 1.00 87.12 466 ILE A CA 1
ATOM 3544 C C . ILE A 1 466 ? 13.453 4.006 27.459 1.00 87.12 466 ILE A C 1
ATOM 3546 O O . ILE A 1 466 ? 14.237 4.908 27.176 1.00 87.12 466 ILE A O 1
ATOM 3550 N N . ASP A 1 467 ? 13.723 3.111 28.413 1.00 90.56 467 ASP A N 1
ATOM 3551 C CA . ASP A 1 467 ? 14.954 3.118 29.215 1.00 90.56 467 ASP A CA 1
ATOM 3552 C C . ASP A 1 467 ? 16.199 2.979 28.331 1.00 90.56 467 ASP A C 1
ATOM 3554 O O . ASP A 1 467 ? 17.178 3.711 28.502 1.00 90.56 467 ASP A O 1
ATOM 3558 N N . PHE A 1 468 ? 16.157 2.087 27.333 1.00 91.94 468 PHE A N 1
ATOM 3559 C CA . PHE A 1 468 ? 17.211 1.980 26.330 1.00 91.94 468 PHE A CA 1
ATOM 3560 C C . PHE A 1 468 ? 17.391 3.303 25.583 1.00 91.94 468 PHE A C 1
ATOM 3562 O O . PHE A 1 468 ? 18.522 3.782 25.499 1.00 91.94 468 PHE A O 1
ATOM 3569 N N . LEU A 1 469 ? 16.314 3.921 25.089 1.00 92.19 469 LEU A N 1
ATOM 3570 C CA . LEU A 1 469 ? 16.388 5.193 24.370 1.00 92.19 469 LEU A CA 1
ATOM 3571 C C . LEU A 1 469 ? 16.978 6.298 25.262 1.00 92.19 469 LEU A C 1
ATOM 3573 O O . LEU A 1 469 ? 17.959 6.933 24.883 1.00 92.19 469 LEU A O 1
ATOM 3577 N N . ILE A 1 470 ? 16.486 6.460 26.491 1.00 94.19 470 ILE A N 1
ATOM 3578 C CA . ILE A 1 470 ? 17.020 7.418 27.471 1.00 94.19 470 ILE A CA 1
ATOM 3579 C C . ILE A 1 470 ? 18.510 7.149 27.754 1.00 94.19 470 ILE A C 1
ATOM 3581 O O . ILE A 1 470 ? 19.292 8.097 27.820 1.00 94.19 470 ILE A O 1
ATOM 3585 N N . SER A 1 471 ? 18.944 5.883 27.819 1.00 95.25 471 SER A N 1
ATOM 3586 C CA . SER A 1 471 ? 20.363 5.511 27.984 1.00 95.25 471 SER A CA 1
ATOM 3587 C C . SER A 1 471 ? 21.271 5.882 26.799 1.00 95.25 471 SER A C 1
ATOM 3589 O O . SER A 1 471 ? 22.496 5.829 26.933 1.00 95.25 471 SER A O 1
ATOM 3591 N N . LYS A 1 472 ? 20.701 6.233 25.635 1.00 96.88 472 LYS A N 1
ATOM 3592 C CA . LYS A 1 472 ? 21.433 6.699 24.442 1.00 96.88 472 LYS A CA 1
ATOM 3593 C C . LYS A 1 472 ? 21.381 8.211 24.238 1.00 96.88 472 LYS A C 1
ATOM 3595 O O . LYS A 1 472 ? 22.087 8.702 23.360 1.00 96.88 472 LYS A O 1
ATOM 3600 N N . GLN A 1 473 ? 20.603 8.948 25.032 1.00 97.50 473 GLN A N 1
ATOM 3601 C CA . GLN A 1 473 ? 20.552 10.401 24.917 1.00 97.50 473 GLN A CA 1
ATOM 3602 C C . GLN A 1 473 ? 21.844 11.038 25.450 1.00 97.50 473 GLN A C 1
ATOM 3604 O O . GLN A 1 473 ? 22.222 10.853 26.609 1.00 97.50 473 GLN A O 1
ATOM 3609 N N . ALA A 1 474 ? 22.503 11.832 24.612 1.00 95.81 474 ALA A N 1
ATOM 3610 C CA . ALA A 1 474 ? 23.679 12.601 24.986 1.00 95.81 474 ALA A CA 1
ATOM 3611 C C . ALA A 1 474 ? 23.334 13.757 25.949 1.00 95.81 474 ALA A C 1
ATOM 3613 O O . ALA A 1 474 ? 22.178 14.148 26.128 1.00 95.81 474 ALA A O 1
ATOM 3614 N N . ALA A 1 475 ? 24.357 14.326 26.594 1.00 94.94 475 ALA A N 1
ATOM 3615 C CA . ALA A 1 475 ? 24.190 15.398 27.581 1.00 94.94 475 ALA A CA 1
ATOM 3616 C C . ALA A 1 475 ? 23.560 16.686 27.009 1.00 94.94 475 ALA A C 1
ATOM 3618 O O . ALA A 1 475 ? 22.912 17.415 27.757 1.00 94.94 475 ALA A O 1
ATOM 3619 N N . ASP A 1 476 ? 23.710 16.938 25.706 1.00 93.38 476 ASP A N 1
ATOM 3620 C CA . ASP A 1 476 ? 23.084 18.051 24.981 1.00 93.38 476 ASP A CA 1
ATOM 3621 C C . ASP A 1 476 ? 21.625 17.778 24.564 1.00 93.38 476 ASP A C 1
ATOM 3623 O O . ASP A 1 476 ? 20.932 18.701 24.147 1.00 93.38 476 ASP A O 1
ATOM 3627 N N . GLY A 1 477 ? 21.153 16.533 24.701 1.00 94.50 477 GLY A N 1
ATOM 3628 C CA . GLY A 1 477 ? 19.828 16.070 24.286 1.00 94.50 477 GLY A CA 1
ATOM 3629 C C . GLY A 1 477 ? 19.788 15.310 22.956 1.00 94.50 477 GLY A C 1
ATOM 3630 O O . GLY A 1 477 ? 18.720 14.804 22.604 1.00 94.50 477 GLY A O 1
ATOM 3631 N N . SER A 1 478 ? 20.917 15.201 22.247 1.00 96.06 478 SER A N 1
ATOM 3632 C CA . SER A 1 478 ? 21.026 14.551 20.936 1.00 96.06 478 SER A CA 1
ATOM 3633 C C . SER A 1 478 ? 21.191 13.027 21.000 1.00 96.06 478 SER A C 1
ATOM 3635 O O . SER A 1 478 ? 21.404 12.440 22.061 1.00 96.06 478 SER A O 1
ATOM 3637 N N . PHE A 1 479 ? 21.117 12.385 19.831 1.00 94.88 479 PHE A N 1
ATOM 3638 C CA . PHE A 1 479 ? 21.311 10.945 19.624 1.00 94.88 479 PHE A CA 1
ATOM 3639 C C . PHE A 1 479 ? 22.374 10.659 18.544 1.00 94.88 479 PHE A C 1
ATOM 3641 O O . PHE A 1 479 ? 22.244 9.745 17.730 1.00 94.88 479 PHE A O 1
ATOM 3648 N N . GLY A 1 480 ? 23.430 11.479 18.494 1.00 86.38 480 GLY A N 1
ATOM 3649 C CA . GLY A 1 480 ? 24.615 11.277 17.642 1.00 86.38 480 GLY A CA 1
ATOM 3650 C C . GLY A 1 480 ? 24.449 11.587 16.146 1.00 86.38 480 GLY A C 1
ATOM 3651 O O . GLY A 1 480 ? 25.438 11.877 15.480 1.00 86.38 480 GLY A O 1
ATOM 3652 N N . SER A 1 481 ? 23.226 11.592 15.613 1.00 90.56 481 SER A N 1
ATOM 3653 C CA . SER A 1 481 ? 22.904 12.094 14.268 1.00 90.56 481 SER A CA 1
ATOM 3654 C C . SER A 1 481 ? 21.556 12.814 14.264 1.00 90.56 481 SER A C 1
ATOM 3656 O O . SER A 1 481 ? 20.720 12.562 15.137 1.00 90.56 481 SER A O 1
ATOM 3658 N N . ALA A 1 482 ? 21.323 13.693 13.282 1.00 89.00 482 ALA A N 1
ATOM 3659 C CA . ALA A 1 482 ? 20.053 14.407 13.160 1.00 89.00 482 ALA A CA 1
ATOM 3660 C C . ALA A 1 482 ? 18.879 13.429 12.993 1.00 89.00 482 ALA A C 1
ATOM 3662 O O . ALA A 1 482 ? 17.993 13.409 13.838 1.00 89.00 482 ALA A O 1
ATOM 3663 N N . ILE A 1 483 ? 18.936 12.533 12.001 1.00 91.38 483 ILE A N 1
ATOM 3664 C CA . ILE A 1 483 ? 17.872 11.557 11.721 1.00 91.38 483 ILE A CA 1
ATOM 3665 C C . ILE A 1 483 ? 17.480 10.700 12.938 1.00 91.38 483 ILE A C 1
ATOM 3667 O O . ILE A 1 483 ? 16.290 10.558 13.213 1.00 91.38 483 ILE A O 1
ATOM 3671 N N . ILE A 1 484 ? 18.442 10.188 13.718 1.00 93.12 484 ILE A N 1
ATOM 3672 C CA . ILE A 1 484 ? 18.128 9.422 14.941 1.00 93.12 484 ILE A CA 1
ATOM 3673 C C . ILE A 1 484 ? 17.549 10.343 16.025 1.00 93.12 484 ILE A C 1
ATOM 3675 O O . ILE A 1 484 ? 16.610 9.955 16.715 1.00 93.12 484 ILE A O 1
ATOM 3679 N N . THR A 1 485 ? 18.060 11.571 16.160 1.00 95.56 485 THR A N 1
ATOM 3680 C CA . THR A 1 485 ? 17.548 12.548 17.138 1.00 95.56 485 THR A CA 1
ATOM 3681 C C . THR A 1 485 ? 16.110 12.965 16.832 1.00 95.56 485 THR A C 1
ATOM 3683 O O . THR A 1 485 ? 15.325 13.146 17.756 1.00 95.56 485 THR A O 1
ATOM 3686 N N . ASP A 1 486 ? 15.745 13.070 15.555 1.00 95.94 486 ASP A N 1
ATOM 3687 C CA . ASP A 1 486 ? 14.398 13.435 15.113 1.00 95.94 486 ASP A CA 1
ATOM 3688 C C . ASP A 1 486 ? 13.385 12.338 15.471 1.00 95.94 486 ASP A C 1
ATOM 3690 O O . ASP A 1 486 ? 12.355 12.614 16.084 1.00 95.94 486 ASP A O 1
ATOM 3694 N N . TRP A 1 487 ? 13.707 11.078 15.161 1.00 95.31 487 TRP A N 1
ATOM 3695 C CA . TRP A 1 487 ? 12.864 9.936 15.526 1.00 95.31 487 TRP A CA 1
ATOM 3696 C C . TRP A 1 487 ? 12.800 9.717 17.042 1.00 95.31 487 TRP A C 1
ATOM 3698 O O . TRP A 1 487 ? 11.730 9.427 17.574 1.00 95.31 487 TRP A O 1
ATOM 3708 N N . ALA A 1 488 ? 13.910 9.917 17.759 1.00 96.06 488 ALA A N 1
ATOM 3709 C CA . ALA A 1 488 ? 13.931 9.854 19.218 1.00 96.06 488 ALA A CA 1
ATOM 3710 C C . ALA A 1 488 ? 13.110 10.983 19.865 1.00 96.06 488 ALA A C 1
ATOM 3712 O O . ALA A 1 488 ? 12.439 10.749 20.867 1.00 96.06 488 ALA A O 1
ATOM 3713 N N . ALA A 1 489 ? 13.117 12.190 19.289 1.00 96.12 489 ALA A N 1
ATOM 3714 C CA . ALA A 1 489 ? 12.283 13.303 19.732 1.00 96.12 489 ALA A CA 1
ATOM 3715 C C . ALA A 1 489 ? 10.786 12.979 19.605 1.00 96.12 489 ALA A C 1
ATOM 3717 O O . ALA A 1 489 ? 10.050 13.200 20.565 1.00 96.12 489 ALA A O 1
ATOM 3718 N N . ILE A 1 490 ? 10.365 12.400 18.473 1.00 96.38 490 ILE A N 1
ATOM 3719 C CA . ILE A 1 490 ? 8.987 11.930 18.249 1.00 96.38 490 ILE A CA 1
ATOM 3720 C C . ILE A 1 490 ? 8.624 10.825 19.255 1.00 96.38 490 ILE A C 1
ATOM 3722 O O . ILE A 1 490 ? 7.630 10.937 19.965 1.00 96.38 490 ILE A O 1
ATOM 3726 N N . ALA A 1 491 ? 9.454 9.786 19.384 1.00 94.81 491 ALA A N 1
ATOM 3727 C CA . ALA A 1 491 ? 9.168 8.651 20.265 1.00 94.81 491 ALA A CA 1
ATOM 3728 C C . ALA A 1 491 ? 9.119 9.030 21.760 1.00 94.81 491 ALA A C 1
ATOM 3730 O O . ALA A 1 491 ? 8.295 8.507 22.510 1.00 94.81 491 ALA A O 1
ATOM 3731 N N . LEU A 1 492 ? 9.977 9.950 22.216 1.00 93.38 492 LEU A N 1
ATOM 3732 C CA . LEU A 1 492 ? 9.939 10.449 23.596 1.00 93.38 492 LEU A CA 1
ATOM 3733 C C . LEU A 1 492 ? 8.727 11.356 23.844 1.00 93.38 492 LEU A C 1
ATOM 3735 O O . LEU A 1 492 ? 8.145 11.314 24.931 1.00 93.38 492 LEU A O 1
ATOM 3739 N N . SER A 1 493 ? 8.334 12.169 22.858 1.00 92.12 493 SER A N 1
ATOM 3740 C CA . SER A 1 493 ? 7.222 13.109 23.005 1.00 92.12 493 SER A CA 1
ATOM 3741 C C . SER A 1 493 ? 5.856 12.421 23.016 1.00 92.12 493 SER A C 1
ATOM 3743 O O . SER A 1 493 ? 4.998 12.833 23.797 1.00 92.12 493 SER A O 1
ATOM 3745 N N . SER A 1 494 ? 5.687 11.326 22.263 1.00 89.69 494 SER A N 1
ATOM 3746 C CA . SER A 1 494 ? 4.474 10.493 22.284 1.00 89.69 494 SER A CA 1
ATOM 3747 C C . SER A 1 494 ? 4.242 9.752 23.606 1.00 89.69 494 SER A C 1
ATOM 3749 O O . SER A 1 494 ? 3.118 9.346 23.882 1.00 89.69 494 SER A O 1
ATOM 3751 N N . ILE A 1 495 ? 5.282 9.577 24.431 1.00 88.00 495 ILE A N 1
ATOM 3752 C CA . ILE A 1 495 ? 5.157 9.008 25.783 1.00 88.00 495 ILE A CA 1
ATOM 3753 C C . ILE A 1 495 ? 4.913 10.114 26.811 1.00 88.00 495 ILE A C 1
ATOM 3755 O O . ILE A 1 495 ? 3.980 10.036 27.606 1.00 88.00 495 ILE A O 1
ATOM 3759 N N . ASN A 1 496 ? 5.766 11.143 26.823 1.00 85.94 496 ASN A N 1
ATOM 3760 C CA . ASN A 1 496 ? 5.593 12.313 27.677 1.00 85.94 496 ASN A CA 1
ATOM 3761 C C . ASN A 1 496 ? 6.404 13.493 27.123 1.00 85.94 496 ASN A C 1
ATOM 3763 O O . ASN A 1 496 ? 7.585 13.653 27.439 1.00 85.94 496 ASN A O 1
ATOM 3767 N N . SER A 1 497 ? 5.752 14.363 26.352 1.00 84.75 497 SER A N 1
ATOM 3768 C CA . SER A 1 497 ? 6.342 15.589 25.794 1.00 84.75 497 SER A CA 1
ATOM 3769 C C . SER A 1 497 ? 6.923 16.543 26.847 1.00 84.75 497 SER A C 1
ATOM 3771 O O . SER A 1 497 ? 7.862 17.280 26.545 1.00 84.75 497 SER A O 1
ATOM 3773 N N . ASN A 1 498 ? 6.446 16.495 28.096 1.00 87.44 498 ASN A N 1
ATOM 3774 C CA . ASN A 1 498 ? 6.974 17.266 29.229 1.00 87.44 498 ASN A CA 1
ATOM 3775 C C . ASN A 1 498 ? 8.039 16.509 30.051 1.00 87.44 498 ASN A C 1
ATOM 3777 O O . ASN A 1 498 ? 8.625 17.075 30.973 1.00 87.44 498 ASN A O 1
ATOM 3781 N N . GLY A 1 499 ? 8.322 15.246 29.722 1.00 90.56 499 GLY A N 1
ATOM 3782 C CA . GLY A 1 499 ? 9.339 14.431 30.381 1.00 90.56 499 GLY A CA 1
ATOM 3783 C C . GLY A 1 499 ? 10.759 14.942 30.118 1.00 90.56 499 GLY A C 1
ATOM 3784 O O . GLY A 1 499 ? 11.056 15.487 29.056 1.00 90.56 499 GLY A O 1
ATOM 3785 N N . LEU A 1 500 ? 11.671 14.730 31.074 1.00 93.62 500 LEU A N 1
ATOM 3786 C CA . LEU A 1 500 ? 13.035 15.281 31.038 1.00 93.62 500 LEU A CA 1
ATOM 3787 C C . LEU A 1 500 ? 13.792 14.963 29.734 1.00 93.62 500 LEU A C 1
ATOM 3789 O O . LEU A 1 500 ? 14.488 15.827 29.204 1.00 93.62 500 LEU A O 1
ATOM 3793 N N . ALA A 1 501 ? 13.649 13.748 29.200 1.00 94.25 501 ALA A N 1
ATOM 3794 C CA . ALA A 1 501 ? 14.309 13.343 27.959 1.00 94.25 501 ALA A CA 1
ATOM 3795 C C . ALA A 1 501 ? 13.718 14.044 26.717 1.00 94.25 501 ALA A C 1
ATOM 3797 O O . ALA A 1 501 ? 14.470 14.518 25.862 1.00 94.25 501 ALA A O 1
ATOM 3798 N N . ALA A 1 502 ? 12.390 14.198 26.653 1.00 94.88 502 ALA A N 1
ATOM 3799 C CA . ALA A 1 502 ? 11.715 14.964 25.605 1.00 94.88 502 ALA A CA 1
ATOM 3800 C C . ALA A 1 502 ? 12.092 16.456 25.672 1.00 94.88 502 ALA A C 1
ATOM 3802 O O . ALA A 1 502 ? 12.419 17.057 24.654 1.00 94.88 502 ALA A O 1
ATOM 3803 N N . GLN A 1 503 ? 12.158 17.044 26.871 1.00 97.06 503 GLN A N 1
ATOM 3804 C CA . GLN A 1 503 ? 12.565 18.442 27.071 1.00 97.06 503 GLN A CA 1
ATOM 3805 C C . GLN A 1 503 ? 14.050 18.696 26.747 1.00 97.06 503 GLN A C 1
ATOM 3807 O O . GLN A 1 503 ? 14.397 19.764 26.237 1.00 97.06 503 GLN A O 1
ATOM 3812 N N . LYS A 1 504 ? 14.933 17.708 26.953 1.00 97.38 504 LYS A N 1
ATOM 3813 C CA . LYS A 1 504 ? 16.315 17.748 26.444 1.00 97.38 504 LYS A CA 1
ATOM 3814 C C . LYS A 1 504 ? 16.357 17.729 24.915 1.00 97.38 504 LYS A C 1
ATOM 3816 O O . LYS A 1 504 ? 17.011 18.586 24.329 1.00 97.38 504 LYS A O 1
ATOM 3821 N N . ALA A 1 505 ? 15.622 16.821 24.267 1.00 97.38 505 ALA A N 1
ATOM 3822 C CA . ALA A 1 505 ? 15.531 16.780 22.805 1.00 97.38 505 ALA A CA 1
ATOM 3823 C C . ALA A 1 505 ? 14.950 18.095 22.243 1.00 97.38 505 ALA A C 1
ATOM 3825 O O . ALA A 1 505 ? 15.499 18.664 21.303 1.00 97.38 505 ALA A O 1
ATOM 3826 N N . LYS A 1 506 ? 13.917 18.652 22.891 1.00 97.44 506 LYS A N 1
ATOM 3827 C CA . LYS A 1 506 ? 13.347 19.978 22.599 1.00 97.44 506 LYS A CA 1
ATOM 3828 C C . LYS A 1 506 ? 14.398 21.087 22.667 1.00 97.44 506 LYS A C 1
ATOM 3830 O O . LYS A 1 506 ? 14.500 21.894 21.748 1.00 97.44 506 LYS A O 1
ATOM 3835 N N . SER A 1 507 ? 15.212 21.092 23.722 1.00 97.00 507 SER A N 1
ATOM 3836 C CA . SER A 1 507 ? 16.304 22.056 23.899 1.00 97.00 507 SER A CA 1
ATOM 3837 C C . SER A 1 507 ? 17.376 21.919 22.811 1.00 97.00 507 SER A C 1
ATOM 3839 O O . SER A 1 507 ? 17.818 22.931 22.271 1.00 97.00 507 SER A O 1
ATOM 3841 N N . TYR A 1 508 ? 17.739 20.688 22.431 1.00 97.31 508 TYR A N 1
ATOM 3842 C CA . TYR A 1 508 ? 18.666 20.422 21.330 1.00 97.31 508 TYR A CA 1
ATOM 3843 C C . TYR A 1 508 ? 18.123 20.921 19.983 1.00 97.31 508 TYR A C 1
ATOM 3845 O O . TYR A 1 508 ? 18.811 21.660 19.279 1.00 97.31 508 TYR A O 1
ATOM 3853 N N . LEU A 1 509 ? 16.874 20.593 19.632 1.00 96.62 509 LEU A N 1
ATOM 3854 C CA . LEU A 1 509 ? 16.275 21.008 18.357 1.00 96.62 509 LEU A CA 1
ATOM 3855 C C . LEU A 1 509 ? 16.112 22.533 18.241 1.00 96.62 509 LEU A C 1
ATOM 3857 O O . LEU A 1 509 ? 16.289 23.080 17.155 1.00 96.62 509 LEU A O 1
ATOM 3861 N N . LEU A 1 510 ? 15.881 23.243 19.351 1.00 96.12 510 LEU A N 1
ATOM 3862 C CA . LEU A 1 510 ? 15.855 24.713 19.383 1.00 96.12 510 LEU A CA 1
ATOM 3863 C C . LEU A 1 510 ? 17.233 25.369 19.151 1.00 96.12 510 LEU A C 1
ATOM 3865 O O . LEU A 1 510 ? 17.303 26.571 18.876 1.00 96.12 510 LEU A O 1
ATOM 3869 N N . THR A 1 511 ? 18.336 24.607 19.177 1.00 95.56 511 THR A N 1
ATOM 3870 C CA . THR A 1 511 ? 19.633 25.108 18.682 1.00 95.56 511 THR A CA 1
ATOM 3871 C C . THR A 1 511 ? 19.663 25.270 17.155 1.00 95.56 511 THR A C 1
ATOM 3873 O O . THR A 1 511 ? 20.505 26.020 16.658 1.00 95.56 511 THR A O 1
ATOM 3876 N N . ASP A 1 512 ? 18.686 24.693 16.443 1.00 92.38 512 ASP A N 1
ATOM 3877 C CA . ASP A 1 512 ? 18.554 24.605 14.981 1.00 92.38 512 ASP A CA 1
ATOM 3878 C C . ASP A 1 512 ? 19.680 23.781 14.303 1.00 92.38 512 ASP A C 1
ATOM 3880 O O . ASP A 1 512 ? 20.411 24.296 13.453 1.00 92.38 512 ASP A O 1
ATOM 3884 N N . PRO A 1 513 ? 19.872 22.501 14.694 1.00 92.81 513 PRO A N 1
ATOM 3885 C CA . PRO A 1 513 ? 20.872 21.623 14.092 1.00 92.81 513 PRO A CA 1
ATOM 3886 C C . PRO A 1 513 ? 20.454 21.215 12.672 1.00 92.81 513 PRO A C 1
ATOM 3888 O O . PRO A 1 513 ? 19.295 20.858 12.434 1.00 92.81 513 PRO A O 1
ATOM 3891 N N . ASN A 1 514 ? 21.413 21.219 11.739 1.00 92.56 514 ASN A N 1
ATOM 3892 C CA . ASN A 1 514 ? 21.186 20.859 10.337 1.00 92.56 514 ASN A CA 1
ATOM 3893 C C . ASN A 1 514 ? 20.539 19.459 10.221 1.00 92.56 514 ASN A C 1
ATOM 3895 O O . ASN A 1 514 ? 21.168 18.484 10.639 1.00 92.56 514 ASN A O 1
ATOM 3899 N N . PRO A 1 515 ? 19.318 19.329 9.662 1.00 90.50 515 PRO A N 1
ATOM 3900 C CA . PRO A 1 515 ? 18.631 18.043 9.561 1.00 90.50 515 PRO A CA 1
ATOM 3901 C C . PRO A 1 515 ? 19.106 17.175 8.388 1.00 90.50 515 PRO A C 1
ATOM 3903 O O . PRO A 1 515 ? 18.717 16.011 8.336 1.00 90.50 515 PRO A O 1
ATOM 3906 N N . LEU A 1 516 ? 19.912 17.727 7.467 1.00 87.69 516 LEU A N 1
ATOM 3907 C CA . LEU A 1 516 ? 20.377 17.042 6.258 1.00 87.69 516 LEU A CA 1
ATOM 3908 C C . LEU A 1 516 ? 21.327 15.885 6.613 1.00 87.69 516 LEU A C 1
ATOM 3910 O O . LEU A 1 516 ? 22.503 16.103 6.912 1.00 87.69 516 LEU A O 1
ATOM 3914 N N . ALA A 1 517 ? 20.779 14.671 6.625 1.00 79.69 517 ALA A N 1
ATOM 3915 C CA . ALA A 1 517 ? 21.421 13.428 7.060 1.00 79.69 517 ALA A CA 1
ATOM 3916 C C . ALA A 1 517 ? 20.742 12.148 6.512 1.00 79.69 517 ALA A C 1
ATOM 3918 O O . ALA A 1 517 ? 21.188 11.046 6.836 1.00 79.69 517 ALA A O 1
ATOM 3919 N N . GLY A 1 518 ? 19.651 12.276 5.753 1.00 67.44 518 GLY A N 1
ATOM 3920 C CA . GLY A 1 518 ? 18.898 11.188 5.135 1.00 67.44 518 GLY A CA 1
ATOM 3921 C C . GLY A 1 518 ? 19.110 11.103 3.621 1.00 67.44 518 GLY A C 1
ATOM 3922 O O . GLY A 1 518 ? 20.156 11.484 3.100 1.00 67.44 518 GLY A O 1
ATOM 3923 N N . MET A 1 519 ? 18.112 10.561 2.915 1.00 65.12 519 MET A N 1
ATOM 3924 C CA . MET A 1 519 ? 18.190 10.277 1.475 1.00 65.12 519 MET A CA 1
ATOM 3925 C C . MET A 1 519 ? 18.066 11.535 0.600 1.00 65.12 519 MET A C 1
ATOM 3927 O O . MET A 1 519 ? 18.727 11.628 -0.428 1.00 65.12 519 MET A O 1
ATOM 3931 N N . ASN A 1 520 ? 17.247 12.507 1.014 1.00 79.69 520 ASN A N 1
ATOM 3932 C CA . ASN A 1 520 ? 17.069 13.791 0.337 1.00 79.69 520 ASN A CA 1
ATOM 3933 C C . ASN A 1 520 ? 16.605 14.885 1.325 1.00 79.69 520 ASN A C 1
ATOM 3935 O O . ASN A 1 520 ? 16.255 14.613 2.477 1.00 79.69 520 ASN A O 1
ATOM 3939 N N . SER A 1 521 ? 16.580 16.135 0.857 1.00 84.75 521 SER A N 1
ATOM 3940 C CA . SER A 1 521 ? 16.224 17.312 1.655 1.00 84.75 521 SER A CA 1
ATOM 3941 C C . SER A 1 521 ? 14.737 17.429 2.015 1.00 84.75 521 SER A C 1
ATOM 3943 O O . SER A 1 521 ? 14.442 17.946 3.092 1.00 84.75 521 SER A O 1
ATOM 3945 N N . VAL A 1 522 ? 13.803 16.963 1.177 1.00 85.50 522 VAL A N 1
ATOM 3946 C CA . VAL A 1 522 ? 12.354 17.030 1.463 1.00 85.50 522 VAL A CA 1
ATOM 3947 C C . VAL A 1 522 ? 11.997 16.105 2.617 1.00 85.50 522 VAL A C 1
ATOM 3949 O O . VAL A 1 522 ? 11.415 16.555 3.608 1.00 85.50 522 VAL A O 1
ATOM 3952 N N . SER A 1 523 ? 12.414 14.841 2.540 1.00 83.81 523 SER A N 1
ATOM 3953 C CA . SER A 1 523 ? 12.254 13.858 3.611 1.00 83.81 523 SER A CA 1
ATOM 3954 C C . SER A 1 523 ? 12.928 14.313 4.919 1.00 83.81 523 SER A C 1
ATOM 3956 O O . SER A 1 523 ? 12.355 14.160 6.002 1.00 83.81 523 SER A O 1
ATOM 3958 N N . ASP A 1 524 ? 14.110 14.942 4.850 1.00 88.50 524 ASP A N 1
ATOM 3959 C CA . ASP A 1 524 ? 14.803 15.476 6.033 1.00 88.50 524 ASP A CA 1
ATOM 3960 C C . ASP A 1 524 ? 14.098 16.689 6.665 1.00 88.50 524 ASP A C 1
ATOM 3962 O O . ASP A 1 524 ? 13.950 16.741 7.891 1.00 88.50 524 ASP A O 1
ATOM 3966 N N . TYR A 1 525 ? 13.623 17.653 5.868 1.00 92.69 525 TYR A N 1
ATOM 3967 C CA . TYR A 1 525 ? 12.880 18.806 6.387 1.00 92.69 525 TYR A CA 1
ATOM 3968 C C . TYR A 1 525 ? 11.491 18.418 6.915 1.00 92.69 525 TYR A C 1
ATOM 3970 O O . TYR A 1 525 ? 11.078 18.937 7.955 1.00 92.69 525 TYR A O 1
ATOM 3978 N N . SER A 1 526 ? 10.810 17.462 6.276 1.00 90.12 526 SER A N 1
ATOM 3979 C CA . SER A 1 526 ? 9.502 16.946 6.711 1.00 90.12 526 SER A CA 1
ATOM 3980 C C . SER A 1 526 ? 9.610 16.202 8.046 1.00 90.12 526 SER A C 1
ATOM 3982 O O . SER A 1 526 ? 8.881 16.506 8.992 1.00 90.12 526 SER A O 1
ATOM 3984 N N . ARG A 1 527 ? 10.606 15.318 8.200 1.00 92.38 527 ARG A N 1
ATOM 3985 C CA . ARG A 1 527 ? 10.898 14.655 9.484 1.00 92.38 527 ARG A CA 1
ATOM 3986 C C . ARG A 1 527 ? 11.271 15.655 10.584 1.00 92.38 527 ARG A C 1
ATOM 3988 O O . ARG A 1 527 ? 10.794 15.535 11.714 1.00 92.38 527 ARG A O 1
ATOM 3995 N N . ARG A 1 528 ? 12.074 16.678 10.265 1.00 95.12 528 ARG A N 1
ATOM 3996 C CA . ARG A 1 528 ? 12.386 17.781 11.191 1.00 95.12 528 ARG A CA 1
ATOM 3997 C C . ARG A 1 528 ? 11.127 18.536 11.618 1.00 95.12 528 ARG A C 1
ATOM 3999 O O . ARG A 1 528 ? 11.010 18.836 12.804 1.00 95.12 528 ARG A O 1
ATOM 4006 N N . ALA A 1 529 ? 10.190 18.802 10.707 1.00 94.81 529 ALA A N 1
ATOM 4007 C CA . ALA A 1 529 ? 8.914 19.434 11.032 1.00 94.81 529 ALA A CA 1
ATOM 4008 C C . ALA A 1 529 ? 8.064 18.560 11.975 1.00 94.81 529 ALA A C 1
ATOM 4010 O O . ALA A 1 529 ? 7.637 19.057 13.016 1.00 94.81 529 ALA A O 1
ATOM 4011 N N . MET A 1 530 ? 7.915 17.256 11.699 1.00 94.56 530 MET A N 1
ATOM 4012 C CA . MET A 1 530 ? 7.223 16.312 12.599 1.00 94.56 530 MET A CA 1
ATOM 4013 C C . MET A 1 530 ? 7.839 16.284 14.009 1.00 94.56 530 MET A C 1
ATOM 4015 O O . MET A 1 530 ? 7.127 16.378 15.012 1.00 94.56 530 MET A O 1
ATOM 4019 N N . ALA A 1 531 ? 9.172 16.228 14.108 1.00 95.88 531 ALA A N 1
ATOM 4020 C CA . ALA A 1 531 ? 9.879 16.230 15.389 1.00 95.88 531 ALA A CA 1
ATOM 4021 C C . ALA A 1 531 ? 9.693 17.536 16.188 1.00 95.88 531 ALA A C 1
ATOM 4023 O O . ALA A 1 531 ? 9.622 17.493 17.416 1.00 95.88 531 ALA A O 1
ATOM 4024 N N . LEU A 1 532 ? 9.549 18.683 15.515 1.00 95.69 532 LEU A N 1
ATOM 4025 C CA . LEU A 1 532 ? 9.189 19.950 16.161 1.00 95.69 532 LEU A CA 1
ATOM 4026 C C . LEU A 1 532 ? 7.726 19.944 16.634 1.00 95.69 532 LEU A C 1
ATOM 4028 O O . LEU A 1 532 ? 7.471 20.249 17.800 1.00 95.69 532 LEU A O 1
ATOM 4032 N N . MET A 1 533 ? 6.783 19.536 15.778 1.00 94.56 533 MET A N 1
ATOM 4033 C CA . MET A 1 533 ? 5.349 19.509 16.101 1.00 94.56 533 MET A CA 1
ATOM 4034 C C . MET A 1 533 ? 5.034 18.590 17.286 1.00 94.56 533 MET A C 1
ATOM 4036 O O . MET A 1 533 ? 4.336 19.006 18.210 1.00 94.56 533 MET A O 1
ATOM 4040 N N . SER A 1 534 ? 5.616 17.387 17.319 1.00 94.75 534 SER A N 1
ATOM 4041 C CA . SER A 1 534 ? 5.415 16.422 18.413 1.00 94.75 534 SER A CA 1
ATOM 4042 C C . SER A 1 534 ? 5.896 16.948 19.779 1.00 94.75 534 SER A C 1
ATOM 4044 O O . SER A 1 534 ? 5.308 16.655 20.817 1.00 94.75 534 SER A O 1
ATOM 4046 N N . LEU A 1 535 ? 6.919 17.810 19.784 1.00 94.56 535 LEU A N 1
ATOM 4047 C CA . LEU A 1 535 ? 7.419 18.515 20.968 1.00 94.56 535 LEU A CA 1
ATOM 4048 C C . LEU A 1 535 ? 6.711 19.859 21.218 1.00 94.56 535 LEU A C 1
ATOM 4050 O O . LEU A 1 535 ? 7.189 20.665 22.022 1.00 94.56 535 LEU A O 1
ATOM 4054 N N . SER A 1 536 ? 5.589 20.125 20.547 1.00 93.00 536 SER A N 1
ATOM 4055 C CA . SER A 1 536 ? 4.841 21.389 20.602 1.00 93.00 536 SER A CA 1
ATOM 4056 C C . SER A 1 536 ? 5.721 22.609 20.284 1.00 93.00 536 SER A C 1
ATOM 4058 O O . SER A 1 536 ? 5.767 23.585 21.040 1.00 93.00 536 SER A O 1
ATOM 4060 N N . ILE A 1 537 ? 6.474 22.531 19.184 1.00 92.62 537 ILE A N 1
ATOM 4061 C CA . ILE A 1 537 ? 7.168 23.652 18.541 1.00 92.62 537 ILE A CA 1
ATOM 4062 C C . ILE A 1 537 ? 6.567 23.847 17.145 1.00 92.62 537 ILE A C 1
ATOM 4064 O O . ILE A 1 537 ? 6.488 22.907 16.359 1.00 92.62 537 ILE A O 1
ATOM 4068 N N . SER A 1 538 ? 6.188 25.082 16.808 1.00 92.12 538 SER A N 1
ATOM 4069 C CA . SER A 1 538 ? 5.751 25.431 15.450 1.00 92.12 538 SER A CA 1
ATOM 4070 C C . SER A 1 538 ? 6.894 25.241 14.434 1.00 92.12 538 SER A C 1
ATOM 4072 O O . SER A 1 538 ? 7.938 25.884 14.587 1.00 92.12 538 SER A O 1
ATOM 4074 N N . PRO A 1 539 ? 6.719 24.449 13.359 1.00 94.31 539 PRO A N 1
ATOM 4075 C CA . PRO A 1 539 ? 7.727 24.297 12.307 1.00 94.31 539 PRO A CA 1
ATOM 4076 C C . PRO A 1 539 ? 7.828 25.531 11.389 1.00 94.31 539 PRO A C 1
ATOM 4078 O O . PRO A 1 539 ? 8.768 25.631 10.602 1.00 94.31 539 PRO A O 1
ATOM 4081 N N . TYR A 1 540 ? 6.892 26.484 11.500 1.00 90.62 540 TYR A N 1
ATOM 4082 C CA . TYR A 1 540 ? 6.904 27.749 10.758 1.00 90.62 540 TYR A CA 1
ATOM 4083 C C . TYR A 1 540 ? 7.788 28.820 11.414 1.00 90.62 540 TYR A C 1
ATOM 4085 O O . TYR A 1 540 ? 8.425 29.607 10.716 1.00 90.62 540 TYR A O 1
ATOM 4093 N N . ASN A 1 541 ? 7.768 28.912 12.749 1.00 93.19 541 ASN A N 1
ATOM 4094 C CA . ASN A 1 541 ? 8.347 30.041 13.496 1.00 93.19 541 ASN A CA 1
ATOM 4095 C C . ASN A 1 541 ? 8.734 29.740 14.960 1.00 93.19 541 ASN A C 1
ATOM 4097 O O . ASN A 1 541 ? 9.121 30.654 15.683 1.00 93.19 541 ASN A O 1
ATOM 4101 N N . GLY A 1 542 ? 8.613 28.491 15.420 1.00 86.69 542 GLY A N 1
ATOM 4102 C CA . GLY A 1 542 ? 9.033 28.071 16.762 1.00 86.69 542 GLY A CA 1
ATOM 4103 C C . GLY A 1 542 ? 10.503 27.637 16.847 1.00 86.69 542 GLY A C 1
ATOM 4104 O O . GLY A 1 542 ? 11.060 27.594 17.941 1.00 86.69 542 GLY A O 1
ATOM 4105 N N . ALA A 1 543 ? 11.130 27.343 15.705 1.00 90.75 543 ALA A N 1
ATOM 4106 C CA . ALA A 1 543 ? 12.575 27.175 15.538 1.00 90.75 543 ALA A CA 1
ATOM 4107 C C . ALA A 1 543 ? 13.160 28.361 14.742 1.00 90.75 543 ALA A C 1
ATOM 4109 O O . ALA A 1 543 ? 12.414 29.214 14.255 1.00 90.75 543 ALA A O 1
ATOM 4110 N N . LYS A 1 544 ? 14.493 28.435 14.596 1.00 92.94 544 LYS A N 1
ATOM 4111 C CA . LYS A 1 544 ? 15.141 29.526 13.835 1.00 92.94 544 LYS A CA 1
ATOM 4112 C C . LYS A 1 544 ? 14.878 29.405 12.332 1.00 92.94 544 LYS A C 1
ATOM 4114 O O . LYS A 1 544 ? 14.691 30.418 11.662 1.00 92.94 544 LYS A O 1
ATOM 4119 N N . THR A 1 545 ? 14.854 28.178 11.813 1.00 94.00 545 THR A N 1
ATOM 4120 C CA . THR A 1 545 ? 14.488 27.885 10.426 1.00 94.00 545 THR A CA 1
ATOM 4121 C C . THR A 1 545 ? 12.986 27.620 10.309 1.00 94.00 545 THR A C 1
ATOM 4123 O O . THR A 1 545 ? 12.422 26.816 11.049 1.00 94.00 545 THR A O 1
ATOM 4126 N N . ASN A 1 546 ? 12.338 28.269 9.336 1.00 94.94 546 ASN A N 1
ATOM 4127 C CA . ASN A 1 546 ? 10.987 27.920 8.898 1.00 94.94 546 ASN A CA 1
ATOM 4128 C C . ASN A 1 546 ? 11.072 26.680 7.993 1.00 94.94 546 ASN A C 1
ATOM 4130 O O . ASN A 1 546 ? 11.381 26.787 6.802 1.00 94.94 546 ASN A O 1
ATOM 4134 N N . TYR A 1 547 ? 10.833 25.505 8.571 1.00 93.75 547 TYR A N 1
ATOM 4135 C CA . TYR A 1 547 ? 10.965 24.234 7.863 1.00 93.75 547 TYR A CA 1
ATOM 4136 C C . TYR A 1 547 ? 9.825 23.995 6.873 1.00 93.75 547 TYR A C 1
ATOM 4138 O O . TYR A 1 547 ? 10.071 23.430 5.814 1.00 93.75 547 TYR A O 1
ATOM 4146 N N . ILE A 1 548 ? 8.623 24.522 7.127 1.00 92.50 548 ILE A N 1
ATOM 4147 C CA . ILE A 1 548 ? 7.524 24.435 6.154 1.00 92.50 548 ILE A CA 1
ATOM 4148 C C . ILE A 1 548 ? 7.849 25.229 4.884 1.00 92.50 548 ILE A C 1
ATOM 4150 O O . ILE A 1 548 ? 7.657 24.726 3.782 1.00 92.50 548 ILE A O 1
ATOM 4154 N N . LYS A 1 549 ? 8.449 26.422 5.001 1.00 91.94 549 LYS A N 1
ATOM 4155 C CA . LYS A 1 549 ? 8.962 27.142 3.825 1.00 91.94 549 LYS A CA 1
ATOM 4156 C C . LYS A 1 549 ? 10.089 26.372 3.130 1.00 91.94 549 LYS A C 1
ATOM 4158 O O . LYS A 1 549 ? 10.117 26.347 1.909 1.00 91.94 549 LYS A O 1
ATOM 4163 N N . LYS A 1 550 ? 10.987 25.714 3.872 1.00 91.94 550 LYS A N 1
ATOM 4164 C CA . LYS A 1 550 ? 12.034 24.863 3.275 1.00 91.94 550 LYS A CA 1
ATOM 4165 C C . LYS A 1 550 ? 11.485 23.672 2.486 1.00 91.94 550 LYS A C 1
ATOM 4167 O O . LYS A 1 550 ? 12.153 23.243 1.555 1.00 91.94 550 LYS A O 1
ATOM 4172 N N . ILE A 1 551 ? 10.304 23.173 2.843 1.00 89.06 551 ILE A N 1
ATOM 4173 C CA . ILE A 1 551 ? 9.581 22.136 2.099 1.00 89.06 551 ILE A CA 1
ATOM 4174 C C . ILE A 1 551 ? 8.890 22.750 0.869 1.00 89.06 551 ILE A C 1
ATOM 4176 O O . ILE A 1 551 ? 9.094 22.276 -0.241 1.00 89.06 551 ILE A O 1
ATOM 4180 N N . ILE A 1 552 ? 8.146 23.852 1.036 1.00 86.81 552 ILE A N 1
ATOM 4181 C CA . ILE A 1 552 ? 7.447 24.558 -0.060 1.00 86.81 552 ILE A CA 1
ATOM 4182 C C . ILE A 1 552 ? 8.414 25.057 -1.148 1.00 86.81 552 ILE A C 1
ATOM 4184 O O . ILE A 1 552 ? 8.096 24.982 -2.330 1.00 86.81 552 ILE A O 1
ATOM 4188 N N . ASP A 1 553 ? 9.615 25.503 -0.772 1.00 88.50 553 ASP A N 1
ATOM 4189 C CA . ASP A 1 553 ? 10.664 25.943 -1.705 1.00 88.50 553 ASP A CA 1
ATOM 4190 C C . ASP A 1 553 ? 11.305 24.787 -2.513 1.00 88.50 553 ASP A C 1
ATOM 4192 O O . ASP A 1 553 ? 12.185 25.043 -3.334 1.00 88.50 553 ASP A O 1
ATOM 4196 N N . LEU A 1 554 ? 10.895 23.532 -2.278 1.00 84.12 554 LEU A N 1
ATOM 4197 C CA . LEU A 1 554 ? 11.315 22.329 -3.012 1.00 84.12 554 LEU A CA 1
ATOM 4198 C C . LEU A 1 554 ? 10.185 21.718 -3.869 1.00 84.12 554 LEU A C 1
ATOM 4200 O O . LEU A 1 554 ? 10.347 20.612 -4.382 1.00 84.12 554 LEU A O 1
ATOM 4204 N N . PHE A 1 555 ? 9.062 22.428 -4.035 1.00 82.19 555 PHE A N 1
ATOM 4205 C CA . PHE A 1 555 ? 8.027 22.086 -5.012 1.00 82.19 555 PHE A CA 1
ATOM 4206 C C . PHE A 1 555 ? 8.442 22.558 -6.412 1.00 82.19 555 PHE A C 1
ATOM 4208 O O . PHE A 1 555 ? 8.646 23.755 -6.623 1.00 82.19 555 PHE A O 1
ATOM 4215 N N . ASP A 1 556 ? 8.538 21.645 -7.380 1.00 78.31 556 ASP A N 1
ATOM 4216 C CA . ASP A 1 556 ? 8.928 21.975 -8.764 1.00 78.31 556 ASP A CA 1
ATOM 4217 C C . ASP A 1 556 ? 7.760 22.495 -9.633 1.00 78.31 556 ASP A C 1
ATOM 4219 O O . ASP A 1 556 ? 7.969 22.988 -10.744 1.00 78.31 556 ASP A O 1
ATOM 4223 N N . GLY A 1 557 ? 6.530 22.426 -9.111 1.00 76.88 557 GLY A N 1
ATOM 4224 C CA . GLY A 1 557 ? 5.284 22.714 -9.827 1.00 76.88 557 GLY A CA 1
ATOM 4225 C C . GLY A 1 557 ? 4.436 21.471 -10.128 1.00 76.88 557 GLY A C 1
ATOM 4226 O O . GLY A 1 557 ? 3.283 21.622 -10.532 1.00 76.88 557 GLY A O 1
ATOM 4227 N N . GLN A 1 558 ? 4.980 20.270 -9.918 1.00 76.50 558 GLN A N 1
ATOM 4228 C CA . GLN A 1 558 ? 4.326 18.970 -10.102 1.00 76.50 558 GLN A CA 1
ATOM 4229 C C . GLN A 1 558 ? 4.440 18.083 -8.850 1.00 76.50 558 GLN A C 1
ATOM 4231 O O . GLN A 1 558 ? 3.435 17.501 -8.449 1.00 76.50 558 GLN A O 1
ATOM 4236 N N . GLN A 1 559 ? 5.614 18.024 -8.211 1.00 74.19 559 GLN A N 1
ATOM 4237 C CA . GLN A 1 559 ? 5.905 17.194 -7.030 1.00 74.19 559 GLN A CA 1
ATOM 4238 C C . GLN A 1 559 ? 6.908 17.870 -6.078 1.00 74.19 559 GLN A C 1
ATOM 4240 O O . GLN A 1 559 ? 7.457 18.936 -6.380 1.00 74.19 559 GLN A O 1
ATOM 4245 N N . PHE A 1 560 ? 7.179 17.241 -4.934 1.00 76.81 560 PHE A N 1
ATOM 4246 C CA . PHE A 1 560 ? 8.228 17.664 -4.006 1.00 76.81 560 PHE A CA 1
ATOM 4247 C C . PHE A 1 560 ? 9.441 16.730 -4.055 1.00 76.81 560 PHE A C 1
ATOM 4249 O O . PHE A 1 560 ? 9.317 15.534 -3.821 1.00 76.81 560 PHE A O 1
ATOM 4256 N N . GLY A 1 561 ? 10.641 17.289 -4.236 1.00 72.00 561 GLY A N 1
ATOM 4257 C CA . GLY A 1 561 ? 11.891 16.539 -4.055 1.00 72.00 561 GLY A CA 1
ATOM 4258 C C . GLY A 1 561 ? 12.375 15.819 -5.312 1.00 72.00 561 GLY A C 1
ATOM 4259 O O . GLY A 1 561 ? 12.637 16.468 -6.324 1.00 72.00 561 GLY A O 1
ATOM 4260 N N . ASP A 1 562 ? 12.592 14.505 -5.222 1.00 66.12 562 ASP A N 1
ATOM 4261 C CA . ASP A 1 562 ? 13.109 13.695 -6.331 1.00 66.12 562 ASP A CA 1
ATOM 4262 C C . ASP A 1 562 ? 11.967 12.993 -7.082 1.00 66.12 562 ASP A C 1
ATOM 4264 O O . ASP A 1 562 ? 11.196 12.234 -6.496 1.00 66.12 562 ASP A O 1
ATOM 4268 N N . ALA A 1 563 ? 11.898 13.195 -8.401 1.00 67.31 563 ALA A N 1
ATOM 4269 C CA . ALA A 1 563 ? 10.864 12.631 -9.274 1.00 67.31 563 ALA A CA 1
ATOM 4270 C C . ALA A 1 563 ? 10.833 11.085 -9.339 1.00 67.31 563 ALA A C 1
ATOM 4272 O O . ALA A 1 563 ? 9.938 10.508 -9.957 1.00 67.31 563 ALA A O 1
ATOM 4273 N N . SER A 1 564 ? 11.810 10.401 -8.735 1.00 66.12 564 SER A N 1
ATOM 4274 C CA . SER A 1 564 ? 11.843 8.943 -8.580 1.00 66.12 564 SER A CA 1
ATOM 4275 C C . SER A 1 564 ? 11.345 8.433 -7.216 1.00 66.12 564 SER A C 1
ATOM 4277 O O . SER A 1 564 ? 11.224 7.220 -7.033 1.00 66.12 564 SER A O 1
ATOM 4279 N N . LEU A 1 565 ? 11.034 9.323 -6.261 1.00 59.94 565 LEU A N 1
ATOM 4280 C CA . LEU A 1 565 ? 10.791 8.990 -4.850 1.00 59.94 565 LEU A CA 1
ATOM 4281 C C . LEU A 1 565 ? 9.398 9.411 -4.344 1.00 59.94 565 LEU A C 1
ATOM 4283 O O . LEU A 1 565 ? 9.257 10.348 -3.560 1.00 59.94 565 LEU A O 1
ATOM 4287 N N . TYR A 1 566 ? 8.362 8.629 -4.674 1.00 60.88 566 TYR A N 1
ATOM 4288 C CA . TYR A 1 566 ? 6.975 8.824 -4.194 1.00 60.88 566 TYR A CA 1
ATOM 4289 C C . TYR A 1 566 ? 6.819 8.988 -2.663 1.00 60.88 566 TYR A C 1
ATOM 4291 O O . TYR A 1 566 ? 5.803 9.494 -2.187 1.00 60.88 566 TYR A O 1
ATOM 4299 N N . ASN A 1 567 ? 7.799 8.551 -1.864 1.00 53.97 567 ASN A N 1
ATOM 4300 C CA . ASN A 1 567 ? 7.802 8.752 -0.415 1.00 53.97 567 ASN A CA 1
ATOM 4301 C C . ASN A 1 567 ? 7.930 10.225 0.013 1.00 53.97 567 ASN A C 1
ATOM 4303 O O . ASN A 1 567 ? 7.576 10.529 1.153 1.00 53.97 567 ASN A O 1
ATOM 4307 N N . ASP A 1 568 ? 8.435 11.120 -0.839 1.00 55.34 568 ASP A N 1
ATOM 4308 C CA . ASP A 1 568 ? 8.595 12.537 -0.499 1.00 55.34 568 ASP A CA 1
ATOM 4309 C C . ASP A 1 568 ? 7.232 13.240 -0.412 1.00 55.34 568 ASP A C 1
ATOM 4311 O O . ASP A 1 568 ? 6.932 13.837 0.624 1.00 55.34 568 ASP A O 1
ATOM 4315 N N . ASP A 1 569 ? 6.354 13.060 -1.407 1.00 56.78 569 ASP A N 1
ATOM 4316 C CA . ASP A 1 569 ? 4.978 13.583 -1.381 1.00 56.78 569 ASP A CA 1
ATOM 4317 C C . ASP A 1 569 ? 4.127 12.938 -0.265 1.00 56.78 569 ASP A C 1
ATOM 4319 O O . ASP A 1 569 ? 3.348 13.615 0.411 1.00 56.78 569 ASP A O 1
ATOM 4323 N N . ILE A 1 570 ? 4.298 11.632 -0.008 1.00 56.69 570 ILE A N 1
ATOM 4324 C CA . ILE A 1 570 ? 3.581 10.923 1.073 1.00 56.69 570 ILE A CA 1
ATOM 4325 C C . ILE A 1 570 ? 3.995 11.458 2.453 1.00 56.69 570 ILE A C 1
ATOM 4327 O O . ILE A 1 570 ? 3.141 11.688 3.312 1.00 56.69 570 ILE A O 1
ATOM 4331 N N . SER A 1 571 ? 5.294 11.700 2.666 1.00 52.78 571 SER A N 1
ATOM 4332 C CA . SER A 1 571 ? 5.815 12.282 3.915 1.00 52.78 571 SER A CA 1
ATOM 4333 C C . SER A 1 571 ? 5.356 13.727 4.128 1.00 52.78 571 SER A C 1
ATOM 4335 O O . SER A 1 571 ? 5.324 14.207 5.261 1.00 52.78 571 SER A O 1
ATOM 4337 N N . LEU A 1 572 ? 4.999 14.412 3.041 1.00 55.84 572 LEU A N 1
ATOM 4338 C CA . LEU A 1 572 ? 4.502 15.780 3.024 1.00 55.84 572 LEU A CA 1
ATOM 4339 C C . LEU A 1 572 ? 3.062 15.899 3.527 1.00 55.84 572 LEU A C 1
ATOM 4341 O O . LEU A 1 572 ? 2.734 16.845 4.246 1.00 55.84 572 LEU A O 1
ATOM 4345 N N . GLY A 1 573 ? 2.206 14.943 3.146 1.00 53.41 573 GLY A N 1
ATOM 4346 C CA . GLY A 1 573 ? 0.781 14.950 3.479 1.00 53.41 573 GLY A CA 1
ATOM 4347 C C . GLY A 1 573 ? 0.553 15.086 4.983 1.00 53.41 573 GLY A C 1
ATOM 4348 O O . GLY A 1 573 ? -0.141 15.998 5.416 1.00 53.41 573 GLY A O 1
ATOM 4349 N N . ALA A 1 574 ? 1.257 14.278 5.780 1.00 52.50 574 ALA A N 1
ATOM 4350 C CA . ALA A 1 574 ? 1.202 14.287 7.246 1.00 52.50 574 ALA A CA 1
ATOM 4351 C C . ALA A 1 574 ? 1.881 15.504 7.927 1.00 52.50 574 ALA A C 1
ATOM 4353 O O . ALA A 1 574 ? 2.017 15.528 9.151 1.00 52.50 574 ALA A O 1
ATOM 4354 N N . VAL A 1 575 ? 2.358 16.489 7.155 1.00 56.44 575 VAL A N 1
ATOM 4355 C CA . VAL A 1 575 ? 3.029 17.709 7.648 1.00 56.44 575 VAL A CA 1
ATOM 4356 C C . VAL A 1 575 ? 2.299 18.992 7.229 1.00 56.44 575 VAL A C 1
ATOM 4358 O O . VAL A 1 575 ? 2.504 20.033 7.856 1.00 56.44 575 VAL A O 1
ATOM 4361 N N . LEU A 1 576 ? 1.449 18.936 6.196 1.00 53.81 576 LEU A N 1
ATOM 4362 C CA . LEU A 1 576 ? 0.664 20.079 5.707 1.00 53.81 576 LEU A CA 1
ATOM 4363 C C . LEU A 1 576 ? -0.842 20.000 6.031 1.00 53.81 576 LEU A C 1
ATOM 4365 O O . LEU A 1 576 ? -1.550 20.971 5.757 1.00 53.81 576 LEU A O 1
ATOM 4369 N N . THR A 1 577 ? -1.315 18.889 6.609 1.00 45.06 577 THR A N 1
ATOM 4370 C CA . THR A 1 577 ? -2.655 18.737 7.213 1.00 45.06 577 THR A CA 1
ATOM 4371 C C . THR A 1 577 ? -2.598 18.878 8.729 1.00 45.06 577 THR A C 1
ATOM 4373 O O . THR A 1 577 ? -3.350 19.723 9.259 1.00 45.06 577 THR A O 1
#

Sequence (577 aa):
MKKNFFKLSFIFAFVLFFAITGQAKADTETTTIRLQIKTNDASLYDREINVTACVDSLSASTTSVNALCALEQSGLAYGLGWYDDLAFLNSVGGYLNNDGENGIYWGWFENLNYSNLALNQYVLKSGDKILLAYNVNPLRISADNTSLFVGATSTITVEQFGLDASWSPVWLPAASSTLMIDGVEAENTSGVYKYKPLSAGEKIVYAKKDGYINSNNLAITAEELKVKTIRLQIKTHDVSLYDADIAVTACPDSDGSTTSTINVRCAIDQAGLTDPSDWAYGGTFLNSIKGLYASDYVNNIYWNWFSNLEYGQVAMTQHVLANGEKLLLTYNVNPLRISADNIAPYVNATSTITLEQFGLDASWNPAWYPAASSSLIIAGQEIENISGVYEYIATATAPVLIYGKKSGCIDSEEIIITAQEIAGNDNENNSSNNNQSSGGSVILPTATGGGATIVSLLKVDLGKAIDFLISKQAADGSFGSAIITDWAAIALSSINSNGLAAQKAKSYLLTDPNPLAGMNSVSDYSRRAMALMSLSISPYNGAKTNYIKKIIDLFDGQQFGDASLYNDDISLGAVLT

Radius of gyration: 36.26 Å; Cα contacts (8 Å, |Δi|>4): 1126; chains: 1; bounding box: 136×62×103 Å

pLDDT: mean 83.21, std 19.79, range [25.61, 98.19]

Mean predicted aligned error: 18.64 Å

Nearest PDB structures (foldseek):
  1fcg-assembly1_A  TM=3.846E-01  e=7.279E-05  Homo sapiens
  2fcb-assembly1_A  TM=3.721E-01  e=5.082E-05  Homo sapiens
  2pmv-assembly3_C  TM=6.872E-01  e=1.439E-02  Homo sapiens
  3u7z-assembly2_B  TM=7.211E-01  e=4.450E-02  Mediterraneibacter gnavus ATCC 29149
  9hcj-assembly1_10  TM=2.073E-01  e=1.643E-05  Dictyostelium discoideum

Secondary structure (DSSP, 8-state):
-----------------------------EEEEEEEEEESS-EEEEEEEEEEPEESSSS-S-EE-BHHHHHHHT-S-EEEEEETTEEEEEEETTEE--BTTTTB-EEEEETTEE--S-TTT-B--TT-EEEEEES-EEEEEEES-SEEETT--EEEEEEEEEE-TTS-EEEEE-TTEEEEETTEEEEESSSEEEE--SSSEEEEEEEE-TTEEPPPPEEEEEE----EEEEEEEEESS-EEEEEEEEEPPEESSTT-S-EE-BHHHHHHHTT---GGGEETTTTEE--BTTBS--BTTTTB-EEEEETTEE--S-TTT-BPPTT-EEEEEES-EEEEEEES-SSPBTT-EEEEEEEEEEE-TTS-EEEEE-SSEEEEETTEEEEESSSEEEEE--SSS-EEEEEE-TTEEPPPPEEE-PBP-------------------PPPPP----------------HHHHHHHHHHH--TTS--SSHHHHHHHHHHHHHHHTTSHHHHHHHHHHTT------SS-HHHHHHHHHHHHHHTT--TTTTSSS-HHHHHHTTB-SS-BS-TT-THHHHHHHHHH-

Foldseek 3Di:
DDDDDDDDDDDDDDDDDDDPPDDPPDDFDWAWEFEWEEELVDTLGTGIDTFTWDALFPPGPDTARWQVSVLVVSPWDFDFDDDPRATAGADTNPRGGDDVVVPWDWFKDWQNHTDPGGRSVGHDHHHIYIYTYTQAWAKAKDWPAQEEAALDKIKIAIWIWDADPVRHIDTHGPAFKWKAKLHDTDTDRGRIDIDGHNDFDKIWIWIGDNRHHIYDIDIRGYDYQDWAWEFEWEDELVDTPDTDIDTFHWDALFAVHSDIARWQLRRCVVVVFDDPVQDPDGSFFGQATVPHLGADVVVRWGKWKAKQNHTDPGTRSVGHDDHHIYIYIYTQAWAKAKDWPALAAAQQDKIKIAIWTWDADPVRHIDTAGPAFKWKQKQNDIDTHRGSIDIDHHNAQDWIWMWIGDNRHHIYDIDIRGYDYDPDDDDDDDDDDDDDDDPDDDDDDDDDDDDDDPPPDPPPPLVVVLVVLLVQQDPQLANPALVVLLVSLLSVLVVPLPDPSNVSSQSNVLVVDDQPDDDWQLLSLLSSLSSCVSNVAHCCPSHPDNSVVVQVVQDPPPAGTDPVDPVSRVSVVVRPD

Solvent-accessible surface area (backbone atoms only — not comparable to full-atom values): 33023 Å² total; per-residue (Å²): 130,91,78,90,87,80,91,79,92,80,92,86,88,82,85,86,86,76,81,79,85,74,75,81,78,75,76,81,61,62,35,45,25,36,44,34,32,37,42,74,87,51,74,82,39,78,48,74,46,76,27,47,55,34,68,45,34,99,83,52,96,50,65,44,41,19,52,39,29,45,53,61,72,63,71,56,60,68,44,69,46,70,60,85,71,37,39,36,84,34,30,49,74,84,52,72,57,64,40,74,91,81,67,32,36,71,48,44,23,57,70,82,42,79,58,89,73,33,36,47,73,42,72,62,51,74,70,39,38,40,38,41,25,32,63,36,38,47,33,42,62,51,60,82,52,48,76,41,44,46,46,31,75,28,49,36,42,32,28,31,52,48,62,49,101,83,71,45,85,42,76,43,71,26,50,63,29,36,41,27,52,79,79,45,84,45,82,43,70,63,19,66,44,81,49,59,44,90,52,60,47,79,41,52,31,36,39,43,40,93,82,41,44,56,25,54,79,41,73,36,35,22,40,72,78,76,66,25,46,26,38,43,34,33,36,44,73,85,48,78,80,42,80,47,77,44,79,30,51,64,34,58,48,26,72,88,45,78,39,62,44,43,18,51,48,32,45,43,47,72,68,69,50,47,51,83,85,15,36,35,88,58,51,30,42,72,35,28,46,70,80,38,80,60,53,37,78,89,80,73,32,45,70,48,46,22,56,72,81,44,74,57,91,64,48,39,40,71,47,70,63,56,72,72,37,42,39,40,35,26,32,72,38,37,51,34,46,66,50,55,84,44,49,61,36,41,50,71,34,75,26,51,36,43,33,26,29,54,50,62,48,101,83,68,46,86,41,77,41,64,27,50,64,23,31,40,34,50,77,83,45,79,46,77,38,70,58,20,68,41,84,44,63,34,83,48,57,63,75,39,51,35,32,40,43,40,95,81,42,44,61,25,63,77,46,64,37,36,24,37,81,74,78,80,83,81,87,75,92,80,89,83,82,90,82,84,82,90,83,84,84,80,83,79,83,87,80,91,80,89,77,79,89,71,80,72,75,80,77,76,56,61,66,61,52,49,52,52,51,59,74,55,47,44,98,68,26,42,44,94,43,48,59,53,30,32,54,48,26,34,61,36,15,77,75,36,43,84,35,72,68,19,45,30,23,48,57,36,53,58,72,55,68,76,42,82,69,65,96,48,66,44,56,22,35,42,46,46,29,51,24,29,46,51,55,76,28,49,33,65,70,58,38,86,60,39,31,55,58,61,42,60,75,40,49,78,85,87,54,42,64,54,98,88,42,74,63,32,51,58,53,40,53,84,72,79,115